Protein AF-A0A9E0A315-F1 (afdb_monomer)

pLDDT: mean 95.06, std 7.52, range [40.53, 98.88]

Radius of gyration: 22.68 Å; Cα contacts (8 Å, |Δi|>4): 1301; chains: 1; bounding box: 69×51×66 Å

Mean predicted aligned error: 4.33 Å

Sequence (430 aa):
VIADDDPTDIDGDGNGIFRNLELNNTDAIAAPVRLKANTSVSGTLTFSQDKLFDISTYNLKFTSTASISGSSATRYITSSGQAGNGGVTRTFASGANSFTFPIGAPSTNHAAPAYTPATVTINGTPTAWGNITIVPVGYEHPATTTKNRSLTYYWRVKTSGMTLGSATATMGFSYVQTDVVTGAGITEDEYVAARFDINTSTWSKGNASDVDEANNLVGEPGAGNFLENASFLDGDYTAGDDSPTNPFGTPTVFYSRQSGLWGNVNTWSLTGHSGAPAVTVPGASDIVIIGDRDSVYLNTNLTTPNADPRSCAILKIESGAALDVGFNPASSFSLVLNHPNGNGNLRIACDYDDLSTFQFPSGDYSEYNVSIGTTELYTTNPIAGTTYYLPNGITSYGNLILSPLGGSNIIFPNNNLLIYGNLITRGQNA

Secondary structure (DSSP, 8-state):
-------EEE-SSS-EEES-EEE----SS-PPEEESS-EEESSEEEE-SS--EEEETS-EEEPTT-EEES-BTTB-EEE---TTS--EEEE-BTTB-EEEE-EEEEETTEEEEEE--EEEEEES--SB--EEEEEEE-S--TT-SSSSSB-S-EEEEEEES-B-TT-EEEEEEE--GGG---BTTB-GGGEEEEEEETTTTEEEE--GGGEETTTTEEETTSS-STTSSBS---EEEEEEE-SSS-SSSPPPEEEE-SSEETT-GGGEESS-TTSPPPSS---TTSEEEE-TT-EEE----SSSS-SS--EEEEEEEBTT-EEE--S-TT-EEEEEE--TT-B-EEEEE--SSSSEE--PPEEE-HHHHHTT-EEEEE-----TT-EEEPPTT--EESEEEEEPPTT-EEEPPSS--EESS-EEE--S--

Foldseek 3Di:
DPQPLEAAEDEDPQPEEAQEAEDPDPRPDQRAHEYPHHYEYEAEYEDPDLHEYEDAQHEYEYELNYDYYDADFSYAYEYQQFPQRNAYKYFADVVSFKDKHQYWHAAPLGPDTTGKIKIKGKADDAPWTWMKGKGKHHADQLQFPDPQFWFGIKIFIDTDRTGRVQIFMAMKIADDPSRQRDDDQHDLLQKWKWWQDPVVRAIDIWGSQQADPVRRMGGPPTDTCCRPRHNDTGTIITIGHPPPHGRRHRAQEWEQQAAEELQDQCRTDRPYNPHGRHPGGAASNHAYEYDPLHEYEYDDDQADAAPPAGHYSEYAYADNYEYHDERHLQHARAEYAADPNGAYEYEYEWHQDAETETHHHHYRCSRCQLRLHEYEYEHDHQDAAGEYEYDEPAAEGSEYEYEYAPNYYYHYYPDHHYHNHYHHYHHPPD

Solvent-accessible surface area (backbone atoms only — not comparable to full-atom values): 21099 Å² total; per-residue (Å²): 130,85,76,86,72,73,57,53,72,47,71,65,91,41,78,50,72,35,54,62,44,75,44,69,66,78,63,92,58,91,55,32,42,30,46,70,28,31,36,34,35,49,32,42,41,34,43,72,34,87,40,44,38,33,32,40,59,32,31,43,33,28,41,54,68,35,47,79,42,67,67,50,86,57,16,35,38,29,38,71,18,45,89,32,35,44,29,44,32,38,32,40,38,93,98,28,40,62,50,74,45,57,30,20,22,23,27,82,72,36,84,62,64,45,64,36,36,36,37,46,32,53,46,79,69,45,76,33,65,24,32,44,26,45,26,47,24,24,36,54,64,46,60,35,59,37,78,89,33,37,25,31,35,33,38,38,31,46,67,50,70,50,37,44,76,91,14,24,28,33,32,17,40,33,56,57,78,73,34,57,50,75,55,93,78,37,46,71,86,40,18,19,24,34,36,37,33,78,89,80,58,38,54,48,68,49,45,40,59,13,33,35,73,94,74,32,31,35,16,45,95,42,87,22,61,65,31,44,68,20,86,62,73,65,27,40,35,40,38,25,24,46,53,92,51,58,25,68,42,82,44,53,51,37,17,30,46,42,61,35,45,54,90,37,29,70,22,26,5,70,79,35,48,86,43,63,62,34,93,57,57,81,39,56,47,19,34,40,40,35,28,97,55,20,44,37,29,39,56,56,38,58,79,46,74,45,64,44,54,51,35,21,7,33,36,28,34,21,45,74,6,31,44,35,44,34,20,21,43,77,14,30,40,44,33,27,41,67,26,97,79,37,40,15,36,45,32,37,24,33,52,37,55,74,71,26,52,37,54,70,48,47,52,44,50,49,29,20,19,76,59,48,18,30,38,34,45,37,56,79,41,91,60,64,64,34,40,36,31,48,39,76,90,64,47,66,34,4,17,37,34,40,33,40,46,34,69,43,47,81,41,77,44,100,61,78,69,46,62,74,48,54,81,44,74,57,30,76,80,113

Structure (mmCIF, N/CA/C/O backbone):
data_AF-A0A9E0A315-F1
#
_entry.id   AF-A0A9E0A315-F1
#
loop_
_atom_site.group_PDB
_atom_site.id
_atom_site.type_symbol
_atom_site.label_atom_id
_atom_site.label_alt_id
_atom_site.label_comp_id
_atom_site.label_asym_id
_atom_site.label_entity_id
_atom_site.label_seq_id
_atom_site.pdbx_PDB_ins_code
_atom_site.Cartn_x
_atom_site.Cartn_y
_atom_site.Cartn_z
_atom_site.occupancy
_atom_site.B_iso_or_equiv
_atom_site.auth_seq_id
_atom_site.auth_comp_id
_atom_site.auth_asym_id
_atom_site.auth_atom_id
_atom_site.pdbx_PDB_model_num
ATOM 1 N N . VAL A 1 1 ? -40.136 7.010 -12.534 1.00 45.59 1 VAL A N 1
ATOM 2 C CA . VAL A 1 1 ? -39.281 7.529 -11.450 1.00 45.59 1 VAL A CA 1
ATOM 3 C C . VAL A 1 1 ? -37.892 7.039 -11.781 1.00 45.59 1 VAL A C 1
ATOM 5 O O . VAL A 1 1 ? -37.693 5.834 -11.746 1.00 45.59 1 VAL A O 1
ATOM 8 N N . ILE A 1 2 ? -37.017 7.914 -12.277 1.00 42.06 2 ILE A N 1
ATOM 9 C CA . ILE A 1 2 ? -35.587 7.593 -12.310 1.00 42.06 2 ILE A CA 1
ATOM 10 C C . ILE A 1 2 ? -35.203 7.644 -10.834 1.00 42.06 2 ILE A C 1
ATOM 12 O O . ILE A 1 2 ? -35.394 8.686 -10.211 1.00 42.06 2 ILE A O 1
ATOM 16 N N . ALA A 1 3 ? -34.901 6.490 -10.241 1.00 53.78 3 ALA A N 1
ATOM 17 C CA . ALA A 1 3 ? -34.321 6.485 -8.910 1.00 53.78 3 ALA A CA 1
ATOM 18 C C . ALA A 1 3 ? -32.965 7.174 -9.056 1.00 53.78 3 ALA A C 1
ATOM 20 O O . ALA A 1 3 ? -32.199 6.791 -9.933 1.00 53.78 3 ALA A O 1
ATOM 21 N N . ASP A 1 4 ? -32.770 8.241 -8.293 1.00 57.88 4 ASP A N 1
ATOM 22 C CA . ASP A 1 4 ? -31.466 8.863 -8.121 1.00 57.88 4 ASP A CA 1
ATOM 23 C C . ASP A 1 4 ? -30.586 7.820 -7.426 1.00 57.88 4 ASP A C 1
ATOM 25 O O . ASP A 1 4 ? -30.903 7.407 -6.313 1.00 57.88 4 ASP A O 1
ATOM 29 N N . ASP A 1 5 ? -29.618 7.275 -8.157 1.00 65.50 5 ASP A N 1
ATOM 30 C CA . ASP A 1 5 ? -28.657 6.265 -7.714 1.00 65.50 5 ASP A CA 1
ATOM 31 C C . ASP A 1 5 ? -27.268 6.874 -7.468 1.00 65.50 5 ASP A C 1
ATOM 33 O O . ASP A 1 5 ? -26.305 6.147 -7.186 1.00 65.50 5 ASP A O 1
ATOM 37 N N . ASP A 1 6 ? -27.166 8.204 -7.555 1.00 75.69 6 ASP A N 1
ATOM 38 C CA . ASP A 1 6 ? -25.912 8.919 -7.419 1.00 75.69 6 ASP A CA 1
ATOM 39 C C . ASP A 1 6 ? -25.491 9.005 -5.938 1.00 75.69 6 ASP A C 1
ATOM 41 O O . ASP A 1 6 ? -26.254 9.443 -5.069 1.00 75.69 6 ASP A O 1
ATOM 45 N N . PRO A 1 7 ? -24.241 8.628 -5.607 1.00 81.88 7 PRO A N 1
ATOM 46 C CA . PRO A 1 7 ? -23.682 8.870 -4.286 1.00 81.88 7 PRO A CA 1
ATOM 47 C C . PRO A 1 7 ? -23.760 10.350 -3.896 1.00 81.88 7 PRO A C 1
ATOM 49 O O . PRO A 1 7 ? -23.529 11.245 -4.709 1.00 81.88 7 PRO A O 1
ATOM 52 N N . THR A 1 8 ? -23.987 10.623 -2.610 1.00 88.56 8 THR A N 1
ATOM 53 C CA . THR A 1 8 ? -23.827 11.988 -2.092 1.00 88.56 8 THR A CA 1
ATOM 54 C C . THR A 1 8 ? -22.347 12.270 -1.866 1.00 88.56 8 THR A C 1
ATOM 56 O O . THR A 1 8 ? -21.740 11.694 -0.962 1.00 88.56 8 THR A O 1
ATOM 59 N N . ASP A 1 9 ? -21.768 13.174 -2.650 1.00 91.81 9 ASP A N 1
ATOM 60 C CA . ASP A 1 9 ? -20.354 13.532 -2.541 1.00 91.81 9 ASP A CA 1
ATOM 61 C C . ASP A 1 9 ? -20.099 14.707 -1.580 1.00 91.81 9 ASP A C 1
ATOM 63 O O . ASP A 1 9 ? -20.785 15.730 -1.604 1.00 91.81 9 ASP A O 1
ATOM 67 N N . ILE A 1 10 ? -19.042 14.586 -0.778 1.00 92.94 10 ILE A N 1
ATOM 68 C CA . ILE A 1 10 ? -18.442 15.655 0.024 1.00 92.94 10 ILE A CA 1
ATOM 69 C C . ILE A 1 10 ? -17.092 16.002 -0.612 1.00 92.94 10 ILE A C 1
ATOM 71 O O . ILE A 1 10 ? -16.148 15.211 -0.551 1.00 92.94 10 ILE A O 1
ATOM 75 N N . ASP A 1 11 ? -17.001 17.185 -1.214 1.00 92.56 11 ASP A N 1
ATOM 76 C CA . ASP A 1 11 ? -15.828 17.655 -1.960 1.00 92.56 11 ASP A CA 1
ATOM 77 C C . ASP A 1 11 ? -15.269 18.970 -1.386 1.00 92.56 11 ASP A C 1
ATOM 79 O O . ASP A 1 11 ? -15.943 19.675 -0.627 1.00 92.56 11 ASP A O 1
ATOM 83 N N . GLY A 1 12 ? -14.029 19.306 -1.733 1.00 91.44 12 GLY A N 1
ATOM 84 C CA . GLY A 1 12 ? -13.355 20.522 -1.293 1.00 91.44 12 GLY A CA 1
ATOM 85 C C . GLY A 1 12 ? -11.869 20.555 -1.646 1.00 91.44 12 GLY A C 1
ATOM 86 O O . GLY A 1 12 ? -11.357 19.748 -2.410 1.00 91.44 12 GLY A O 1
ATOM 87 N N . ASP A 1 13 ? -11.144 21.493 -1.045 1.00 92.25 13 ASP A N 1
ATOM 88 C CA . ASP A 1 13 ? -9.698 21.670 -1.246 1.00 92.25 13 ASP A CA 1
ATOM 89 C C . ASP A 1 13 ? -8.830 20.731 -0.381 1.00 92.25 13 ASP A C 1
ATOM 91 O O . ASP A 1 13 ? -7.606 20.843 -0.368 1.00 92.25 13 ASP A O 1
ATOM 95 N N . GLY A 1 14 ? -9.459 19.828 0.377 1.00 92.62 14 GLY A N 1
ATOM 96 C CA . GLY A 1 14 ? -8.786 18.916 1.302 1.00 92.62 14 GLY A CA 1
ATOM 97 C C . GLY A 1 14 ? -8.516 19.486 2.699 1.00 92.62 14 GLY A C 1
ATOM 98 O O . GLY A 1 14 ? -7.968 18.772 3.541 1.00 92.62 14 GLY A O 1
ATOM 99 N N . ASN A 1 15 ? -8.898 20.740 2.971 1.00 93.75 15 ASN A N 1
ATOM 100 C CA . ASN A 1 15 ? -8.674 21.412 4.260 1.00 93.75 15 ASN A CA 1
ATOM 101 C C . ASN A 1 15 ? -9.958 21.556 5.098 1.00 93.75 15 ASN A C 1
ATOM 103 O O . ASN A 1 15 ? -9.945 22.183 6.161 1.00 93.75 15 ASN A O 1
ATOM 107 N N . GLY A 1 16 ? -11.073 20.987 4.632 1.00 92.81 16 GLY A N 1
ATOM 108 C CA . GLY A 1 16 ? -12.378 21.084 5.281 1.00 92.81 16 GLY A CA 1
ATOM 109 C C . GLY A 1 16 ? -12.408 20.450 6.676 1.00 92.81 16 GLY A C 1
ATOM 110 O O . GLY A 1 16 ? -11.910 19.341 6.888 1.00 92.81 16 GLY A O 1
ATOM 111 N N . ILE A 1 17 ? -13.038 21.145 7.632 1.00 96.44 17 ILE A N 1
ATOM 112 C CA . ILE A 1 17 ? -13.257 20.650 8.996 1.00 96.44 17 ILE A CA 1
ATOM 113 C C . ILE A 1 17 ? -14.741 20.755 9.351 1.00 96.44 17 ILE A C 1
ATOM 115 O O . ILE A 1 17 ? -15.284 21.852 9.493 1.00 96.44 17 ILE A O 1
ATOM 119 N N . PHE A 1 18 ? -15.385 19.614 9.574 1.00 97.06 18 PHE A N 1
ATOM 120 C CA . PHE A 1 18 ? -16.719 19.556 10.158 1.00 97.06 18 PHE A CA 1
ATOM 121 C C . PHE A 1 18 ? -16.624 19.557 11.676 1.00 97.06 18 PHE A C 1
ATOM 123 O O . PHE A 1 18 ? -15.914 18.742 12.268 1.00 97.06 18 PHE A O 1
ATOM 130 N N . ARG A 1 19 ? -17.410 20.414 12.338 1.00 96.75 19 ARG A N 1
ATOM 131 C CA . ARG A 1 19 ? -17.625 20.246 13.779 1.00 96.75 19 ARG A CA 1
ATOM 132 C C . ARG A 1 19 ? -18.406 18.961 14.029 1.00 96.75 19 ARG A C 1
ATOM 134 O O . ARG A 1 19 ? -17.910 18.084 14.707 1.00 96.75 19 ARG A O 1
ATOM 141 N N . ASN A 1 20 ? -19.590 18.820 13.451 1.00 97.56 20 ASN A N 1
ATOM 142 C CA . ASN A 1 20 ? -20.335 17.563 13.460 1.00 97.56 20 ASN A CA 1
ATOM 143 C C . ASN A 1 20 ? -20.684 17.206 12.018 1.00 97.56 20 ASN A C 1
ATOM 145 O O . ASN A 1 20 ? -20.966 18.107 11.226 1.00 97.56 20 ASN A O 1
ATOM 149 N N . LEU A 1 21 ? -20.673 15.915 11.707 1.00 96.88 21 LEU A N 1
ATOM 150 C CA . LEU A 1 21 ? -21.089 15.372 10.422 1.00 96.88 21 LEU A CA 1
ATOM 151 C C . LEU A 1 21 ? -22.113 14.270 10.693 1.00 96.88 21 LEU A C 1
ATOM 153 O O . LEU A 1 21 ? -21.797 13.276 11.341 1.00 96.88 21 LEU A O 1
ATOM 157 N N . GLU A 1 22 ? -23.345 14.460 10.240 1.00 97.00 22 GLU A N 1
ATOM 158 C CA . GLU A 1 22 ? -24.402 13.457 10.353 1.00 97.00 22 GLU A CA 1
ATOM 159 C C . GLU A 1 22 ? -24.696 12.871 8.975 1.00 97.00 22 GLU A C 1
ATOM 161 O O . GLU A 1 22 ? -25.049 13.591 8.042 1.00 97.00 22 GLU A O 1
ATOM 166 N N . LEU A 1 23 ? -24.551 11.554 8.859 1.00 94.62 23 LEU A N 1
ATOM 167 C CA . LEU A 1 23 ? -24.835 10.791 7.654 1.00 94.62 23 LEU A CA 1
ATOM 168 C C . LEU A 1 23 ? -26.232 10.180 7.779 1.00 94.62 23 LEU A C 1
ATOM 170 O O . LEU A 1 23 ? -26.404 9.054 8.253 1.00 94.62 23 LEU A O 1
ATOM 174 N N . ASN A 1 24 ? -27.241 10.944 7.363 1.00 91.81 24 ASN A N 1
ATOM 175 C CA . ASN A 1 24 ? -28.636 10.507 7.295 1.00 91.81 24 ASN A CA 1
ATOM 176 C C . ASN A 1 24 ? -29.041 10.212 5.843 1.00 91.81 24 ASN A C 1
ATOM 178 O O . ASN A 1 24 ? -29.951 10.835 5.300 1.00 91.81 24 ASN A O 1
ATOM 182 N N . ASN A 1 25 ? -28.311 9.304 5.192 1.00 84.94 25 ASN A N 1
ATOM 183 C CA . ASN A 1 25 ? -28.585 8.939 3.806 1.00 84.94 25 ASN A CA 1
ATOM 184 C C . ASN A 1 25 ? -29.787 7.980 3.729 1.00 84.94 25 ASN A C 1
ATOM 186 O O . ASN A 1 25 ? -29.668 6.792 4.030 1.00 84.94 25 ASN A O 1
ATOM 190 N N . THR A 1 26 ? -30.943 8.517 3.334 1.00 85.75 26 THR A N 1
ATOM 191 C CA . THR A 1 26 ? -32.214 7.788 3.206 1.00 85.75 26 THR A CA 1
ATOM 192 C C . THR A 1 26 ? -32.448 7.202 1.814 1.00 85.75 26 THR A C 1
ATOM 194 O O . THR A 1 26 ? -33.577 6.808 1.516 1.00 85.75 26 THR A O 1
ATOM 197 N N . ASP A 1 27 ? -31.432 7.171 0.949 1.00 79.88 27 ASP A N 1
ATOM 198 C CA . ASP A 1 27 ? -31.543 6.542 -0.364 1.00 79.88 27 ASP A CA 1
ATOM 199 C C . ASP A 1 27 ? -31.984 5.071 -0.222 1.00 79.88 27 ASP A C 1
ATOM 201 O O . ASP A 1 27 ? -31.498 4.309 0.628 1.00 79.88 27 ASP A O 1
ATOM 205 N N . ALA A 1 28 ? -32.964 4.689 -1.041 1.00 70.31 28 ALA A N 1
ATOM 206 C CA . ALA A 1 28 ? -33.510 3.342 -1.095 1.00 70.31 28 ALA A CA 1
ATOM 207 C C . ALA A 1 28 ? -32.492 2.332 -1.651 1.00 70.31 28 ALA A C 1
ATOM 209 O O . ALA A 1 28 ? -32.542 1.155 -1.287 1.00 70.31 28 ALA A O 1
ATOM 210 N N . ILE A 1 29 ? -31.562 2.779 -2.498 1.00 74.38 29 ILE A N 1
ATOM 211 C CA . ILE A 1 29 ? -30.453 1.982 -3.030 1.00 74.38 29 ILE A CA 1
ATOM 212 C C . ILE A 1 29 ? -29.249 2.118 -2.084 1.00 74.38 29 ILE A C 1
ATOM 214 O O . ILE A 1 29 ? -29.172 3.024 -1.260 1.00 74.38 29 ILE A O 1
ATOM 218 N N . ALA A 1 30 ? -28.306 1.176 -2.118 1.00 72.00 30 ALA A N 1
ATOM 219 C CA . ALA A 1 30 ? -27.122 1.166 -1.252 1.00 72.00 30 ALA A CA 1
ATOM 220 C C . ALA A 1 30 ? -26.055 2.229 -1.613 1.00 72.00 30 ALA A C 1
ATOM 222 O O . ALA A 1 30 ? -24.886 2.038 -1.277 1.00 72.00 30 ALA A O 1
ATOM 223 N N . ALA A 1 31 ? -26.426 3.325 -2.289 1.00 82.69 31 ALA A N 1
ATOM 224 C CA . ALA A 1 31 ? -25.489 4.385 -2.648 1.00 82.69 31 ALA A CA 1
ATOM 225 C C . ALA A 1 31 ? -24.858 4.983 -1.374 1.00 82.69 31 ALA A C 1
ATOM 227 O O . ALA A 1 31 ? -25.576 5.291 -0.414 1.00 82.69 31 ALA A O 1
ATOM 228 N N . PRO A 1 32 ? -23.522 5.106 -1.302 1.00 87.06 32 PRO A N 1
ATOM 229 C CA . PRO A 1 32 ? -22.854 5.636 -0.122 1.00 87.06 32 PRO A CA 1
ATOM 230 C C . PRO A 1 32 ? -22.904 7.170 -0.089 1.00 87.06 32 PRO A C 1
ATOM 232 O O . PRO A 1 32 ? -23.171 7.837 -1.088 1.00 87.06 32 PRO A O 1
ATOM 235 N N . VAL A 1 33 ? -22.574 7.741 1.070 1.00 92.81 33 VAL A N 1
ATOM 236 C CA . VAL A 1 33 ? -21.974 9.086 1.090 1.00 92.81 33 VAL A CA 1
ATOM 237 C C . VAL A 1 33 ? -20.491 8.907 0.775 1.00 92.81 33 VAL A C 1
ATOM 239 O O . VAL A 1 33 ? -19.884 7.987 1.324 1.00 92.81 33 VAL A O 1
ATOM 242 N N . ARG A 1 34 ? -19.901 9.741 -0.085 1.00 94.38 34 ARG A N 1
ATOM 243 C CA . ARG A 1 34 ? -18.507 9.602 -0.525 1.00 94.38 34 ARG A CA 1
ATOM 244 C C . ARG A 1 34 ? -17.678 10.864 -0.283 1.00 94.38 34 ARG A C 1
ATOM 246 O O . ARG A 1 34 ? -18.185 11.973 -0.399 1.00 94.38 34 ARG A O 1
ATOM 253 N N . LEU A 1 35 ? -16.392 10.708 0.032 1.00 96.00 35 LEU A N 1
ATOM 254 C CA . LEU A 1 35 ? -15.421 11.808 -0.010 1.00 96.00 35 LEU A CA 1
ATOM 255 C C . LEU A 1 35 ? -14.795 11.966 -1.401 1.00 96.00 35 LEU A C 1
ATOM 257 O O . LEU A 1 35 ? -14.413 10.985 -2.038 1.00 96.00 35 LEU A O 1
ATOM 261 N N . LYS A 1 36 ? -14.596 13.221 -1.808 1.00 94.44 36 LYS A N 1
ATOM 262 C CA . LYS A 1 36 ? -13.788 13.643 -2.967 1.00 94.44 36 LYS A CA 1
ATOM 263 C C . LYS A 1 36 ? -12.560 14.479 -2.589 1.00 94.44 36 LYS A C 1
ATOM 265 O O . LYS A 1 36 ? -11.757 14.841 -3.445 1.00 94.44 36 LYS A O 1
ATOM 270 N N . ALA A 1 37 ? -12.378 14.729 -1.295 1.00 95.25 37 ALA A N 1
ATOM 271 C CA . ALA A 1 37 ? -11.206 15.387 -0.745 1.00 95.25 37 ALA A CA 1
ATOM 272 C C . ALA A 1 37 ? -10.947 14.926 0.695 1.00 95.25 37 ALA A C 1
ATOM 274 O O . ALA A 1 37 ? -11.854 14.462 1.395 1.00 95.25 37 ALA A O 1
ATOM 275 N N . ASN A 1 38 ? -9.707 15.100 1.161 1.00 97.25 38 ASN A N 1
ATOM 276 C CA . ASN A 1 38 ? -9.371 14.894 2.569 1.00 97.25 38 ASN A CA 1
ATOM 277 C C . ASN A 1 38 ? -10.289 15.741 3.459 1.00 97.25 38 ASN A C 1
ATOM 279 O O . ASN A 1 38 ? -10.574 16.900 3.159 1.00 97.25 38 ASN A O 1
ATOM 283 N N . THR A 1 39 ? -10.760 15.162 4.558 1.00 98.00 39 THR A N 1
ATOM 284 C CA . THR A 1 39 ? -11.745 15.807 5.430 1.00 98.00 39 THR A CA 1
ATOM 285 C C . THR A 1 39 ? -11.390 15.571 6.887 1.00 98.00 39 THR A C 1
ATOM 287 O O . THR A 1 39 ? -10.968 14.481 7.269 1.00 98.00 39 THR A O 1
ATOM 290 N N . SER A 1 40 ? -11.588 16.585 7.729 1.00 98.44 40 SER A N 1
ATOM 291 C CA . SER A 1 40 ? -11.464 16.452 9.181 1.00 98.44 40 SER A CA 1
ATOM 292 C C . SER A 1 40 ? -12.813 16.578 9.892 1.00 98.44 40 SER A C 1
ATOM 294 O O . SER A 1 40 ? -13.674 17.358 9.494 1.00 98.44 40 SER A O 1
ATOM 296 N N . VAL A 1 41 ? -12.970 15.860 11.002 1.00 98.56 41 VAL A N 1
ATOM 297 C CA . VAL A 1 41 ? -14.090 15.963 11.943 1.00 98.56 41 VAL A CA 1
ATOM 298 C C . VAL A 1 41 ? -13.537 16.323 13.323 1.00 98.56 41 VAL A C 1
ATOM 300 O O . VAL A 1 41 ? -12.608 15.679 13.822 1.00 98.56 41 VAL A O 1
ATOM 303 N N . SER A 1 42 ? -14.089 17.366 13.951 1.00 98.19 42 SER A N 1
ATOM 304 C CA . SER A 1 42 ? -13.640 17.857 15.264 1.00 98.19 42 SER A CA 1
ATOM 305 C C . SER A 1 42 ? -14.595 17.570 16.429 1.00 98.19 42 SER A C 1
ATOM 307 O O . SER A 1 42 ? -14.200 17.702 17.587 1.00 98.19 42 SER A O 1
ATOM 309 N N . GLY A 1 43 ? -15.828 17.157 16.142 1.00 98.00 43 GLY A N 1
ATOM 310 C CA . GLY A 1 43 ? -16.863 16.756 17.102 1.00 98.00 43 GLY A CA 1
ATOM 311 C C . GLY A 1 43 ? -17.369 15.341 16.826 1.00 98.00 43 GLY A C 1
ATOM 312 O O . GLY A 1 43 ? -16.654 14.386 17.093 1.00 98.00 43 GLY A O 1
ATOM 313 N N . THR A 1 44 ? -18.594 15.162 16.336 1.00 98.50 44 THR A N 1
ATOM 314 C CA . THR A 1 44 ? -19.168 13.808 16.164 1.00 98.50 44 THR A CA 1
ATOM 315 C C . THR A 1 44 ? -19.441 13.486 14.701 1.00 98.50 44 THR A C 1
ATOM 317 O O . THR A 1 44 ? -20.135 14.253 14.031 1.00 98.50 44 THR A O 1
ATOM 320 N N . LEU A 1 45 ? -18.941 12.340 14.227 1.00 98.56 45 LEU A N 1
ATOM 321 C CA . LEU A 1 45 ? -19.480 11.662 13.045 1.00 98.56 45 LEU A CA 1
ATOM 322 C C . LEU A 1 45 ? -20.627 10.748 13.492 1.00 98.56 45 LEU A C 1
ATOM 324 O O . LEU A 1 45 ? -20.411 9.864 14.317 1.00 98.56 45 LEU A O 1
ATOM 328 N N . THR A 1 46 ? -21.825 10.943 12.952 1.00 98.44 46 THR A N 1
ATOM 329 C CA . THR A 1 46 ? -23.008 10.140 13.297 1.00 98.44 46 THR A CA 1
ATOM 330 C C . THR A 1 46 ? -23.498 9.368 12.081 1.00 98.44 46 THR A C 1
ATOM 332 O O . THR A 1 46 ? -23.804 9.974 11.057 1.00 98.44 46 THR A O 1
ATOM 335 N N . PHE A 1 47 ? -23.603 8.045 12.202 1.00 97.25 47 PHE A N 1
ATOM 336 C CA . PHE A 1 47 ? -24.292 7.196 11.230 1.00 97.25 47 PHE A CA 1
ATOM 337 C C . PHE A 1 47 ? -25.766 7.051 11.623 1.00 97.25 47 PHE A C 1
ATOM 339 O O . PHE A 1 47 ? -26.093 6.306 12.551 1.00 97.25 47 PHE A O 1
ATOM 346 N N . SER A 1 48 ? -26.654 7.746 10.911 1.00 95.62 48 SER A N 1
ATOM 347 C CA . SER A 1 48 ? -28.097 7.749 11.204 1.00 95.62 48 SER A CA 1
ATOM 348 C C . SER A 1 48 ? -28.883 6.708 10.396 1.00 95.62 48 SER A C 1
ATOM 350 O O . SER A 1 48 ? -30.028 6.424 10.733 1.00 95.62 48 SER A O 1
ATOM 352 N N . GLN A 1 49 ? -28.277 6.113 9.361 1.00 92.06 49 GLN A N 1
ATOM 353 C CA . GLN A 1 49 ? -28.884 5.100 8.482 1.00 92.06 49 GLN A CA 1
ATOM 354 C C . GLN A 1 49 ? -27.909 3.949 8.202 1.00 92.06 49 GLN A C 1
ATOM 356 O O . GLN A 1 49 ? -26.699 4.152 8.290 1.00 92.06 49 GLN A O 1
ATOM 361 N N . ASP A 1 50 ? -28.427 2.764 7.843 1.00 92.19 50 ASP A N 1
ATOM 362 C CA . ASP A 1 50 ? -27.662 1.568 7.428 1.00 92.19 50 ASP A CA 1
ATOM 363 C C . ASP A 1 50 ? -26.990 1.767 6.054 1.00 92.19 50 ASP A C 1
ATOM 365 O O . ASP A 1 50 ? -27.395 1.191 5.041 1.00 92.19 50 ASP A O 1
ATOM 369 N N . LYS A 1 51 ? -25.997 2.661 6.016 1.00 91.12 51 LYS A N 1
ATOM 370 C CA . LYS A 1 51 ? -25.242 3.062 4.828 1.00 91.12 51 LYS A CA 1
ATOM 371 C C . LYS A 1 51 ? -23.763 3.241 5.153 1.00 91.12 51 LYS A C 1
ATOM 373 O O . LYS A 1 51 ? -23.387 3.611 6.267 1.00 91.12 51 LYS A O 1
ATOM 378 N N . LEU A 1 52 ? -22.933 3.011 4.141 1.00 94.12 52 LEU A N 1
ATOM 379 C CA . LEU A 1 52 ? -21.486 3.168 4.233 1.00 94.12 52 LEU A CA 1
ATOM 380 C C . LEU A 1 52 ? -21.064 4.620 3.990 1.00 94.12 52 LEU A C 1
ATOM 382 O O . LEU A 1 52 ? -21.716 5.360 3.246 1.00 94.12 52 LEU A O 1
ATOM 386 N N . PHE A 1 53 ? -19.936 4.994 4.591 1.00 97.38 53 PHE A N 1
ATOM 387 C CA . PHE A 1 53 ? -19.220 6.225 4.279 1.00 97.38 53 PHE A CA 1
ATOM 388 C C . PHE A 1 53 ? -17.952 5.892 3.489 1.00 97.38 53 PHE A C 1
ATOM 390 O O . PHE A 1 53 ? -16.964 5.440 4.062 1.00 97.38 53 PHE A O 1
ATOM 397 N N . ASP A 1 54 ? -17.984 6.082 2.175 1.00 97.19 54 ASP A N 1
ATOM 398 C CA . ASP A 1 54 ? -16.891 5.750 1.259 1.00 97.19 54 ASP A CA 1
ATOM 399 C C . ASP A 1 54 ? -15.864 6.888 1.201 1.00 97.19 54 ASP A C 1
ATOM 401 O O . ASP A 1 54 ? -16.088 7.935 0.601 1.00 97.19 54 ASP A O 1
ATOM 405 N N . ILE A 1 55 ? -14.706 6.698 1.824 1.00 97.81 55 ILE A N 1
ATOM 406 C CA . ILE A 1 55 ? -13.600 7.661 1.765 1.00 97.81 55 ILE A CA 1
ATOM 407 C C . ILE A 1 55 ? -12.703 7.437 0.545 1.00 97.81 55 ILE A C 1
ATOM 409 O O . ILE A 1 55 ? -11.776 8.212 0.326 1.00 97.81 55 ILE A O 1
ATOM 413 N N . SER A 1 56 ? -12.960 6.394 -0.250 1.00 95.44 56 SER A N 1
ATOM 414 C CA . SER A 1 56 ? -12.179 6.014 -1.426 1.00 95.44 56 SER A CA 1
ATOM 415 C C . SER A 1 56 ? -10.676 5.993 -1.107 1.00 95.44 56 SER A C 1
ATOM 417 O O . SER A 1 56 ? -10.239 5.179 -0.285 1.00 95.44 56 SER A O 1
ATOM 419 N N . THR A 1 57 ? -9.882 6.885 -1.708 1.00 95.44 57 THR A N 1
ATOM 420 C CA . THR A 1 57 ? -8.437 7.028 -1.459 1.00 95.44 57 THR A CA 1
ATOM 421 C C . THR A 1 57 ? -8.086 8.163 -0.494 1.00 95.44 57 THR A C 1
ATOM 423 O O . THR A 1 57 ? -6.919 8.304 -0.126 1.00 95.44 57 THR A O 1
ATOM 426 N N . TYR A 1 58 ? -9.062 8.958 -0.056 1.00 97.38 58 TYR A N 1
ATOM 427 C CA . TYR A 1 58 ? -8.857 10.137 0.781 1.00 97.38 58 TYR A CA 1
ATOM 428 C C . TYR A 1 58 ? -8.660 9.782 2.252 1.00 97.38 58 TYR A C 1
ATOM 430 O O . TYR A 1 58 ? -8.960 8.679 2.709 1.00 97.38 58 TYR A O 1
ATOM 438 N N . ASN A 1 59 ? -8.141 10.745 3.007 1.00 98.25 59 ASN A N 1
ATOM 439 C CA . ASN A 1 59 ? -8.025 10.655 4.451 1.00 98.25 59 ASN A CA 1
ATOM 440 C C . ASN A 1 59 ? -9.251 11.264 5.143 1.00 98.25 59 ASN A C 1
ATOM 442 O O . ASN A 1 59 ? -9.642 12.400 4.853 1.00 98.25 59 ASN A O 1
ATOM 446 N N . LEU A 1 60 ? -9.799 10.533 6.115 1.00 98.69 60 LEU A N 1
ATOM 447 C CA . LEU A 1 60 ? -10.762 11.060 7.077 1.00 98.69 60 LEU A CA 1
ATOM 448 C C . LEU A 1 60 ? -10.099 11.176 8.450 1.00 98.69 60 LEU A C 1
ATOM 450 O O . LEU A 1 60 ? -9.781 10.172 9.092 1.00 98.69 60 LEU A O 1
ATOM 454 N N . LYS A 1 61 ? -9.906 12.408 8.919 1.00 98.69 61 LYS A N 1
ATOM 455 C CA . LYS A 1 61 ? -9.214 12.693 10.175 1.00 98.69 61 LYS A CA 1
ATOM 456 C C . LYS A 1 61 ? -10.172 13.059 11.299 1.00 98.69 61 LYS A C 1
ATOM 458 O O . LYS A 1 61 ? -10.944 14.003 11.198 1.00 98.69 61 LYS A O 1
ATOM 463 N N . PHE A 1 62 ? -10.016 12.415 12.443 1.00 98.81 62 PHE A N 1
ATOM 464 C CA . PHE A 1 62 ? -10.641 12.782 13.705 1.00 98.81 62 PHE A CA 1
ATOM 465 C C . PHE A 1 62 ? -9.625 13.510 14.588 1.00 98.81 62 PHE A C 1
ATOM 467 O O . PHE A 1 62 ? -8.582 12.957 14.945 1.00 98.81 62 PHE A O 1
ATOM 474 N N . THR A 1 63 ? -9.927 14.751 14.978 1.00 98.31 63 THR A N 1
ATOM 475 C CA . THR A 1 63 ? -9.145 15.464 16.018 1.00 98.31 63 THR A CA 1
ATOM 476 C C . THR A 1 63 ? -9.249 14.739 17.362 1.00 98.31 63 THR A C 1
ATOM 478 O O . THR A 1 63 ? -10.076 13.847 17.472 1.00 98.31 63 THR A O 1
ATOM 481 N N . SER A 1 64 ? -8.505 15.123 18.403 1.00 97.38 64 SER A N 1
ATOM 482 C CA . SER A 1 64 ? -8.532 14.454 19.721 1.00 97.38 64 SER A CA 1
ATOM 483 C C . SER A 1 64 ? -9.861 14.563 20.480 1.00 97.38 64 SER A C 1
ATOM 485 O O . SER A 1 64 ? -10.149 13.727 21.334 1.00 97.38 64 SER A O 1
ATOM 487 N N . THR A 1 65 ? -10.715 15.530 20.143 1.00 95.44 65 THR A N 1
ATOM 488 C CA . THR A 1 65 ? -12.094 15.633 20.662 1.00 95.44 65 THR A CA 1
ATOM 489 C C . THR A 1 65 ? -13.116 14.891 19.793 1.00 95.44 65 THR A C 1
ATOM 491 O O . THR A 1 65 ? -14.294 14.835 20.135 1.00 95.44 65 THR A O 1
ATOM 494 N N . ALA A 1 66 ? -12.634 14.311 18.688 1.00 98.00 66 ALA A N 1
ATOM 495 C CA . ALA A 1 66 ? -13.303 13.411 17.756 1.00 98.00 66 ALA A CA 1
ATOM 496 C C . ALA A 1 66 ? -14.145 12.316 18.432 1.00 98.00 66 ALA A C 1
ATOM 498 O O . ALA A 1 66 ? -13.574 11.623 19.273 1.00 98.00 66 ALA A O 1
ATOM 499 N N . SER A 1 67 ? -15.384 12.050 18.023 1.00 97.62 67 SER A N 1
ATOM 500 C CA . SER A 1 67 ? -16.070 10.785 18.325 1.00 97.62 67 SER A CA 1
ATOM 501 C C . SER A 1 67 ? -16.883 10.279 17.133 1.00 97.62 67 SER A C 1
ATOM 503 O O . SER A 1 67 ? -17.189 11.034 16.205 1.00 97.62 67 SER A O 1
ATOM 505 N N . ILE A 1 68 ? -17.207 8.986 17.152 1.00 98.44 68 ILE A N 1
ATOM 506 C CA . ILE A 1 68 ? -18.074 8.337 16.168 1.00 98.44 68 ILE A CA 1
ATOM 507 C C . ILE A 1 68 ? -19.256 7.727 16.919 1.00 98.44 68 ILE A C 1
ATOM 509 O O . ILE A 1 68 ? -19.070 7.096 17.958 1.00 98.44 68 ILE A O 1
ATOM 513 N N . SER A 1 69 ? -20.463 7.922 16.396 1.00 98.19 69 SER A N 1
ATOM 514 C CA . SER A 1 69 ? -21.706 7.392 16.951 1.00 98.19 69 SER A CA 1
ATOM 515 C C . SER A 1 69 ? -22.480 6.605 15.895 1.00 98.19 69 SER A C 1
ATOM 517 O O . SER A 1 69 ? -22.525 6.989 14.725 1.00 98.19 69 SER A O 1
ATOM 519 N N . GLY A 1 70 ? -23.102 5.501 16.313 1.00 97.06 70 GLY A N 1
ATOM 520 C CA . GLY A 1 70 ? -23.976 4.686 15.466 1.00 97.06 70 GLY A CA 1
ATOM 521 C C . GLY A 1 70 ? -23.270 3.713 14.518 1.00 97.06 70 GLY A C 1
ATOM 522 O O . GLY A 1 70 ? -23.956 3.059 13.741 1.00 97.06 70 GLY A O 1
ATOM 523 N N . SER A 1 71 ? -21.940 3.582 14.562 1.00 97.50 71 SER A N 1
ATOM 524 C CA . SER A 1 71 ? -21.224 2.631 13.701 1.00 97.50 71 SER A CA 1
ATOM 525 C C . SER A 1 71 ? -21.552 1.170 14.029 1.00 97.50 71 SER A C 1
ATOM 527 O O . SER A 1 71 ? -21.714 0.816 15.196 1.00 97.50 71 SER A O 1
ATOM 529 N N . SER A 1 72 ? -21.606 0.316 13.009 1.00 97.00 72 SER A N 1
ATOM 530 C CA . SER A 1 72 ? -21.860 -1.127 13.110 1.00 97.00 72 SER A CA 1
ATOM 531 C C . SER A 1 72 ? -21.429 -1.840 11.821 1.00 97.00 72 SER A C 1
ATOM 533 O O . SER A 1 72 ? -20.949 -1.197 10.889 1.00 97.00 72 SER A O 1
ATOM 535 N N . ALA A 1 73 ? -21.672 -3.149 11.717 1.00 95.94 73 ALA A N 1
ATOM 536 C CA . A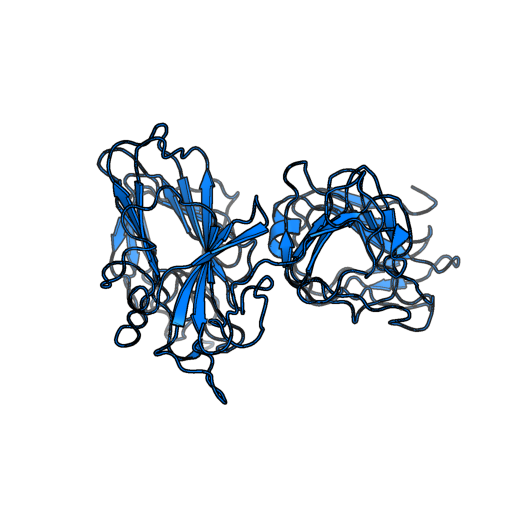LA A 1 73 ? -21.398 -3.922 10.503 1.00 95.94 73 ALA A CA 1
ATOM 537 C C . ALA A 1 73 ? -22.192 -3.468 9.259 1.00 95.94 73 ALA A C 1
ATOM 539 O O . ALA A 1 73 ? -21.825 -3.826 8.147 1.00 95.94 73 ALA A O 1
ATOM 540 N N . THR A 1 74 ? -23.250 -2.666 9.414 1.00 94.50 74 THR A N 1
ATOM 541 C CA . THR A 1 74 ? -24.008 -2.055 8.303 1.00 94.50 74 THR A CA 1
ATOM 542 C C . THR A 1 74 ? -23.715 -0.559 8.132 1.00 94.50 74 THR A C 1
ATOM 544 O O . THR A 1 74 ? -24.278 0.084 7.247 1.00 94.50 74 THR A O 1
ATOM 547 N N . ARG A 1 75 ? -22.868 0.018 9.000 1.00 95.06 75 ARG A N 1
ATOM 548 C CA . ARG A 1 75 ? -22.613 1.463 9.130 1.00 95.06 75 ARG A CA 1
ATOM 549 C C . ARG A 1 75 ? -21.158 1.725 9.493 1.00 95.06 75 ARG A C 1
ATOM 551 O O . ARG A 1 75 ? -20.809 1.797 10.672 1.00 95.06 75 ARG A O 1
ATOM 558 N N . TYR A 1 76 ? -20.296 1.856 8.498 1.00 98.06 76 TYR A N 1
ATOM 559 C CA . TYR A 1 76 ? -18.870 2.054 8.734 1.00 98.06 76 TYR A CA 1
ATOM 560 C C . TYR A 1 76 ? -18.207 2.843 7.609 1.00 98.06 76 TYR A C 1
ATOM 562 O O . TYR A 1 76 ? -18.803 3.121 6.565 1.00 98.06 76 TYR A O 1
ATOM 570 N N . ILE A 1 77 ? -16.968 3.248 7.871 1.00 98.69 77 ILE A N 1
ATOM 571 C CA . ILE A 1 77 ? -16.122 3.985 6.940 1.00 98.69 77 ILE A CA 1
ATOM 572 C C . ILE A 1 77 ? -15.435 2.972 6.024 1.00 98.69 77 ILE A C 1
ATOM 574 O O . ILE A 1 77 ? -14.819 2.031 6.517 1.00 98.69 77 ILE A O 1
ATOM 578 N N . THR A 1 78 ? -15.493 3.150 4.708 1.00 98.12 78 THR A N 1
ATOM 579 C CA . THR A 1 78 ? -14.849 2.236 3.761 1.00 98.12 78 THR A CA 1
ATOM 580 C C . THR A 1 78 ? -13.847 2.927 2.848 1.00 98.12 78 THR A C 1
ATOM 582 O O . THR A 1 78 ? -14.073 4.059 2.437 1.00 98.12 78 THR A O 1
ATOM 585 N N . SER A 1 79 ? -12.731 2.260 2.549 1.00 97.31 79 SER A N 1
ATOM 586 C CA . SER A 1 79 ? -11.722 2.710 1.584 1.00 97.31 79 SER A CA 1
ATOM 587 C C . SER A 1 79 ? -11.657 1.771 0.374 1.00 97.31 79 SER A C 1
ATOM 589 O O . SER A 1 79 ? -12.240 0.688 0.375 1.00 97.31 79 SER A O 1
ATOM 591 N N . SER A 1 80 ? -10.892 2.149 -0.654 1.00 95.94 80 SER A N 1
ATOM 592 C CA . SER A 1 80 ? -10.655 1.303 -1.838 1.00 95.94 80 SER A CA 1
ATOM 593 C C . SER A 1 80 ? -9.746 0.086 -1.593 1.00 95.94 80 SER A C 1
ATOM 595 O O . SER A 1 80 ? -9.500 -0.660 -2.534 1.00 95.94 80 SER A O 1
ATOM 597 N N . GLY A 1 81 ? -9.228 -0.117 -0.376 1.00 97.19 81 GLY A N 1
ATOM 598 C CA . GLY A 1 81 ? -8.470 -1.324 -0.021 1.00 97.19 81 GLY A CA 1
ATOM 599 C C . GLY A 1 81 ? -7.049 -1.423 -0.579 1.00 97.19 81 GLY A C 1
ATOM 600 O O . GLY A 1 81 ? -6.531 -2.533 -0.669 1.00 97.19 81 GLY A O 1
ATOM 601 N N . GLN A 1 82 ? -6.417 -0.302 -0.949 1.00 97.25 82 GLN A N 1
ATOM 602 C CA . GLN A 1 82 ? -5.016 -0.265 -1.390 1.00 97.25 82 GLN A CA 1
ATOM 603 C C . GLN A 1 82 ? -4.106 0.363 -0.325 1.00 97.25 82 GLN A C 1
ATOM 605 O O . GLN A 1 82 ? -4.528 1.155 0.523 1.00 97.25 82 GLN A O 1
ATOM 610 N N . ALA A 1 83 ? -2.827 0.009 -0.368 1.00 96.94 83 ALA A N 1
ATOM 611 C CA . ALA A 1 83 ? -1.854 0.264 0.687 1.00 96.94 83 ALA A CA 1
ATOM 612 C C . ALA A 1 83 ? -1.493 1.753 0.866 1.00 96.94 83 ALA A C 1
ATOM 614 O O . ALA A 1 83 ? -1.030 2.163 1.938 1.00 96.94 83 ALA A O 1
ATOM 615 N N . GLY A 1 84 ? -1.692 2.556 -0.177 1.00 96.62 84 GLY A N 1
ATOM 616 C CA . GLY A 1 84 ? -1.481 3.999 -0.217 1.00 96.62 84 GLY A CA 1
ATOM 617 C C . GLY A 1 84 ? -2.723 4.841 0.059 1.00 96.62 84 GLY A C 1
ATOM 618 O O . GLY A 1 84 ? -2.608 6.065 0.057 1.00 96.62 84 GLY A O 1
ATOM 619 N N . ASN A 1 85 ? -3.890 4.236 0.306 1.00 97.25 85 ASN A N 1
ATOM 620 C CA . ASN A 1 85 ? -5.096 4.993 0.647 1.00 97.25 85 ASN A CA 1
ATOM 621 C C . ASN A 1 85 ? -4.885 5.823 1.921 1.00 97.25 85 ASN A C 1
ATOM 623 O O . ASN A 1 85 ? -4.187 5.409 2.848 1.00 97.25 85 ASN A O 1
ATOM 627 N N . GLY A 1 86 ? -5.541 6.984 1.990 1.00 97.19 86 GLY A N 1
ATOM 628 C CA . GLY A 1 86 ? -5.429 7.903 3.121 1.00 97.19 86 GLY A CA 1
ATOM 629 C C . GLY A 1 86 ? -5.934 7.326 4.444 1.00 97.19 86 GLY A C 1
ATOM 630 O O . GLY A 1 86 ? -5.446 7.727 5.498 1.00 97.19 86 GLY A O 1
ATOM 631 N N . GLY A 1 87 ? -6.878 6.381 4.407 1.00 98.38 87 GLY A N 1
ATOM 632 C CA . GLY A 1 87 ? -7.399 5.692 5.590 1.00 98.38 87 GLY A CA 1
ATOM 633 C C . GLY A 1 87 ? -8.080 6.622 6.597 1.00 98.38 87 GLY A C 1
ATOM 634 O O . GLY A 1 87 ? -8.486 7.743 6.278 1.00 98.38 87 GLY A O 1
ATOM 635 N N . VAL A 1 88 ? -8.204 6.148 7.837 1.00 98.88 88 VAL A N 1
ATOM 636 C CA . VAL A 1 88 ? -8.781 6.933 8.935 1.00 98.88 88 VAL A CA 1
ATOM 637 C C . VAL A 1 88 ? -7.694 7.325 9.916 1.00 98.88 88 VAL A C 1
ATOM 639 O O . VAL A 1 88 ? -7.036 6.467 10.502 1.00 98.88 88 VAL A O 1
ATOM 642 N N . THR A 1 89 ? -7.536 8.628 10.131 1.00 98.88 89 THR A N 1
ATOM 643 C CA . THR A 1 89 ? -6.587 9.181 11.097 1.00 98.88 89 THR A CA 1
ATOM 644 C C . THR A 1 89 ? -7.294 9.595 12.375 1.00 98.88 89 THR A C 1
ATOM 646 O O . THR A 1 89 ? -8.333 10.245 12.337 1.00 98.88 89 THR A O 1
ATOM 649 N N . ARG A 1 90 ? -6.680 9.326 13.524 1.00 98.69 90 ARG A N 1
ATOM 650 C CA . ARG A 1 90 ? -7.067 9.873 14.823 1.00 98.69 90 ARG A CA 1
ATOM 651 C C . ARG A 1 90 ? -5.881 10.603 15.449 1.00 98.69 90 ARG A C 1
ATOM 653 O O . ARG A 1 90 ? -4.788 10.052 15.546 1.00 98.69 90 ARG A O 1
ATOM 660 N N . THR A 1 91 ? -6.098 11.838 15.898 1.00 98.69 91 THR A N 1
ATOM 661 C CA . THR A 1 91 ? -5.155 12.546 16.775 1.00 98.69 91 THR A CA 1
ATOM 662 C C . THR A 1 91 ? -5.326 12.041 18.205 1.00 98.69 91 THR A C 1
ATOM 664 O O . THR A 1 91 ? -6.387 12.219 18.803 1.00 98.69 91 THR A O 1
ATOM 667 N N . PHE A 1 92 ? -4.284 11.430 18.759 1.00 98.56 92 PHE A N 1
ATOM 668 C CA . PHE A 1 92 ? -4.246 10.978 20.147 1.00 98.56 92 PHE A CA 1
ATOM 669 C C . PHE A 1 92 ? -3.697 12.087 21.045 1.00 98.56 92 PHE A C 1
ATOM 671 O O . PHE A 1 92 ? -2.871 12.895 20.621 1.00 98.56 92 PHE A O 1
ATOM 678 N N . ALA A 1 93 ? -4.169 12.138 22.286 1.00 98.00 93 ALA A N 1
ATOM 679 C CA . ALA A 1 93 ? -3.718 13.099 23.288 1.00 98.00 93 ALA A CA 1
ATOM 680 C C . ALA A 1 93 ? -3.948 12.546 24.700 1.00 98.00 93 ALA A C 1
ATOM 682 O O . ALA A 1 93 ? -4.646 11.548 24.885 1.00 98.00 93 ALA A O 1
ATOM 683 N N . SER A 1 94 ? -3.422 13.240 25.711 1.00 96.69 94 SER A N 1
ATOM 684 C CA . SER A 1 94 ? -3.776 12.965 27.108 1.00 96.69 94 SER A CA 1
ATOM 685 C C . SER A 1 94 ? -5.297 13.058 27.306 1.00 96.69 94 SER A C 1
ATOM 687 O O . SER A 1 94 ? -5.920 14.026 26.871 1.00 96.69 94 SER A O 1
ATOM 689 N N . GLY A 1 95 ? -5.900 12.032 27.917 1.00 93.75 95 GLY A N 1
ATOM 690 C CA . GLY A 1 95 ? -7.358 11.899 28.074 1.00 93.75 95 GLY A CA 1
ATOM 691 C C . GLY A 1 95 ? -8.118 11.444 26.816 1.00 93.75 95 GLY A C 1
ATOM 692 O O . GLY A 1 95 ? -9.326 11.245 26.875 1.00 93.75 95 GLY A O 1
ATOM 693 N N . ALA A 1 96 ? -7.421 11.258 25.694 1.00 96.19 96 ALA A N 1
ATOM 694 C CA . ALA A 1 96 ? -7.941 10.790 24.410 1.00 96.19 96 ALA A CA 1
ATOM 695 C C . ALA A 1 96 ? -7.001 9.712 23.838 1.00 96.19 96 ALA A C 1
ATOM 697 O O . ALA A 1 96 ? -6.538 9.802 22.698 1.00 96.19 96 ALA A O 1
ATOM 698 N N . ASN A 1 97 ? -6.666 8.733 24.679 1.00 97.25 97 ASN A N 1
ATOM 699 C CA . ASN A 1 97 ? -5.630 7.735 24.435 1.00 97.25 97 ASN A CA 1
ATOM 700 C C . ASN A 1 97 ? -6.162 6.411 23.864 1.00 97.25 97 ASN A C 1
ATOM 702 O O . ASN A 1 97 ? -5.355 5.534 23.590 1.00 97.25 97 ASN A O 1
ATOM 706 N N . SER A 1 98 ? -7.475 6.262 23.673 1.00 97.94 98 SER A N 1
ATOM 707 C CA . SER A 1 98 ? -8.097 5.082 23.062 1.00 97.94 98 SER A CA 1
ATOM 708 C C . SER A 1 98 ? -9.076 5.485 21.960 1.00 97.94 98 SER A C 1
ATOM 710 O O . SER A 1 98 ? -9.731 6.530 22.061 1.00 97.94 98 SER A O 1
ATOM 712 N N . PHE A 1 99 ? -9.154 4.686 20.894 1.00 98.56 99 PHE A N 1
ATOM 713 C CA . PHE A 1 99 ? -10.090 4.894 19.793 1.00 98.56 99 PHE A CA 1
ATOM 714 C C . PHE A 1 99 ? -10.403 3.584 19.058 1.00 98.56 99 PHE A C 1
ATOM 716 O O . PHE A 1 99 ? -9.504 2.786 18.784 1.00 98.56 99 PHE A O 1
ATOM 723 N N . THR A 1 100 ? -11.672 3.407 18.689 1.00 98.44 100 THR A N 1
ATOM 724 C CA . THR A 1 100 ? -12.124 2.360 17.766 1.00 98.44 100 THR A CA 1
ATOM 725 C C . THR A 1 100 ? -12.321 2.974 16.389 1.00 98.44 100 THR A C 1
ATOM 727 O O . THR A 1 100 ? -13.050 3.952 16.236 1.00 98.44 100 THR A O 1
ATOM 730 N N . PHE A 1 101 ? -11.686 2.385 15.386 1.00 98.81 101 PHE A N 1
ATOM 731 C CA . PHE A 1 101 ? -11.788 2.744 13.982 1.00 98.81 101 PHE A CA 1
ATOM 732 C C . PHE A 1 101 ? -12.823 1.819 13.325 1.00 98.81 101 PHE A C 1
ATOM 734 O O . PHE A 1 101 ? -12.511 0.654 13.078 1.00 98.81 101 PHE A O 1
ATOM 741 N N . PRO A 1 102 ? -14.058 2.281 13.047 1.00 98.56 102 PRO A N 1
ATOM 742 C CA . PRO A 1 102 ? -15.058 1.479 12.358 1.00 98.56 102 PRO A CA 1
ATOM 743 C C . PRO A 1 102 ? -14.795 1.533 10.851 1.00 98.56 102 PRO A C 1
ATOM 745 O O . PRO A 1 102 ? -15.391 2.341 10.138 1.00 98.56 102 PRO A O 1
ATOM 748 N N . ILE A 1 103 ? -13.855 0.711 10.392 1.00 98.75 103 ILE A N 1
ATOM 749 C CA . ILE A 1 103 ? -13.322 0.736 9.028 1.00 98.75 103 ILE A CA 1
ATOM 750 C C . ILE A 1 103 ? -13.543 -0.585 8.289 1.00 98.75 103 ILE A C 1
ATOM 752 O O . ILE A 1 103 ? -13.834 -1.607 8.906 1.00 98.75 103 ILE A O 1
ATOM 756 N N . GLY A 1 104 ? -13.380 -0.553 6.969 1.00 98.44 104 GLY A N 1
ATOM 757 C CA . GLY A 1 104 ? -13.482 -1.723 6.106 1.00 98.44 104 GLY A CA 1
ATOM 758 C C . GLY A 1 104 ? -13.046 -1.453 4.669 1.00 98.44 104 GLY A C 1
ATOM 759 O O . GLY A 1 104 ? -13.038 -0.308 4.215 1.00 98.44 104 GLY A O 1
ATOM 760 N N . ALA A 1 105 ? -12.715 -2.496 3.928 1.00 98.25 105 ALA A N 1
ATOM 761 C CA . ALA A 1 105 ? -12.336 -2.425 2.521 1.00 98.25 105 ALA A CA 1
ATOM 762 C C . ALA A 1 105 ? -12.820 -3.681 1.785 1.00 98.25 105 ALA A C 1
ATOM 764 O O . ALA A 1 105 ? -13.128 -4.681 2.439 1.00 98.25 105 ALA A O 1
ATOM 765 N N . PRO A 1 106 ? -12.947 -3.644 0.447 1.00 97.88 106 PRO A N 1
ATOM 766 C CA . PRO A 1 106 ? -13.049 -4.869 -0.342 1.00 97.88 106 PRO A CA 1
ATOM 767 C C . PRO A 1 106 ? -11.742 -5.661 -0.246 1.00 97.88 106 PRO A C 1
ATOM 769 O O . PRO A 1 106 ? -10.702 -5.084 0.072 1.00 97.88 106 PRO A O 1
ATOM 772 N N . SER A 1 107 ? -11.787 -6.953 -0.557 1.00 97.62 107 SER A N 1
ATOM 773 C CA . SER A 1 107 ? -10.607 -7.811 -0.654 1.00 97.62 107 SER A CA 1
ATOM 774 C C . SER A 1 107 ? -10.621 -8.655 -1.925 1.00 97.62 107 SER A C 1
ATOM 776 O O . SER A 1 107 ? -11.624 -8.730 -2.639 1.00 97.62 107 SER A O 1
ATOM 778 N N . THR A 1 108 ? -9.517 -9.343 -2.211 1.00 96.00 108 THR A N 1
ATOM 779 C CA . THR A 1 108 ? -9.464 -10.335 -3.296 1.00 96.00 108 THR A CA 1
ATOM 780 C C . THR A 1 108 ? -10.487 -11.463 -3.133 1.00 96.00 108 THR A C 1
ATOM 782 O O . THR A 1 108 ? -10.863 -12.070 -4.134 1.00 96.00 108 THR A O 1
ATOM 785 N N . ASN A 1 109 ? -10.967 -11.721 -1.911 1.00 95.94 109 ASN A N 1
ATOM 786 C CA . ASN A 1 109 ? -11.976 -12.743 -1.624 1.00 95.94 109 ASN A CA 1
ATOM 787 C C . ASN A 1 109 ? -13.406 -12.186 -1.539 1.00 95.94 109 ASN A C 1
ATOM 789 O O . ASN A 1 109 ? -14.364 -12.960 -1.597 1.00 95.94 109 ASN A O 1
ATOM 793 N N . HIS A 1 110 ? -13.586 -10.863 -1.450 1.00 95.75 110 HIS A N 1
ATOM 794 C CA . HIS A 1 110 ? -14.906 -10.234 -1.495 1.00 95.75 110 HIS A CA 1
ATOM 795 C C . HIS A 1 110 ? -14.880 -8.837 -2.141 1.00 95.75 110 HIS A C 1
ATOM 797 O O . HIS A 1 110 ? -14.266 -7.892 -1.656 1.00 95.75 110 HIS A O 1
ATOM 803 N N . ALA A 1 111 ? -15.632 -8.675 -3.234 1.00 94.56 111 ALA A N 1
ATOM 804 C CA . ALA A 1 111 ? -15.673 -7.413 -3.980 1.00 94.56 111 ALA A CA 1
ATOM 805 C C . ALA A 1 111 ? -16.399 -6.272 -3.241 1.00 94.56 111 ALA A C 1
ATOM 807 O O . ALA A 1 111 ? -16.100 -5.103 -3.471 1.00 94.56 111 ALA A O 1
ATOM 808 N N . ALA A 1 112 ? -17.367 -6.591 -2.376 1.00 94.50 112 ALA A N 1
ATOM 809 C CA . ALA A 1 112 ? -18.003 -5.607 -1.503 1.00 94.50 112 ALA A CA 1
ATOM 810 C C . ALA A 1 112 ? -17.132 -5.391 -0.258 1.00 94.50 112 ALA A C 1
ATOM 812 O O . ALA A 1 112 ? -16.558 -6.363 0.234 1.00 94.50 112 ALA A O 1
ATOM 813 N N . PRO A 1 113 ? -17.029 -4.167 0.284 1.00 95.69 113 PRO A N 1
ATOM 814 C CA . PRO A 1 113 ? -16.270 -3.957 1.505 1.00 95.69 113 PRO A CA 1
ATOM 815 C C . PRO A 1 113 ? -16.883 -4.716 2.678 1.00 95.69 113 PRO A C 1
ATOM 817 O O . PRO A 1 113 ? -18.104 -4.813 2.773 1.00 95.69 113 PRO A O 1
ATOM 820 N N . ALA A 1 114 ? -16.045 -5.189 3.597 1.00 97.06 114 ALA A N 1
ATOM 821 C CA . ALA A 1 114 ? -16.472 -5.846 4.831 1.00 97.06 114 ALA A CA 1
ATOM 822 C C . ALA A 1 114 ? -16.086 -5.013 6.061 1.00 97.06 114 ALA A C 1
ATOM 824 O O . ALA A 1 114 ? -15.114 -4.261 6.021 1.00 97.06 114 ALA A O 1
ATOM 825 N N . TYR A 1 115 ? -16.854 -5.119 7.148 1.00 98.12 115 TYR A N 1
ATOM 826 C CA . TYR A 1 115 ? -16.573 -4.399 8.391 1.00 98.12 115 TYR A CA 1
ATOM 827 C C . TYR A 1 115 ? -15.445 -5.083 9.170 1.00 98.12 115 TYR A C 1
ATOM 829 O O . TYR A 1 115 ? -15.646 -6.153 9.737 1.00 98.12 115 TYR A O 1
ATOM 837 N N . THR A 1 116 ? -14.278 -4.442 9.215 1.00 98.50 116 THR A N 1
ATOM 838 C CA . THR A 1 116 ? -13.048 -4.965 9.828 1.00 98.50 116 THR A CA 1
ATOM 839 C C . THR A 1 116 ? -12.465 -3.940 10.813 1.00 98.50 116 THR A C 1
ATOM 841 O O . THR A 1 116 ? -11.426 -3.320 10.526 1.00 98.50 116 THR A O 1
ATOM 844 N N . PRO A 1 117 ? -13.174 -3.633 11.917 1.00 98.62 117 PRO A N 1
ATOM 845 C CA . PRO A 1 117 ? -12.783 -2.564 12.822 1.00 98.62 117 PRO A CA 1
ATOM 846 C C . PRO A 1 117 ? -11.436 -2.835 13.490 1.00 98.62 117 PRO A C 1
ATOM 848 O O . PRO A 1 117 ? -11.024 -3.977 13.682 1.00 98.62 117 PRO A O 1
ATOM 851 N N . ALA A 1 118 ? -10.779 -1.752 13.893 1.00 98.81 118 ALA A N 1
ATOM 852 C CA . ALA A 1 118 ? -9.535 -1.807 14.644 1.00 98.81 118 ALA A CA 1
ATOM 853 C C . ALA A 1 118 ? -9.635 -0.971 15.921 1.00 98.81 118 ALA A C 1
ATOM 855 O O . ALA A 1 118 ? -10.300 0.068 15.945 1.00 98.81 118 ALA A O 1
ATOM 856 N N . THR A 1 119 ? -8.955 -1.385 16.980 1.00 98.62 119 THR A N 1
ATOM 857 C CA . THR A 1 119 ? -8.859 -0.642 18.240 1.00 98.62 119 THR A CA 1
ATOM 858 C C . THR A 1 119 ? -7.412 -0.338 18.559 1.00 98.62 119 THR A C 1
ATOM 860 O O . THR A 1 119 ? -6.555 -1.207 18.422 1.00 98.62 119 THR A O 1
ATOM 863 N N . VAL A 1 120 ? -7.141 0.882 19.020 1.00 98.75 120 VAL A N 1
ATOM 864 C CA . VAL A 1 120 ? -5.813 1.279 19.497 1.00 98.75 120 VAL A CA 1
ATOM 865 C C . VAL A 1 120 ? -5.959 2.006 20.821 1.00 98.75 120 VAL A C 1
ATOM 867 O O . VAL A 1 120 ? -6.724 2.967 20.920 1.00 98.75 120 VAL A O 1
ATOM 870 N N . THR A 1 121 ? -5.184 1.579 21.812 1.00 98.62 121 THR A N 1
ATOM 871 C CA . THR A 1 121 ? -5.060 2.233 23.114 1.00 98.62 121 THR A CA 1
ATOM 872 C C . THR A 1 121 ? -3.593 2.490 23.425 1.00 98.62 121 THR A C 1
ATOM 874 O O . THR A 1 121 ? -2.774 1.584 23.339 1.00 98.62 121 THR A O 1
ATOM 877 N N . ILE A 1 122 ? -3.253 3.721 23.801 1.00 98.62 122 ILE A N 1
ATOM 878 C CA . ILE A 1 122 ? -1.925 4.097 24.290 1.00 98.62 122 ILE A CA 1
ATOM 879 C C . ILE A 1 122 ? -1.920 4.009 25.813 1.00 98.62 122 ILE A C 1
ATOM 881 O O . ILE A 1 122 ? -2.699 4.700 26.481 1.00 98.62 122 ILE A O 1
ATOM 885 N N . ASN A 1 123 ? -1.022 3.193 26.356 1.00 97.94 123 ASN A N 1
ATOM 886 C CA . ASN A 1 123 ? -0.863 2.986 27.788 1.00 97.94 123 ASN A CA 1
ATOM 887 C C . ASN A 1 123 ? 0.327 3.799 28.306 1.00 97.94 123 ASN A C 1
ATOM 889 O O . ASN A 1 123 ? 1.437 3.736 27.776 1.00 97.94 123 ASN A O 1
ATOM 893 N N . GLY A 1 124 ? 0.097 4.566 29.370 1.00 96.88 124 GLY A N 1
ATOM 894 C CA . GLY A 1 124 ? 1.090 5.493 29.910 1.00 96.88 124 GLY A CA 1
ATOM 895 C C . GLY A 1 124 ? 1.145 6.823 29.153 1.00 96.88 124 GLY A C 1
ATOM 896 O O . GLY A 1 124 ? 0.170 7.254 28.541 1.00 96.88 124 GLY A O 1
ATOM 897 N N . THR A 1 125 ? 2.279 7.522 29.256 1.00 97.50 125 THR A N 1
ATOM 898 C CA . THR A 1 125 ? 2.495 8.827 28.608 1.00 97.50 125 THR A CA 1
ATOM 899 C C . THR A 1 125 ? 3.594 8.702 27.558 1.00 97.50 125 THR A C 1
ATOM 901 O O . THR A 1 125 ? 4.737 8.440 27.938 1.00 97.50 125 THR A O 1
ATOM 904 N N . PRO A 1 126 ? 3.280 8.872 26.261 1.00 97.94 126 PRO A N 1
ATOM 905 C CA . PRO A 1 126 ? 4.285 8.820 25.217 1.00 97.94 126 PRO A CA 1
ATOM 906 C C . PRO A 1 126 ? 5.229 10.021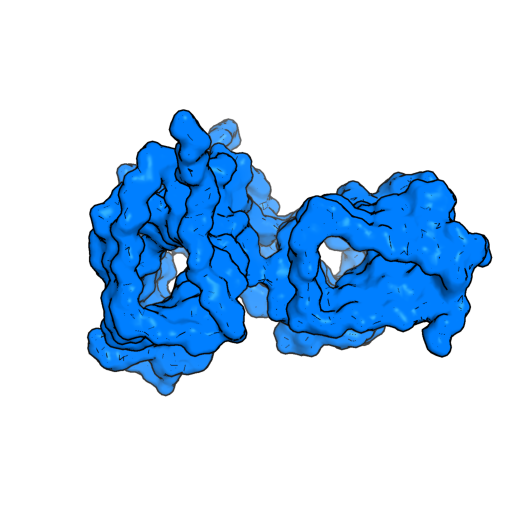 25.303 1.00 97.94 126 PRO A C 1
ATOM 908 O O . PRO A 1 126 ? 4.867 11.075 25.830 1.00 97.94 126 PRO A O 1
ATOM 911 N N . THR A 1 127 ? 6.431 9.890 24.743 1.00 98.12 127 THR A N 1
ATOM 912 C CA . THR A 1 127 ? 7.359 11.022 24.586 1.00 98.12 127 THR A CA 1
ATOM 913 C C . THR A 1 127 ? 6.737 12.149 23.765 1.00 98.12 127 THR A C 1
ATOM 915 O O . THR A 1 127 ? 6.927 13.321 24.087 1.00 98.12 127 THR A O 1
ATOM 918 N N . ALA A 1 128 ? 5.974 11.803 22.728 1.00 98.12 128 ALA A N 1
ATOM 919 C CA . ALA A 1 128 ? 5.207 12.756 21.939 1.00 98.12 128 ALA A CA 1
ATOM 920 C C . ALA A 1 128 ? 3.861 12.152 21.541 1.00 98.12 128 ALA A C 1
ATOM 922 O O . ALA A 1 128 ? 3.802 11.031 21.038 1.00 98.12 128 ALA A O 1
ATOM 923 N N . TRP A 1 129 ? 2.788 12.914 21.749 1.00 98.25 129 TRP A N 1
ATOM 924 C CA . TRP A 1 129 ? 1.471 12.609 21.196 1.00 98.25 129 TRP A CA 1
ATOM 925 C C . TRP A 1 129 ? 1.415 12.993 19.719 1.00 98.25 129 TRP A C 1
ATOM 927 O O . TRP A 1 129 ? 2.000 13.993 19.310 1.00 98.25 129 TRP A O 1
ATOM 937 N N . GLY A 1 130 ? 0.649 12.244 18.931 1.00 98.25 130 GLY A N 1
ATOM 938 C CA . GLY A 1 130 ? 0.523 12.495 17.503 1.00 98.25 130 GLY A CA 1
ATOM 939 C C . GLY A 1 130 ? -0.676 11.807 16.873 1.00 98.25 130 GLY A C 1
ATOM 940 O O . GLY A 1 130 ? -1.656 11.462 17.536 1.00 98.25 130 GLY A O 1
ATOM 941 N N . ASN A 1 131 ? -0.595 11.630 15.562 1.00 98.56 131 ASN A N 1
ATOM 942 C CA . ASN A 1 131 ? -1.632 10.992 14.770 1.00 98.56 131 ASN A CA 1
ATOM 943 C C . ASN A 1 131 ? -1.318 9.510 14.572 1.00 98.56 131 ASN A C 1
ATOM 945 O O . ASN A 1 131 ? -0.163 9.154 14.338 1.00 98.56 131 ASN A O 1
ATOM 949 N N . ILE A 1 132 ? -2.362 8.688 14.596 1.00 98.81 132 ILE A N 1
ATOM 950 C CA . ILE A 1 132 ? -2.332 7.292 14.159 1.00 98.81 132 ILE A CA 1
ATOM 951 C C . ILE A 1 132 ? -3.343 7.151 13.032 1.00 98.81 132 ILE A C 1
ATOM 953 O O . ILE A 1 132 ? -4.482 7.604 13.163 1.00 98.81 132 ILE A O 1
ATOM 957 N N . THR A 1 133 ? -2.921 6.546 11.933 1.00 98.81 133 THR A N 1
ATOM 958 C CA . THR A 1 133 ? -3.748 6.274 10.760 1.00 98.81 133 THR A CA 1
ATOM 959 C C . THR A 1 133 ? -3.841 4.779 10.556 1.00 98.81 133 THR A C 1
ATOM 961 O O . THR A 1 133 ? -2.809 4.112 10.583 1.00 98.81 133 THR A O 1
ATOM 964 N N . ILE A 1 134 ? -5.053 4.274 10.332 1.00 98.81 134 ILE A N 1
ATOM 965 C CA . ILE A 1 134 ? -5.276 2.877 9.961 1.00 98.81 134 ILE A CA 1
ATOM 966 C C . ILE A 1 134 ? -5.809 2.816 8.533 1.00 98.81 134 ILE A C 1
ATOM 968 O O . ILE A 1 134 ? -6.797 3.478 8.195 1.00 98.81 134 ILE A O 1
ATOM 972 N N . VAL A 1 135 ? -5.137 2.020 7.704 1.00 98.75 135 VAL A N 1
ATOM 973 C CA . VAL A 1 135 ? -5.508 1.744 6.314 1.00 98.75 135 VAL A CA 1
ATOM 974 C C . VAL A 1 135 ? -5.831 0.251 6.196 1.00 98.75 135 VAL A C 1
ATOM 976 O O . VAL A 1 135 ? -4.914 -0.561 6.322 1.00 98.75 135 VAL A O 1
ATOM 979 N N . PRO A 1 136 ? -7.100 -0.133 5.986 1.00 98.56 136 PRO A N 1
ATOM 980 C CA . PRO A 1 136 ? -7.437 -1.510 5.650 1.00 98.56 136 PRO A CA 1
ATOM 981 C C . PRO A 1 136 ? -7.010 -1.815 4.209 1.00 98.56 136 PRO A C 1
ATOM 983 O O . PRO A 1 136 ? -7.233 -0.989 3.317 1.00 98.56 136 PRO A O 1
ATOM 986 N N . VAL A 1 137 ? -6.401 -2.980 3.986 1.00 98.75 137 VAL A N 1
ATOM 987 C CA . VAL A 1 137 ? -5.875 -3.397 2.680 1.00 98.75 137 VAL A CA 1
ATOM 988 C C . VAL A 1 137 ? -6.349 -4.799 2.333 1.00 98.75 137 VAL A C 1
ATOM 990 O O . VAL A 1 137 ? -6.233 -5.723 3.134 1.00 98.75 137 VAL A O 1
ATOM 993 N N . GLY A 1 138 ? -6.882 -4.928 1.121 1.00 98.19 138 GLY A N 1
ATOM 994 C CA . GLY A 1 138 ? -7.698 -6.051 0.681 1.00 98.19 138 GLY A CA 1
ATOM 995 C C . GLY A 1 138 ? -6.975 -7.100 -0.151 1.00 98.19 138 GLY A C 1
ATOM 996 O O . GLY A 1 138 ? -7.425 -7.412 -1.253 1.00 98.19 138 GLY A O 1
ATOM 997 N N . TYR A 1 139 ? -5.842 -7.605 0.317 1.00 98.19 139 TYR A N 1
ATOM 998 C CA . TYR A 1 139 ? -5.135 -8.726 -0.305 1.00 98.19 139 TYR A CA 1
ATOM 999 C C . TYR A 1 139 ? -4.125 -9.327 0.680 1.00 98.19 139 TYR A C 1
ATOM 1001 O O . TYR A 1 139 ? -3.785 -8.706 1.685 1.00 98.19 139 TYR A O 1
ATOM 1009 N N . GLU A 1 140 ? -3.627 -10.537 0.405 1.00 98.19 140 GLU A N 1
ATOM 1010 C CA . GLU A 1 140 ? -2.554 -11.149 1.203 1.00 98.19 140 GLU A CA 1
ATOM 1011 C C . GLU A 1 140 ? -1.299 -10.262 1.195 1.00 98.19 140 GLU A C 1
ATOM 1013 O O . GLU A 1 140 ? -0.839 -9.840 0.132 1.00 98.19 140 GLU A O 1
ATOM 1018 N N . HIS A 1 141 ? -0.699 -10.023 2.367 1.00 98.38 141 HIS A N 1
ATOM 1019 C CA . HIS A 1 141 ? 0.485 -9.174 2.466 1.00 98.38 141 HIS A CA 1
ATOM 1020 C C . HIS A 1 141 ? 1.632 -9.700 1.571 1.00 98.38 141 HIS A C 1
ATOM 1022 O O . HIS A 1 141 ? 2.141 -10.805 1.791 1.00 98.38 141 HIS A O 1
ATOM 1028 N N . PRO A 1 142 ? 2.141 -8.914 0.602 1.00 97.69 142 PRO A N 1
ATOM 1029 C CA . PRO A 1 142 ? 3.077 -9.442 -0.388 1.00 97.69 142 PRO A CA 1
ATOM 1030 C C . PRO A 1 142 ? 4.415 -9.935 0.157 1.00 97.69 142 PRO A C 1
ATOM 1032 O O . PRO A 1 142 ? 5.062 -10.737 -0.505 1.00 97.69 142 PRO A O 1
ATOM 1035 N N . ALA A 1 143 ? 4.831 -9.528 1.357 1.00 97.44 143 ALA A N 1
ATOM 1036 C CA . ALA A 1 143 ? 6.060 -10.019 1.991 1.00 97.44 143 ALA A CA 1
ATOM 1037 C C . ALA A 1 143 ? 5.915 -11.343 2.771 1.00 97.44 143 ALA A C 1
ATOM 1039 O O . ALA A 1 143 ? 6.868 -11.733 3.448 1.00 97.44 143 ALA A O 1
ATOM 1040 N N . THR A 1 144 ? 4.768 -12.037 2.731 1.00 97.50 144 THR A N 1
ATOM 1041 C CA . THR A 1 144 ? 4.687 -13.399 3.297 1.00 97.50 144 THR A CA 1
ATOM 1042 C C . THR A 1 144 ? 5.680 -14.324 2.589 1.00 97.50 144 THR A C 1
ATOM 1044 O O . THR A 1 144 ? 5.767 -14.335 1.357 1.00 97.50 144 THR A O 1
ATOM 1047 N N . THR A 1 145 ? 6.452 -15.095 3.354 1.00 95.50 145 THR A N 1
ATOM 1048 C CA . THR A 1 145 ? 7.464 -16.025 2.825 1.00 95.50 145 THR A CA 1
ATOM 1049 C C . THR A 1 145 ? 6.843 -17.292 2.248 1.00 95.50 145 THR A C 1
ATOM 1051 O O . THR A 1 145 ? 7.438 -17.927 1.380 1.00 95.50 145 THR A O 1
ATOM 1054 N N . THR A 1 146 ? 5.626 -17.621 2.684 1.00 95.19 146 THR A N 1
ATOM 1055 C CA . THR A 1 146 ? 4.802 -18.706 2.145 1.00 95.19 146 THR A CA 1
ATOM 1056 C C . THR A 1 146 ? 3.434 -18.135 1.795 1.00 95.19 146 THR A C 1
ATOM 1058 O O . THR A 1 146 ? 2.772 -17.581 2.666 1.00 95.19 146 THR A O 1
ATOM 1061 N N . LYS A 1 147 ? 3.038 -18.246 0.522 1.00 94.31 147 LYS A N 1
ATOM 1062 C CA . LYS A 1 147 ? 1.793 -17.666 -0.003 1.00 94.31 147 LYS A CA 1
ATOM 1063 C C . LYS A 1 147 ? 0.565 -18.498 0.320 1.00 94.31 147 LYS A C 1
ATOM 1065 O O . LYS A 1 147 ? 0.676 -19.714 0.480 1.00 94.31 147 LYS A O 1
ATOM 1070 N N . ASN A 1 148 ? -0.597 -17.850 0.288 1.00 95.12 148 ASN A N 1
ATOM 1071 C CA . ASN A 1 148 ? -1.913 -18.447 0.489 1.00 95.12 148 ASN A CA 1
ATOM 1072 C C . ASN A 1 148 ? -2.015 -19.169 1.840 1.00 95.12 148 ASN A C 1
ATOM 1074 O O . ASN A 1 148 ? -2.503 -20.295 1.907 1.00 95.12 148 ASN A O 1
ATOM 1078 N N . ARG A 1 149 ? -1.487 -18.551 2.902 1.00 96.25 149 ARG A N 1
ATOM 1079 C CA . ARG A 1 149 ? -1.584 -19.064 4.283 1.00 96.25 149 ARG A CA 1
ATOM 1080 C C . ARG A 1 149 ? -1.885 -17.988 5.321 1.00 96.25 149 ARG A C 1
ATOM 1082 O O . ARG A 1 149 ? -2.150 -18.321 6.466 1.00 96.25 149 ARG A O 1
ATOM 1089 N N . SER A 1 150 ? -1.835 -16.712 4.951 1.00 97.94 150 SER A N 1
ATOM 1090 C CA . SER A 1 150 ? -2.327 -15.622 5.790 1.00 97.94 150 SER A CA 1
ATOM 1091 C C . SER A 1 150 ? -3.672 -15.127 5.296 1.00 97.94 150 SER A C 1
ATOM 1093 O O . SER A 1 150 ? -4.070 -15.432 4.172 1.00 97.94 150 SER A O 1
ATOM 1095 N N . LEU A 1 151 ? -4.342 -14.319 6.114 1.00 98.69 151 LEU A N 1
ATOM 1096 C CA . LEU A 1 151 ? -5.518 -13.571 5.691 1.00 98.69 151 LEU A CA 1
ATOM 1097 C C . LEU A 1 151 ? -5.261 -12.889 4.341 1.00 98.69 151 LEU A C 1
ATOM 1099 O O . LEU A 1 151 ? -4.185 -12.320 4.111 1.00 98.69 151 LEU A O 1
ATOM 1103 N N . THR A 1 152 ? -6.274 -12.870 3.476 1.00 98.12 152 THR A N 1
ATOM 1104 C CA . THR A 1 152 ? -6.293 -12.019 2.272 1.00 98.12 152 THR A CA 1
ATOM 1105 C C . THR A 1 152 ? -6.592 -10.559 2.616 1.00 98.12 152 THR A C 1
ATOM 1107 O O . THR A 1 152 ? -7.286 -9.859 1.880 1.00 98.12 152 THR A O 1
ATOM 1110 N N . TYR A 1 153 ? -6.093 -10.113 3.768 1.00 98.69 153 TYR A N 1
ATOM 1111 C CA . TYR A 1 153 ? -6.366 -8.820 4.359 1.00 98.69 153 TYR A CA 1
ATOM 1112 C C . TYR A 1 153 ? -5.287 -8.452 5.381 1.00 98.69 153 TYR A C 1
ATOM 1114 O O . TYR A 1 153 ? -4.740 -9.314 6.082 1.00 98.69 153 TYR A O 1
ATOM 1122 N N . TYR A 1 154 ? -4.990 -7.163 5.497 1.00 98.81 154 TYR A N 1
ATOM 1123 C CA . TYR A 1 154 ? -4.127 -6.632 6.550 1.00 98.81 154 TYR A CA 1
ATOM 1124 C C . TYR A 1 154 ? -4.459 -5.171 6.864 1.00 98.81 154 TYR A C 1
ATOM 1126 O O . TYR A 1 154 ? -5.096 -4.468 6.076 1.00 98.81 154 TYR A O 1
ATOM 1134 N N . TRP A 1 155 ? -4.006 -4.694 8.021 1.00 98.88 155 TRP A N 1
ATOM 1135 C CA . TRP A 1 155 ? -4.146 -3.296 8.430 1.00 98.88 155 TRP A CA 1
ATOM 1136 C C . TRP A 1 155 ? -2.784 -2.636 8.471 1.00 98.88 155 TRP A C 1
ATOM 1138 O O . TRP A 1 155 ? -1.880 -3.098 9.164 1.00 98.88 155 TRP A O 1
ATOM 1148 N N . ARG A 1 156 ? -2.649 -1.515 7.771 1.00 98.62 156 ARG A N 1
ATOM 1149 C CA . ARG A 1 156 ? -1.456 -0.675 7.861 1.00 98.62 156 ARG A CA 1
ATOM 1150 C C . ARG A 1 156 ? -1.679 0.376 8.918 1.00 98.62 156 ARG A C 1
ATOM 1152 O O . ARG A 1 156 ? -2.612 1.175 8.806 1.00 98.62 156 ARG A O 1
ATOM 1159 N N . VAL A 1 157 ? -0.808 0.399 9.910 1.00 98.69 157 VAL A N 1
ATOM 1160 C CA . VAL A 1 157 ? -0.798 1.420 10.949 1.00 98.69 157 VAL A CA 1
ATOM 1161 C C . VAL A 1 157 ? 0.370 2.360 10.681 1.00 98.69 157 VAL A C 1
ATOM 1163 O O . VAL A 1 157 ? 1.520 1.930 10.596 1.00 98.69 157 VAL A O 1
ATOM 1166 N N . LYS A 1 158 ? 0.052 3.647 10.515 1.00 97.31 158 LYS A N 1
ATOM 1167 C CA . LYS A 1 158 ? 1.012 4.718 10.221 1.00 97.31 158 LYS A CA 1
ATOM 1168 C C . LYS A 1 158 ? 0.915 5.816 11.272 1.00 97.31 158 LYS A C 1
ATOM 1170 O O . LYS A 1 158 ? -0.166 6.367 11.503 1.00 97.31 158 LYS A O 1
ATOM 1175 N N . THR A 1 159 ? 2.037 6.191 11.864 1.00 97.19 159 THR A N 1
ATOM 1176 C CA . THR A 1 159 ? 2.143 7.279 12.826 1.00 97.19 159 THR A CA 1
ATOM 1177 C C . THR A 1 159 ? 2.714 8.544 12.204 1.00 97.19 159 THR A C 1
ATOM 1179 O O . THR A 1 159 ? 3.510 8.522 11.270 1.00 97.19 159 THR A O 1
ATOM 1182 N N . SER A 1 160 ? 2.295 9.691 12.736 1.00 97.38 160 SER A N 1
ATOM 1183 C CA . SER A 1 160 ? 2.886 10.986 12.400 1.00 97.38 160 SER A CA 1
ATOM 1184 C C . SER A 1 160 ? 2.931 11.866 13.639 1.00 97.38 160 SER A C 1
ATOM 1186 O O . SER A 1 160 ? 1.891 12.202 14.210 1.00 97.38 160 SER A O 1
ATOM 1188 N N . GLY A 1 161 ? 4.138 12.266 14.041 1.00 97.19 161 GLY A N 1
ATOM 1189 C CA . GLY A 1 161 ? 4.379 13.072 15.244 1.00 97.19 161 GLY A CA 1
ATOM 1190 C C . GLY A 1 161 ? 4.192 12.320 16.568 1.00 97.19 161 GLY A C 1
ATOM 1191 O O . GLY A 1 161 ? 4.353 12.921 17.622 1.00 97.19 161 GLY A O 1
ATOM 1192 N N . MET A 1 162 ? 3.859 11.025 16.530 1.00 96.88 162 MET A N 1
ATOM 1193 C CA . MET A 1 162 ? 3.769 10.165 17.711 1.00 96.88 162 MET A CA 1
ATOM 1194 C C . MET A 1 162 ? 5.140 9.552 18.003 1.00 96.88 162 MET A C 1
ATOM 1196 O O . MET A 1 162 ? 5.852 9.131 17.094 1.00 96.88 162 MET A O 1
ATOM 1200 N N . THR A 1 163 ? 5.515 9.459 19.273 1.00 96.88 163 THR A N 1
ATOM 1201 C CA . THR A 1 163 ? 6.708 8.724 19.712 1.00 96.88 163 THR A CA 1
ATOM 1202 C C . THR A 1 163 ? 6.424 8.111 21.073 1.00 96.88 163 THR A C 1
ATOM 1204 O O . THR A 1 163 ? 6.285 8.841 22.053 1.00 96.88 163 THR A O 1
ATOM 1207 N N . LEU A 1 164 ? 6.335 6.780 21.139 1.00 96.94 164 LEU A N 1
ATOM 1208 C CA . LEU A 1 164 ? 5.942 6.063 22.357 1.00 96.94 164 LEU A CA 1
ATOM 1209 C C . LEU A 1 164 ? 6.928 6.264 23.519 1.00 96.94 164 LEU A C 1
ATOM 1211 O O . LEU A 1 164 ? 6.508 6.522 24.642 1.00 96.94 164 LEU A O 1
ATOM 1215 N N . GLY A 1 165 ? 8.238 6.192 23.282 1.00 96.06 165 GLY A N 1
ATOM 1216 C CA . GLY A 1 165 ? 9.209 6.208 24.381 1.00 96.06 165 GLY A CA 1
ATOM 1217 C C . GLY A 1 165 ? 8.985 5.026 25.328 1.00 96.06 165 GLY A C 1
ATOM 1218 O O . GLY A 1 165 ? 9.093 3.882 24.905 1.00 96.06 165 GLY A O 1
ATOM 1219 N N . SER A 1 166 ? 8.671 5.298 26.600 1.00 96.44 166 SER A N 1
ATOM 1220 C CA . SER A 1 166 ? 8.330 4.263 27.590 1.00 96.44 166 SER A CA 1
ATOM 1221 C C . SER A 1 166 ? 6.846 3.883 27.619 1.00 96.44 166 SER A C 1
ATOM 1223 O O . SER A 1 166 ? 6.476 2.986 28.373 1.00 96.44 166 SER A O 1
ATOM 1225 N N . ALA A 1 167 ? 5.985 4.596 26.886 1.00 98.19 167 ALA A N 1
ATOM 1226 C CA . ALA A 1 167 ? 4.596 4.189 26.711 1.00 98.19 167 ALA A CA 1
ATOM 1227 C C . ALA A 1 167 ? 4.508 2.939 25.834 1.00 98.19 167 ALA A C 1
ATOM 1229 O O . ALA A 1 167 ? 5.428 2.622 25.078 1.00 98.19 167 ALA A O 1
ATOM 1230 N N . THR A 1 168 ? 3.370 2.266 25.909 1.00 98.50 168 THR A N 1
ATOM 1231 C CA . THR A 1 168 ? 3.073 1.095 25.086 1.00 98.50 168 THR A CA 1
ATOM 1232 C C . THR A 1 168 ? 1.744 1.268 24.362 1.00 98.50 168 THR A C 1
ATOM 1234 O O . THR A 1 168 ? 0.988 2.206 24.636 1.00 98.50 168 THR A O 1
ATOM 1237 N N . ALA A 1 169 ? 1.466 0.386 23.410 1.00 98.31 169 ALA A N 1
ATOM 1238 C CA . ALA A 1 169 ? 0.224 0.342 22.662 1.00 98.31 169 ALA A CA 1
ATOM 1239 C C . ALA A 1 169 ? -0.448 -1.025 22.813 1.00 98.31 169 ALA A C 1
ATOM 1241 O O . ALA A 1 169 ? 0.200 -2.060 22.707 1.00 98.31 169 ALA A O 1
ATOM 1242 N N . THR A 1 170 ? -1.756 -1.013 23.031 1.00 98.69 170 THR A N 1
ATOM 1243 C CA . THR A 1 170 ? -2.625 -2.190 22.994 1.00 98.69 170 THR A CA 1
ATOM 1244 C C . THR A 1 170 ? -3.488 -2.086 21.743 1.00 98.69 170 THR A C 1
ATOM 1246 O O . THR A 1 170 ? -4.145 -1.057 21.539 1.00 98.69 170 THR A O 1
ATOM 1249 N N . MET A 1 171 ? -3.459 -3.108 20.887 1.00 98.75 171 MET A N 1
ATOM 1250 C CA . MET A 1 171 ? -4.105 -3.091 19.571 1.00 98.75 171 MET A CA 1
ATOM 1251 C C . MET A 1 171 ? -4.961 -4.333 19.330 1.00 98.75 171 MET A C 1
ATOM 1253 O O . MET A 1 171 ? -4.640 -5.422 19.799 1.00 98.75 171 MET A O 1
ATOM 1257 N N . GLY A 1 172 ? -6.023 -4.151 18.549 1.00 98.56 172 GLY A N 1
ATOM 1258 C CA . GLY A 1 172 ? -6.959 -5.200 18.158 1.00 98.56 172 GLY A CA 1
ATOM 1259 C C . GLY A 1 172 ? -7.457 -4.994 16.739 1.00 98.56 172 GLY A C 1
ATOM 1260 O O . GLY A 1 172 ? -7.705 -3.850 16.346 1.00 98.56 172 GLY A O 1
ATOM 1261 N N . PHE A 1 173 ? -7.606 -6.076 15.980 1.00 98.81 173 PHE A N 1
ATOM 1262 C CA . PHE A 1 173 ? -8.040 -6.042 14.584 1.00 98.81 173 PHE A CA 1
ATOM 1263 C C . PHE A 1 173 ? -9.041 -7.162 14.304 1.00 98.81 173 PHE A C 1
ATOM 1265 O O . PHE A 1 173 ? -8.698 -8.338 14.398 1.00 98.81 173 PHE A O 1
ATOM 1272 N N . SER A 1 174 ? -10.277 -6.811 13.957 1.00 98.56 174 SER A N 1
ATOM 1273 C CA . SER A 1 174 ? -11.304 -7.794 13.600 1.00 98.56 174 SER A CA 1
ATOM 1274 C C . SER A 1 174 ? -11.304 -8.060 12.099 1.00 98.56 174 SER A C 1
ATOM 1276 O O . SER A 1 174 ? -11.421 -7.111 11.326 1.00 98.56 174 SER A O 1
ATOM 1278 N N . TYR A 1 175 ? -11.230 -9.323 11.685 1.00 98.50 175 TYR A N 1
ATOM 1279 C CA . TYR A 1 175 ? -11.352 -9.754 10.287 1.00 98.50 175 TYR A CA 1
ATOM 1280 C C . TYR A 1 175 ? -12.724 -10.378 10.007 1.00 98.50 175 TYR A C 1
ATOM 1282 O O . TYR A 1 175 ? -13.587 -10.473 10.880 1.00 98.50 175 TYR A O 1
ATOM 1290 N N . VAL A 1 176 ? -12.934 -10.796 8.760 1.00 98.00 176 VAL A N 1
ATOM 1291 C CA . VAL A 1 176 ? -14.103 -11.573 8.353 1.00 98.00 176 VAL A CA 1
ATOM 1292 C C . VAL A 1 176 ? -13.696 -12.960 7.878 1.00 98.00 176 VAL A C 1
ATOM 1294 O O . VAL A 1 176 ? -12.662 -13.131 7.239 1.00 98.00 176 VAL A O 1
ATOM 1297 N N . GLN A 1 177 ? -14.557 -13.948 8.130 1.00 97.50 177 GLN A N 1
ATOM 1298 C CA . GLN A 1 177 ? -14.314 -15.348 7.768 1.00 97.50 177 GLN A CA 1
ATOM 1299 C C . GLN A 1 177 ? -13.975 -15.548 6.282 1.00 97.50 177 GLN A C 1
ATOM 1301 O O . GLN A 1 177 ? -13.250 -16.467 5.921 1.00 97.50 177 GLN A O 1
ATOM 1306 N N . THR A 1 178 ? -14.501 -14.700 5.395 1.00 97.12 178 THR A N 1
ATOM 1307 C CA . THR A 1 178 ? -14.239 -14.784 3.950 1.00 97.12 178 THR A CA 1
ATOM 1308 C C . THR A 1 178 ? -12.784 -14.500 3.572 1.00 97.12 178 THR A C 1
ATOM 1310 O O . THR A 1 178 ? -12.362 -14.901 2.491 1.00 97.12 178 THR A O 1
ATOM 1313 N N . ASP A 1 179 ? -12.017 -13.834 4.437 1.00 98.19 179 ASP A N 1
ATOM 1314 C CA . ASP A 1 179 ? -10.584 -13.596 4.228 1.00 98.19 179 ASP A CA 1
ATOM 1315 C C . ASP A 1 179 ? -9.694 -14.704 4.804 1.00 98.19 179 ASP A C 1
ATOM 1317 O O . ASP A 1 179 ? -8.481 -14.700 4.580 1.00 98.19 179 ASP A O 1
ATOM 1321 N N . VAL A 1 180 ? -10.277 -15.665 5.526 1.00 97.94 180 VAL A N 1
ATOM 1322 C CA . VAL A 1 180 ? -9.564 -16.829 6.054 1.00 97.94 180 VAL A CA 1
ATOM 1323 C C . VAL A 1 180 ? -9.237 -17.767 4.902 1.00 97.94 180 VAL A C 1
ATOM 1325 O O . VAL A 1 180 ? -10.106 -18.188 4.133 1.00 97.94 180 VAL A O 1
ATOM 1328 N N . VAL A 1 181 ? -7.958 -18.108 4.776 1.00 95.94 181 VAL A N 1
ATOM 1329 C CA . VAL A 1 181 ? -7.490 -19.038 3.757 1.00 95.94 181 VAL A CA 1
ATOM 1330 C C . VAL A 1 181 ? -7.614 -20.447 4.311 1.00 95.94 181 VAL A C 1
ATOM 1332 O O . VAL A 1 181 ? -7.160 -20.742 5.409 1.00 95.94 181 VAL A O 1
ATOM 1335 N N . THR A 1 182 ? -8.234 -21.332 3.537 1.00 91.38 182 THR A N 1
ATOM 1336 C CA . THR A 1 182 ? -8.414 -22.740 3.899 1.00 91.38 182 THR A CA 1
ATOM 1337 C C . THR A 1 182 ? -7.840 -23.630 2.804 1.00 91.38 182 THR A C 1
ATOM 1339 O O . THR A 1 182 ? -7.832 -23.276 1.622 1.00 91.38 182 THR A O 1
ATOM 1342 N N . GLY A 1 183 ? -7.322 -24.795 3.183 1.00 90.38 183 GLY A N 1
ATOM 1343 C CA . GLY A 1 183 ? -6.675 -25.698 2.239 1.00 90.38 183 GLY A CA 1
ATOM 1344 C C . GLY A 1 183 ? -6.037 -26.905 2.913 1.00 90.38 183 GLY A C 1
ATOM 1345 O O . GLY A 1 183 ? -6.160 -27.119 4.115 1.00 90.38 183 GLY A O 1
ATOM 1346 N N . ALA A 1 184 ? -5.347 -27.731 2.127 1.00 90.38 184 ALA A N 1
ATOM 1347 C CA . ALA A 1 184 ? -4.650 -28.891 2.669 1.00 90.38 184 ALA A CA 1
ATOM 1348 C C . ALA A 1 184 ? -3.523 -28.447 3.620 1.00 90.38 184 ALA A C 1
ATOM 1350 O O . ALA A 1 184 ? -2.560 -27.816 3.187 1.00 90.38 184 ALA A O 1
ATOM 1351 N N . GLY A 1 185 ? -3.649 -28.792 4.906 1.00 88.06 185 GLY A N 1
ATOM 1352 C CA . GLY A 1 185 ? -2.706 -28.368 5.946 1.00 88.06 185 GLY A CA 1
ATOM 1353 C C . GLY A 1 185 ? -2.726 -26.860 6.196 1.00 88.06 185 GLY A C 1
ATOM 1354 O O . GLY A 1 185 ? -1.666 -26.301 6.479 1.00 88.06 185 GLY A O 1
ATOM 1355 N N . ILE A 1 186 ? -3.881 -26.219 5.975 1.00 94.81 186 ILE A N 1
ATOM 1356 C CA . ILE A 1 186 ? -4.147 -24.825 6.328 1.00 94.81 186 ILE A CA 1
ATOM 1357 C C . ILE A 1 186 ? -5.449 -24.778 7.138 1.00 94.81 186 ILE A C 1
ATOM 1359 O O . ILE A 1 186 ? -6.507 -25.119 6.596 1.00 94.81 186 ILE A O 1
ATOM 1363 N N . THR A 1 187 ? -5.373 -24.372 8.400 1.00 94.31 187 THR A N 1
ATOM 1364 C CA . THR A 1 187 ? -6.487 -24.231 9.343 1.00 94.31 187 THR A CA 1
ATOM 1365 C C . THR A 1 187 ? -6.380 -22.920 10.108 1.00 94.31 187 THR A C 1
ATOM 1367 O O . THR A 1 187 ? -5.286 -22.471 10.441 1.00 94.31 187 THR A O 1
ATOM 1370 N N . GLU A 1 188 ? -7.527 -22.329 10.418 1.00 95.44 188 GLU A N 1
ATOM 1371 C CA . GLU A 1 188 ? -7.604 -21.090 11.191 1.00 95.44 188 GLU A CA 1
ATOM 1372 C C . GLU A 1 188 ? -7.095 -21.253 12.629 1.00 95.44 188 GLU A C 1
ATOM 1374 O O . GLU A 1 188 ? -6.395 -20.372 13.114 1.00 95.44 188 GLU A O 1
ATOM 1379 N N . ASP A 1 189 ? -7.292 -22.429 13.230 1.00 93.56 189 ASP A N 1
ATOM 1380 C CA . ASP A 1 189 ? -6.822 -22.792 14.577 1.00 93.56 189 ASP A CA 1
ATOM 1381 C C . ASP A 1 189 ? -5.302 -22.637 14.771 1.00 93.56 189 ASP A C 1
ATOM 1383 O O . ASP A 1 189 ? -4.806 -22.535 15.894 1.00 93.56 189 ASP A O 1
ATOM 1387 N N . GLU A 1 190 ? -4.543 -22.612 13.674 1.00 94.94 190 GLU A N 1
ATOM 1388 C CA . GLU A 1 190 ? -3.085 -22.465 13.667 1.00 94.94 190 GLU A CA 1
ATOM 1389 C C . GLU A 1 190 ? -2.642 -21.045 13.268 1.00 94.94 190 GLU A C 1
ATOM 1391 O O . GLU A 1 190 ? -1.449 -20.790 13.051 1.00 94.94 190 GLU A O 1
ATOM 1396 N N . TYR A 1 191 ? -3.583 -20.102 13.142 1.00 98.12 191 TYR A N 1
ATOM 1397 C CA . TYR A 1 191 ? -3.279 -18.719 12.810 1.00 98.12 191 TYR A CA 1
ATOM 1398 C C . TYR A 1 191 ? -2.571 -18.022 13.964 1.00 98.12 191 TYR A C 1
ATOM 1400 O O . TYR A 1 191 ? -3.056 -17.982 15.087 1.00 98.12 191 TYR A O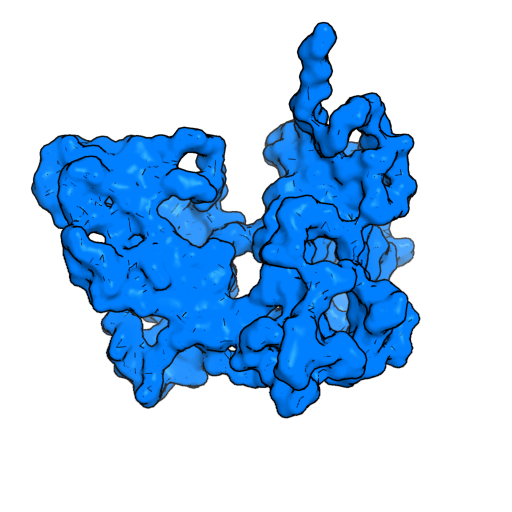 1
ATOM 1408 N N . VAL A 1 192 ? -1.453 -17.369 13.661 1.00 98.50 192 VAL A N 1
ATOM 1409 C CA . VAL A 1 192 ? -0.746 -16.492 14.601 1.00 98.50 192 VAL A CA 1
ATOM 1410 C C . VAL A 1 192 ? -0.858 -15.041 14.155 1.00 98.50 192 VAL A C 1
ATOM 1412 O O . VAL A 1 192 ? -0.825 -14.748 12.958 1.00 98.50 192 VAL A O 1
ATOM 1415 N N . ALA A 1 193 ? -0.941 -14.115 15.112 1.00 98.44 193 ALA A N 1
ATOM 1416 C CA . ALA A 1 193 ? -0.848 -12.686 14.831 1.00 98.44 193 ALA A CA 1
ATOM 1417 C C . ALA A 1 193 ? 0.548 -12.332 14.295 1.00 98.44 193 ALA A C 1
ATOM 1419 O O . ALA A 1 193 ? 1.553 -12.825 14.811 1.00 98.44 193 ALA A O 1
ATOM 1420 N N . ALA A 1 194 ? 0.635 -11.440 13.310 1.00 98.56 194 ALA A N 1
ATOM 1421 C CA . ALA A 1 194 ? 1.904 -11.012 12.734 1.00 98.56 194 ALA A CA 1
ATOM 1422 C C . ALA A 1 194 ? 1.931 -9.514 12.418 1.00 98.56 194 ALA A C 1
ATOM 1424 O O . ALA A 1 194 ? 0.929 -8.914 12.031 1.00 98.56 194 ALA A O 1
ATOM 1425 N N . ARG A 1 195 ? 3.118 -8.921 12.559 1.00 98.75 195 ARG A N 1
ATOM 1426 C CA . ARG A 1 195 ? 3.434 -7.535 12.203 1.00 98.75 195 ARG A CA 1
ATOM 1427 C C . ARG A 1 195 ? 4.656 -7.514 11.296 1.00 98.75 195 ARG A C 1
ATOM 1429 O O . ARG A 1 195 ? 5.735 -7.955 11.705 1.00 98.75 195 ARG A O 1
ATOM 1436 N N . PHE A 1 196 ? 4.502 -6.935 10.113 1.00 98.62 196 PHE A N 1
ATOM 1437 C CA . PHE A 1 196 ? 5.601 -6.588 9.224 1.00 98.62 196 PHE A CA 1
ATOM 1438 C C . PHE A 1 196 ? 6.074 -5.161 9.507 1.00 98.62 196 PHE A C 1
ATOM 1440 O O . PHE A 1 196 ? 5.314 -4.194 9.413 1.00 98.62 196 PHE A O 1
ATOM 1447 N N . ASP A 1 197 ? 7.347 -5.021 9.857 1.00 97.25 197 ASP A N 1
ATOM 1448 C CA . ASP A 1 197 ? 8.004 -3.733 10.018 1.00 97.25 197 ASP A CA 1
ATOM 1449 C C . ASP A 1 197 ? 8.573 -3.283 8.667 1.00 97.25 197 ASP A C 1
ATOM 1451 O O . ASP A 1 197 ? 9.581 -3.797 8.182 1.00 97.25 197 ASP A O 1
ATOM 1455 N N . ILE A 1 198 ? 7.919 -2.297 8.056 1.00 91.81 198 ILE A N 1
ATOM 1456 C CA . ILE A 1 198 ? 8.252 -1.787 6.720 1.00 91.81 198 ILE A CA 1
ATOM 1457 C C . ILE A 1 198 ? 9.652 -1.158 6.631 1.00 91.81 198 ILE A C 1
ATOM 1459 O O . ILE A 1 198 ? 10.249 -1.140 5.548 1.00 91.81 198 ILE A O 1
ATOM 1463 N N . ASN A 1 199 ? 10.177 -0.633 7.743 1.00 89.88 199 ASN A N 1
ATOM 1464 C CA . ASN A 1 199 ? 11.451 0.084 7.782 1.00 89.88 199 ASN A CA 1
ATOM 1465 C C . ASN A 1 199 ? 12.617 -0.898 7.794 1.00 89.88 199 ASN A C 1
ATOM 1467 O O . ASN A 1 199 ? 13.600 -0.710 7.080 1.00 89.88 199 ASN A O 1
ATOM 1471 N N . THR A 1 200 ? 12.480 -1.968 8.573 1.00 93.12 200 THR A N 1
ATOM 1472 C CA . THR A 1 200 ? 13.489 -3.031 8.669 1.00 93.12 200 THR A CA 1
ATOM 1473 C C . THR A 1 200 ? 13.239 -4.180 7.698 1.00 93.12 200 THR A C 1
ATOM 1475 O O . THR A 1 200 ? 14.133 -4.988 7.478 1.00 93.12 200 THR A O 1
ATOM 1478 N N . SER A 1 201 ? 12.063 -4.224 7.066 1.00 95.38 201 SER A N 1
ATOM 1479 C CA . SER A 1 201 ? 11.624 -5.302 6.176 1.00 95.38 201 SER A CA 1
ATOM 1480 C C . SER A 1 201 ? 11.594 -6.673 6.865 1.00 95.38 201 SER A C 1
ATOM 1482 O O . SER A 1 201 ? 11.990 -7.682 6.284 1.00 95.38 201 SER A O 1
ATOM 1484 N N . THR A 1 202 ? 11.137 -6.708 8.121 1.00 96.94 202 THR A N 1
ATOM 1485 C CA . THR A 1 202 ? 11.122 -7.922 8.951 1.00 96.94 202 THR A CA 1
ATOM 1486 C C . THR A 1 202 ? 9.737 -8.238 9.493 1.00 96.94 202 THR A C 1
ATOM 1488 O O . THR A 1 202 ? 8.930 -7.345 9.740 1.00 96.94 202 THR A O 1
ATOM 1491 N N . TRP A 1 203 ? 9.473 -9.528 9.697 1.00 98.25 203 TRP A N 1
ATOM 1492 C CA . TRP A 1 203 ? 8.291 -9.999 10.405 1.00 98.25 203 TRP A CA 1
ATOM 1493 C C . TRP A 1 203 ? 8.583 -10.206 11.889 1.00 98.25 203 TRP A C 1
ATOM 1495 O O . TRP A 1 203 ? 9.645 -10.691 12.281 1.00 98.25 203 TRP A O 1
ATOM 1505 N N . SER A 1 204 ? 7.586 -9.891 12.703 1.00 98.06 204 SER A N 1
ATOM 1506 C CA . SER A 1 204 ? 7.439 -10.355 14.080 1.00 98.06 204 SER A CA 1
ATOM 1507 C C . SER A 1 204 ? 6.075 -11.023 14.201 1.00 98.06 204 SER A C 1
ATOM 1509 O O . SER A 1 204 ? 5.140 -10.621 13.510 1.00 98.06 204 SER A O 1
ATOM 1511 N N . LYS A 1 205 ? 5.959 -12.049 15.041 1.00 97.69 205 LYS A N 1
ATOM 1512 C CA . LYS A 1 205 ? 4.708 -12.782 15.231 1.00 97.69 205 LYS A CA 1
ATOM 1513 C C . LYS A 1 205 ? 4.496 -13.176 16.685 1.00 97.69 205 LYS A C 1
ATOM 1515 O O . LYS A 1 205 ? 5.465 -13.285 17.441 1.00 97.69 205 LYS A O 1
ATOM 1520 N N . GLY A 1 206 ? 3.232 -13.371 17.029 1.00 96.94 206 GLY A N 1
ATOM 1521 C CA . GLY A 1 206 ? 2.788 -13.986 18.268 1.00 96.94 206 GLY A CA 1
ATOM 1522 C C . GLY A 1 206 ? 2.657 -15.502 18.135 1.00 96.94 206 GLY A C 1
ATOM 1523 O O . GLY A 1 206 ? 3.371 -16.147 17.364 1.00 96.94 206 GLY A O 1
ATOM 1524 N N . ASN A 1 207 ? 1.711 -16.043 18.889 1.00 96.12 207 ASN A N 1
ATOM 1525 C CA . ASN A 1 207 ? 1.316 -17.442 18.941 1.00 96.12 207 ASN A CA 1
ATOM 1526 C C . ASN A 1 207 ? -0.159 -17.586 18.525 1.00 96.12 207 ASN A C 1
ATOM 1528 O O . ASN A 1 207 ? -0.853 -16.594 18.308 1.00 96.12 207 ASN A O 1
ATOM 1532 N N . ALA A 1 208 ? -0.660 -18.824 18.472 1.00 96.00 208 ALA A N 1
ATOM 1533 C CA . ALA A 1 208 ? -2.050 -19.089 18.093 1.00 96.00 208 ALA A CA 1
ATOM 1534 C C . ALA A 1 208 ? -3.068 -18.424 19.039 1.00 96.00 208 ALA A C 1
ATOM 1536 O O . ALA A 1 208 ? -4.108 -17.947 18.612 1.00 96.00 208 ALA A O 1
ATOM 1537 N N . SER A 1 209 ? -2.727 -18.277 20.327 1.00 95.81 209 SER A N 1
ATOM 1538 C CA . SER A 1 209 ? -3.574 -17.588 21.313 1.00 95.81 209 SER A CA 1
ATOM 1539 C C . SER A 1 209 ? -3.775 -16.090 21.049 1.00 95.81 209 SER A C 1
ATOM 1541 O O . SER A 1 209 ? -4.623 -15.476 21.691 1.00 95.81 209 SER A O 1
ATOM 1543 N N . ASP A 1 210 ? -2.978 -15.486 20.162 1.00 97.44 210 ASP A N 1
ATOM 1544 C CA . ASP A 1 210 ? -3.139 -14.092 19.731 1.00 97.44 210 ASP A CA 1
ATOM 1545 C C . ASP A 1 210 ? -4.224 -13.918 18.659 1.00 97.44 210 ASP A C 1
ATOM 1547 O O . ASP A 1 210 ? -4.486 -12.790 18.232 1.00 97.44 210 ASP A O 1
ATOM 1551 N N . VAL A 1 211 ? -4.854 -15.013 18.231 1.00 98.38 211 VAL A N 1
ATOM 1552 C CA . VAL A 1 211 ? -5.997 -15.017 17.324 1.00 98.38 211 VAL A CA 1
ATOM 1553 C C . VAL A 1 211 ? -7.174 -15.696 18.022 1.00 98.38 211 VAL A C 1
ATOM 1555 O O . VAL A 1 211 ? -7.103 -16.847 18.439 1.00 98.38 211 VAL A O 1
ATOM 1558 N N . ASP A 1 212 ? -8.270 -14.961 18.165 1.00 97.69 212 ASP A N 1
ATOM 1559 C CA . ASP A 1 212 ? -9.564 -15.483 18.592 1.00 97.69 212 ASP A CA 1
ATOM 1560 C C . ASP A 1 212 ? -10.415 -15.733 17.345 1.00 97.69 212 ASP A C 1
ATOM 1562 O O . ASP A 1 212 ? -11.110 -14.847 16.844 1.00 97.69 212 ASP A O 1
ATOM 1566 N N . GLU A 1 213 ? -10.310 -16.950 16.824 1.00 95.69 213 GLU A N 1
ATOM 1567 C CA . GLU A 1 213 ? -11.045 -17.454 15.657 1.00 95.69 213 GLU A CA 1
ATOM 1568 C C . GLU A 1 213 ? -12.565 -17.493 15.864 1.00 95.69 213 GLU A C 1
ATOM 1570 O O . GLU A 1 213 ? -13.337 -17.275 14.936 1.00 95.69 213 GLU A O 1
ATOM 1575 N N . ALA A 1 214 ? -13.039 -17.684 17.101 1.00 95.38 214 ALA A N 1
ATOM 1576 C CA . ALA A 1 214 ? -14.474 -17.725 17.372 1.00 95.38 214 ALA A CA 1
ATOM 1577 C C . ALA A 1 214 ? -15.127 -16.347 17.174 1.00 95.38 214 ALA A C 1
ATOM 1579 O O . ALA A 1 214 ? -16.315 -16.260 16.851 1.00 95.38 214 ALA A O 1
ATOM 1580 N N . ASN A 1 215 ? -14.351 -15.277 17.372 1.00 96.31 215 ASN A N 1
ATOM 1581 C CA . ASN A 1 215 ? -14.790 -13.892 17.224 1.00 96.31 215 ASN A CA 1
ATOM 1582 C C . ASN A 1 215 ? -14.116 -13.152 16.055 1.00 96.31 215 ASN A C 1
ATOM 1584 O O . ASN A 1 215 ? -14.346 -11.951 15.896 1.00 96.31 215 ASN A O 1
ATOM 1588 N N . ASN A 1 216 ? -13.316 -13.843 15.238 1.00 98.06 216 ASN A N 1
ATOM 1589 C CA . ASN A 1 216 ? -12.522 -13.276 14.148 1.00 98.06 216 ASN A CA 1
ATOM 1590 C C . ASN A 1 216 ? -11.688 -12.055 14.569 1.00 98.06 216 ASN A C 1
ATOM 1592 O O . ASN A 1 216 ? -11.799 -10.970 13.987 1.00 98.06 216 ASN A O 1
ATOM 1596 N N . LEU A 1 217 ? -10.872 -12.203 15.613 1.00 98.31 217 LEU A N 1
ATOM 1597 C CA . LEU A 1 217 ? -10.102 -11.111 16.208 1.00 98.31 217 LEU A CA 1
ATOM 1598 C C . LEU A 1 217 ? -8.613 -11.457 16.312 1.00 98.31 217 LEU A C 1
ATOM 1600 O O . LEU A 1 217 ? -8.243 -12.514 16.806 1.00 98.31 217 LEU A O 1
ATOM 1604 N N . VAL A 1 218 ? -7.754 -10.529 15.894 1.00 98.56 218 VAL A N 1
ATOM 1605 C CA . VAL A 1 218 ? -6.303 -10.569 16.109 1.00 98.56 218 VAL A CA 1
ATOM 1606 C C . VAL A 1 218 ? -5.941 -9.575 17.210 1.00 98.56 218 VAL A C 1
ATOM 1608 O O . VAL A 1 218 ? -6.221 -8.379 17.085 1.00 98.56 218 VAL A O 1
ATOM 1611 N N . GLY A 1 219 ? -5.284 -10.053 18.264 1.00 97.31 219 GLY A N 1
ATOM 1612 C CA . GLY A 1 219 ? -4.911 -9.252 19.427 1.00 97.31 219 GLY A CA 1
ATOM 1613 C C . GLY A 1 219 ? -6.080 -8.983 20.371 1.00 97.31 219 GLY A C 1
ATOM 1614 O O . GLY A 1 219 ? -6.844 -9.877 20.720 1.00 97.31 219 GLY A O 1
ATOM 1615 N N . GLU A 1 220 ? -6.199 -7.740 20.820 1.00 97.06 220 GLU A N 1
ATOM 1616 C CA . GLU A 1 220 ? -7.022 -7.365 21.973 1.00 97.06 220 GLU A CA 1
ATOM 1617 C C . GLU A 1 220 ? -8.462 -7.002 21.576 1.00 97.06 220 GLU A C 1
ATOM 1619 O O . GLU A 1 220 ? -8.667 -6.403 20.520 1.00 97.06 220 GLU A O 1
ATOM 1624 N N . PRO A 1 221 ? -9.490 -7.310 22.390 1.00 95.12 221 PRO A N 1
ATOM 1625 C CA . PRO A 1 221 ? -9.456 -7.849 23.758 1.00 95.12 221 PRO A CA 1
ATOM 1626 C C . PRO A 1 221 ? -9.370 -9.391 23.858 1.00 95.12 221 PRO A C 1
ATOM 1628 O O . PRO A 1 221 ? -9.924 -9.974 24.792 1.00 95.12 221 PRO A O 1
ATOM 1631 N N . GLY A 1 222 ? -8.765 -10.068 22.876 1.00 93.12 222 GLY A N 1
ATOM 1632 C CA . GLY A 1 222 ? -8.486 -11.503 22.930 1.00 93.12 222 GLY A CA 1
ATOM 1633 C C . GLY A 1 222 ? -7.487 -11.882 24.031 1.00 93.12 222 GLY A C 1
ATOM 1634 O O . GLY A 1 222 ? -7.032 -11.052 24.809 1.00 93.12 222 GLY A O 1
ATOM 1635 N N . ALA A 1 223 ? -7.165 -13.172 24.128 1.00 91.31 223 ALA A N 1
ATOM 1636 C CA . ALA A 1 223 ? -6.374 -13.708 25.240 1.00 91.31 223 ALA A CA 1
ATOM 1637 C C . ALA A 1 223 ? -4.846 -13.616 25.057 1.00 91.31 223 ALA A C 1
ATOM 1639 O O . ALA A 1 223 ? -4.109 -13.957 25.984 1.00 91.31 223 ALA A O 1
ATOM 1640 N N . GLY A 1 224 ? -4.370 -13.245 23.868 1.00 92.44 224 GLY A N 1
ATOM 1641 C CA . GLY A 1 224 ? -2.947 -13.197 23.542 1.00 92.44 224 GLY A CA 1
ATOM 1642 C C . GLY A 1 224 ? -2.288 -11.855 23.855 1.00 92.44 224 GLY A C 1
ATOM 1643 O O . GLY A 1 224 ? -2.945 -10.828 23.947 1.00 92.44 224 GLY A O 1
ATOM 1644 N N . ASN A 1 225 ? -0.963 -11.863 24.003 1.00 96.38 225 ASN A N 1
ATOM 1645 C CA . ASN A 1 225 ? -0.188 -10.728 24.505 1.00 96.38 225 ASN A CA 1
ATOM 1646 C C . ASN A 1 225 ? 0.695 -10.056 23.437 1.00 96.38 225 ASN A C 1
ATOM 1648 O O . ASN A 1 225 ? 1.372 -9.075 23.738 1.00 96.38 225 ASN A O 1
ATOM 1652 N N . PHE A 1 226 ? 0.744 -10.556 22.197 1.00 97.94 226 PHE A N 1
ATOM 1653 C CA . PHE A 1 226 ? 1.617 -10.012 21.146 1.00 97.94 226 PHE A CA 1
ATOM 1654 C C . PHE A 1 226 ? 1.292 -8.550 20.810 1.00 97.94 226 PHE A C 1
ATOM 1656 O O . PHE A 1 226 ? 2.194 -7.754 20.534 1.00 97.94 226 PHE A O 1
ATOM 1663 N N . LEU A 1 227 ? 0.006 -8.195 20.855 1.00 98.06 227 LEU A N 1
ATOM 1664 C CA . LEU A 1 227 ? -0.494 -6.836 20.631 1.00 98.06 227 LEU A CA 1
ATOM 1665 C C . LEU A 1 227 ? -0.943 -6.145 21.928 1.00 98.06 227 LEU A C 1
ATOM 1667 O O . LEU A 1 227 ? -1.519 -5.058 21.864 1.00 98.06 227 LEU A O 1
ATOM 1671 N N . GLU A 1 228 ? -0.653 -6.734 23.089 1.00 97.94 228 GLU A N 1
ATOM 1672 C CA . GLU A 1 228 ? -0.928 -6.165 24.406 1.00 97.94 228 GLU A CA 1
ATOM 1673 C C . GLU A 1 228 ? 0.312 -5.429 24.921 1.00 97.94 228 GLU A C 1
ATOM 1675 O O . GLU A 1 228 ? 1.394 -6.006 25.014 1.00 97.94 228 GLU A O 1
ATOM 1680 N N . ASN A 1 229 ? 0.179 -4.152 25.299 1.00 97.62 229 ASN A N 1
ATOM 1681 C CA . ASN A 1 229 ? 1.300 -3.373 25.840 1.00 97.62 229 ASN A CA 1
ATOM 1682 C C . ASN A 1 229 ? 2.573 -3.434 24.964 1.00 97.62 229 ASN A C 1
ATOM 1684 O O . ASN A 1 229 ? 3.698 -3.392 25.471 1.00 97.62 229 ASN A O 1
ATOM 1688 N N . ALA A 1 230 ? 2.403 -3.466 23.645 1.00 97.69 230 ALA A N 1
ATOM 1689 C CA . ALA A 1 230 ? 3.487 -3.500 22.683 1.00 97.69 230 ALA A CA 1
ATOM 1690 C C . ALA A 1 230 ? 4.302 -2.196 22.704 1.00 97.69 230 ALA A C 1
ATOM 1692 O O . ALA A 1 230 ? 3.764 -1.093 22.810 1.00 97.69 230 ALA A O 1
ATOM 1693 N N . SER A 1 231 ? 5.621 -2.301 22.541 1.00 96.69 231 SER A N 1
ATOM 1694 C CA . SER A 1 231 ? 6.533 -1.151 22.419 1.00 96.69 231 SER A CA 1
ATOM 1695 C C . SER A 1 231 ? 6.618 -0.587 20.993 1.00 96.69 231 SER A C 1
ATOM 1697 O O . SER A 1 231 ? 7.473 0.245 20.691 1.00 96.69 231 SER A O 1
ATOM 1699 N N . PHE A 1 232 ? 5.738 -1.045 20.105 1.00 95.69 232 PHE A N 1
ATOM 1700 C CA . PHE A 1 232 ? 5.681 -0.686 18.695 1.00 95.69 232 PHE A CA 1
ATOM 1701 C C . PHE A 1 232 ? 4.255 -0.304 18.288 1.00 95.69 232 PHE A C 1
ATOM 1703 O O . PHE A 1 232 ? 3.291 -0.659 18.965 1.00 95.69 232 PHE A O 1
ATOM 1710 N N . LEU A 1 233 ? 4.127 0.415 17.170 1.00 94.94 233 LEU A N 1
ATOM 1711 C CA . LEU A 1 233 ? 2.831 0.872 16.656 1.00 94.94 233 LEU A CA 1
ATOM 1712 C C . LEU A 1 233 ? 2.767 0.882 15.127 1.00 94.94 233 LEU A C 1
ATOM 1714 O O . LEU A 1 233 ? 1.768 0.470 14.556 1.00 94.94 233 LEU A O 1
ATOM 1718 N N . ASP A 1 234 ? 3.826 1.347 14.462 1.00 95.50 234 ASP A N 1
ATOM 1719 C CA . ASP A 1 234 ? 3.895 1.337 13.001 1.00 95.50 234 ASP A CA 1
ATOM 1720 C C . ASP A 1 234 ? 4.088 -0.074 12.456 1.00 95.50 234 ASP A C 1
ATOM 1722 O O . ASP A 1 234 ? 4.931 -0.824 12.953 1.00 95.50 234 ASP A O 1
ATOM 1726 N N . GLY A 1 235 ? 3.376 -0.423 11.393 1.00 97.69 235 GLY A N 1
ATOM 1727 C CA . GLY A 1 235 ? 3.564 -1.693 10.701 1.00 97.69 235 GLY A CA 1
ATOM 1728 C C . GLY A 1 235 ? 2.325 -2.158 9.960 1.00 97.69 235 GLY A C 1
ATOM 1729 O O . GLY A 1 235 ? 1.257 -1.551 10.052 1.00 97.69 235 GLY A O 1
ATOM 1730 N N . ASP A 1 236 ? 2.495 -3.262 9.247 1.00 98.75 236 ASP A N 1
ATOM 1731 C CA . ASP A 1 236 ? 1.421 -3.941 8.538 1.00 98.75 236 ASP A CA 1
ATOM 1732 C C . ASP A 1 236 ? 1.042 -5.201 9.338 1.00 98.75 236 ASP A C 1
ATOM 1734 O O . ASP A 1 236 ? 1.883 -6.065 9.586 1.00 98.75 236 ASP A O 1
ATOM 1738 N N . TYR A 1 237 ? -0.205 -5.270 9.805 1.00 98.88 237 TYR A N 1
ATOM 1739 C CA . TYR A 1 237 ? -0.703 -6.275 10.749 1.00 98.88 237 TYR A CA 1
ATOM 1740 C C . TYR A 1 237 ? -1.636 -7.261 10.053 1.00 98.88 237 TYR A C 1
ATOM 1742 O O . TYR A 1 237 ? -2.540 -6.846 9.332 1.00 98.88 237 TYR A O 1
ATOM 1750 N N . THR A 1 238 ? -1.445 -8.556 10.283 1.00 98.81 238 THR A N 1
ATOM 1751 C CA . THR A 1 238 ? -2.277 -9.633 9.721 1.00 98.81 238 THR A CA 1
ATOM 1752 C C . THR A 1 238 ? -2.244 -10.862 10.639 1.00 98.81 238 THR A C 1
ATOM 1754 O O . THR A 1 238 ? -1.659 -10.814 11.724 1.00 98.81 238 THR A O 1
ATOM 1757 N N . ALA A 1 239 ? -2.858 -11.962 10.213 1.00 98.69 239 ALA A N 1
ATOM 1758 C CA . ALA A 1 239 ? -2.729 -13.271 10.840 1.00 98.69 239 ALA A CA 1
ATOM 1759 C C . ALA A 1 239 ? -2.629 -14.370 9.778 1.00 98.69 239 ALA A C 1
ATOM 1761 O O . ALA A 1 239 ? -3.036 -14.171 8.631 1.00 98.69 239 ALA A O 1
ATOM 1762 N N . GLY A 1 240 ? -2.052 -15.513 10.132 1.00 98.25 240 GLY A N 1
ATOM 1763 C CA . GLY A 1 240 ? -1.892 -16.616 9.191 1.00 98.25 240 GLY A CA 1
ATOM 1764 C C . GLY A 1 240 ? -1.414 -17.901 9.824 1.00 98.25 240 GLY A C 1
ATOM 1765 O O . GLY A 1 240 ? -0.751 -17.870 10.859 1.00 98.25 240 GLY A O 1
ATOM 1766 N N . ASP A 1 241 ? -1.751 -19.007 9.172 1.00 97.88 241 ASP A N 1
ATOM 1767 C CA . ASP A 1 241 ? -1.445 -20.357 9.616 1.00 97.88 241 ASP A CA 1
ATOM 1768 C C . ASP A 1 241 ? 0.068 -20.594 9.592 1.00 97.88 241 ASP A C 1
ATOM 1770 O O . ASP A 1 241 ? 0.692 -20.641 8.524 1.00 97.88 241 ASP A O 1
ATOM 1774 N N . ASP A 1 242 ? 0.619 -20.804 10.785 1.00 96.44 242 ASP A N 1
ATOM 1775 C CA . ASP A 1 242 ? 2.040 -21.011 11.053 1.00 96.44 242 ASP A CA 1
ATOM 1776 C C . ASP A 1 242 ? 2.457 -22.495 11.159 1.00 96.44 242 ASP A C 1
ATOM 1778 O O . ASP A 1 242 ? 3.627 -22.800 11.411 1.00 96.44 242 ASP A O 1
ATOM 1782 N N . SER A 1 243 ? 1.536 -23.438 10.939 1.00 93.94 243 SER A N 1
ATOM 1783 C CA . SER A 1 243 ? 1.714 -24.872 11.181 1.00 93.94 243 SER A CA 1
ATOM 1784 C C . SER A 1 243 ? 1.157 -25.740 10.035 1.00 93.94 243 SER A C 1
ATOM 1786 O O . SER A 1 243 ? -0.036 -25.768 9.763 1.00 93.94 243 SER A O 1
ATOM 1788 N N . PRO A 1 244 ? 1.993 -26.516 9.316 1.00 92.44 244 PRO A N 1
ATOM 1789 C CA . PRO A 1 244 ? 3.385 -26.841 9.626 1.00 92.44 244 PRO A CA 1
ATOM 1790 C C . PRO A 1 244 ? 4.400 -25.838 9.055 1.00 92.44 244 PRO A C 1
ATOM 1792 O O . PRO A 1 244 ? 5.604 -26.066 9.165 1.00 92.44 244 PRO A O 1
ATOM 1795 N N . THR A 1 245 ? 3.951 -24.794 8.350 1.00 94.62 245 THR A N 1
ATOM 1796 C CA . THR A 1 245 ? 4.835 -23.889 7.600 1.00 94.62 245 THR A CA 1
ATOM 1797 C C . THR A 1 245 ? 4.570 -22.436 7.951 1.00 94.62 245 THR A C 1
ATOM 1799 O O . THR A 1 245 ? 3.495 -21.927 7.667 1.00 94.62 245 THR A O 1
ATOM 1802 N N . ASN A 1 246 ? 5.602 -21.756 8.449 1.00 95.19 246 ASN A N 1
ATOM 1803 C CA . ASN A 1 246 ? 5.565 -20.339 8.797 1.00 95.19 246 ASN A CA 1
ATOM 1804 C C . ASN A 1 246 ? 5.474 -19.422 7.551 1.00 95.19 246 ASN A C 1
ATOM 1806 O O . ASN A 1 246 ? 6.403 -19.426 6.728 1.00 95.19 246 ASN A O 1
ATOM 1810 N N . PRO A 1 247 ? 4.417 -18.598 7.399 1.00 96.69 247 PRO A N 1
ATOM 1811 C CA . PRO A 1 247 ? 4.305 -17.605 6.330 1.00 96.69 247 PRO A CA 1
ATOM 1812 C C . PRO A 1 247 ? 4.983 -16.269 6.677 1.00 96.69 247 PRO A C 1
ATOM 1814 O O . PRO A 1 247 ? 5.164 -15.428 5.798 1.00 96.69 247 PRO A O 1
ATOM 1817 N N . PHE A 1 248 ? 5.405 -16.084 7.926 1.00 97.81 248 PHE A N 1
ATOM 1818 C CA . PHE A 1 248 ? 6.047 -14.888 8.475 1.00 97.81 248 PHE A CA 1
ATOM 1819 C C . PHE A 1 248 ? 7.530 -15.148 8.791 1.00 97.81 248 PHE A C 1
ATOM 1821 O O . PHE A 1 248 ? 8.042 -14.794 9.857 1.00 97.81 248 PHE A O 1
ATOM 1828 N N . GLY A 1 249 ? 8.229 -15.843 7.888 1.00 95.62 249 GLY A N 1
ATOM 1829 C CA . GLY A 1 249 ? 9.679 -16.032 7.955 1.00 95.62 249 GLY A CA 1
ATOM 1830 C C . GLY A 1 249 ? 10.451 -14.749 7.632 1.00 95.62 249 GLY A C 1
ATOM 1831 O O . GLY A 1 249 ? 9.871 -13.686 7.439 1.00 95.62 249 GLY A O 1
ATOM 1832 N N . THR A 1 250 ? 11.779 -14.827 7.540 1.00 95.12 250 THR A N 1
ATOM 1833 C CA . THR A 1 250 ? 12.609 -13.687 7.116 1.00 95.12 250 THR A CA 1
ATOM 1834 C C . THR A 1 250 ? 12.562 -13.534 5.592 1.00 95.12 250 THR A C 1
ATOM 1836 O O . THR A 1 250 ? 13.046 -14.434 4.902 1.00 95.12 250 THR A O 1
ATOM 1839 N N . PRO A 1 251 ? 12.029 -12.426 5.042 1.00 95.19 251 PRO A N 1
ATOM 1840 C CA . PRO A 1 251 ? 12.088 -12.182 3.606 1.00 95.19 251 PRO A CA 1
ATOM 1841 C C . PRO A 1 251 ? 13.529 -11.917 3.164 1.00 95.19 251 PRO A C 1
ATOM 1843 O O . PRO A 1 251 ? 14.312 -11.305 3.894 1.00 95.19 251 PRO A O 1
ATOM 1846 N N . THR A 1 252 ? 13.880 -12.329 1.948 1.00 97.38 252 THR A N 1
ATOM 1847 C CA . THR A 1 252 ? 15.175 -11.970 1.359 1.00 97.38 252 THR A CA 1
ATOM 1848 C C . THR A 1 252 ? 15.110 -10.539 0.838 1.00 97.38 252 THR A C 1
ATOM 1850 O O . THR A 1 252 ? 14.187 -10.188 0.103 1.00 97.38 252 THR A O 1
ATOM 1853 N N . VAL A 1 253 ? 16.102 -9.715 1.181 1.00 98.38 253 VAL A N 1
ATOM 1854 C CA . VAL A 1 253 ? 16.214 -8.340 0.678 1.00 98.38 253 VAL A CA 1
ATOM 1855 C C . VAL A 1 253 ? 17.373 -8.252 -0.306 1.00 98.38 253 VAL A C 1
ATOM 1857 O O . VAL A 1 253 ? 18.514 -8.558 0.037 1.00 98.38 253 VAL A O 1
ATOM 1860 N N . PHE A 1 254 ? 17.079 -7.808 -1.522 1.00 98.75 254 PHE A N 1
ATOM 1861 C CA . PHE A 1 254 ? 18.060 -7.523 -2.556 1.00 98.75 254 PHE A CA 1
ATOM 1862 C C . PHE A 1 254 ? 18.230 -6.016 -2.725 1.00 98.75 254 PHE A C 1
ATOM 1864 O O . PHE A 1 254 ? 17.263 -5.277 -2.905 1.00 98.75 254 PHE A O 1
ATOM 1871 N N . TYR A 1 255 ? 19.483 -5.583 -2.732 1.00 98.81 255 TYR A N 1
ATOM 1872 C CA . TYR A 1 255 ? 19.899 -4.213 -2.999 1.00 98.81 255 TYR A CA 1
ATOM 1873 C C . TYR A 1 255 ? 20.575 -4.157 -4.366 1.00 98.81 255 TYR A C 1
ATOM 1875 O O . TYR A 1 255 ? 21.408 -5.022 -4.663 1.00 98.81 255 TYR A O 1
ATOM 1883 N N . SER A 1 256 ? 20.256 -3.157 -5.192 1.00 98.81 256 SER A N 1
ATOM 1884 C CA . SER A 1 256 ? 21.076 -2.868 -6.377 1.00 98.81 256 SER A CA 1
ATOM 1885 C C . SER A 1 256 ? 22.497 -2.523 -5.930 1.00 98.81 256 SER A C 1
ATOM 1887 O O . SER A 1 256 ? 22.666 -1.825 -4.936 1.00 98.81 256 SER A O 1
ATOM 1889 N N . ARG A 1 257 ? 23.520 -3.037 -6.608 1.00 98.00 257 ARG A N 1
ATOM 1890 C CA . ARG A 1 257 ? 24.929 -2.725 -6.289 1.00 98.00 257 ARG A CA 1
ATOM 1891 C C . ARG A 1 257 ? 25.704 -2.065 -7.424 1.00 98.00 257 ARG A C 1
ATOM 1893 O O . ARG A 1 257 ? 26.891 -1.776 -7.287 1.00 98.00 257 ARG A O 1
ATOM 1900 N N . GLN A 1 258 ? 25.064 -1.987 -8.580 1.00 98.44 258 GLN A N 1
ATOM 1901 C CA . GLN A 1 258 ? 25.514 -1.300 -9.778 1.00 98.44 258 GLN A CA 1
ATOM 1902 C C . GLN A 1 258 ? 24.344 -1.237 -10.762 1.00 98.44 258 GLN A C 1
ATOM 1904 O O . GLN A 1 258 ? 23.452 -2.090 -10.748 1.00 98.44 258 GLN A O 1
ATOM 1909 N N . SER A 1 259 ? 24.404 -0.291 -11.694 1.00 98.69 259 SER A N 1
ATOM 1910 C CA . SER A 1 259 ? 23.491 -0.261 -12.838 1.00 98.69 259 SER A CA 1
ATOM 1911 C C . SER A 1 259 ? 23.674 -1.501 -13.718 1.00 98.69 259 SER A C 1
ATOM 1913 O O . SER A 1 259 ? 24.801 -1.875 -14.053 1.00 98.69 259 SER A O 1
ATOM 1915 N N . GLY A 1 260 ? 22.578 -2.139 -14.128 1.00 98.50 260 GLY A N 1
ATOM 1916 C CA . GLY A 1 260 ? 22.657 -3.396 -14.869 1.00 98.50 260 GLY A CA 1
ATOM 1917 C C . GLY A 1 260 ? 21.325 -4.108 -15.081 1.00 98.50 260 GLY A C 1
ATOM 1918 O O . GLY A 1 260 ? 20.269 -3.665 -14.636 1.00 98.50 260 GLY A O 1
ATOM 1919 N N . LEU A 1 261 ? 21.396 -5.253 -15.763 1.00 98.62 261 LEU A N 1
ATOM 1920 C CA . LEU A 1 261 ? 20.240 -6.119 -15.991 1.00 98.62 261 LEU A CA 1
ATOM 1921 C C . LEU A 1 261 ? 19.735 -6.720 -14.675 1.00 98.62 261 LEU A C 1
ATOM 1923 O O . LEU A 1 261 ? 20.532 -7.283 -13.922 1.00 98.62 261 LEU A O 1
ATOM 1927 N N . TRP A 1 262 ? 18.419 -6.723 -14.449 1.00 98.69 262 TRP A N 1
ATOM 1928 C CA . TRP A 1 262 ? 17.807 -7.452 -13.326 1.00 98.69 262 TRP A CA 1
ATOM 1929 C C . TRP A 1 262 ? 18.192 -8.934 -13.339 1.00 98.69 262 TRP A C 1
ATOM 1931 O O . TRP A 1 262 ? 18.480 -9.521 -12.301 1.00 98.69 262 TRP A O 1
ATOM 1941 N N . GLY A 1 263 ? 18.255 -9.542 -14.526 1.00 98.12 263 GLY A N 1
ATOM 1942 C CA . GLY A 1 263 ? 18.645 -10.941 -14.705 1.00 98.12 263 GLY A CA 1
ATOM 1943 C C . GLY A 1 263 ? 20.114 -11.269 -14.406 1.00 98.12 263 GLY A C 1
ATOM 1944 O O . GLY A 1 263 ? 20.491 -12.435 -14.507 1.00 98.12 263 GLY A O 1
ATOM 1945 N N . ASN A 1 264 ? 20.952 -10.291 -14.047 1.00 98.44 264 ASN A N 1
ATOM 1946 C CA . ASN A 1 264 ? 22.360 -10.510 -13.721 1.00 98.44 264 ASN A CA 1
ATOM 1947 C C . ASN A 1 264 ? 22.575 -10.502 -12.202 1.00 98.44 264 ASN A C 1
ATOM 1949 O O . ASN A 1 264 ? 22.350 -9.493 -11.540 1.00 98.44 264 ASN A O 1
ATOM 1953 N N . VAL A 1 265 ? 23.101 -11.598 -11.651 1.00 98.44 265 VAL A N 1
ATOM 1954 C CA . VAL A 1 265 ? 23.417 -11.718 -10.214 1.00 98.44 265 VAL A CA 1
ATOM 1955 C C . VAL A 1 265 ? 24.399 -10.647 -9.719 1.00 98.44 265 VAL A C 1
ATOM 1957 O O . VAL A 1 265 ? 24.343 -10.240 -8.564 1.00 98.44 265 VAL A O 1
ATOM 1960 N N . ASN A 1 266 ? 25.255 -10.115 -10.601 1.00 98.38 266 ASN A N 1
ATOM 1961 C CA . ASN A 1 266 ? 26.197 -9.047 -10.255 1.00 98.38 266 ASN A CA 1
ATOM 1962 C C . ASN A 1 266 ? 25.530 -7.679 -10.054 1.00 98.38 266 ASN A C 1
ATOM 1964 O O . ASN A 1 266 ? 26.180 -6.772 -9.531 1.00 98.38 266 ASN A O 1
ATOM 1968 N N . THR A 1 267 ? 24.278 -7.510 -10.485 1.00 98.75 267 THR A N 1
ATOM 1969 C CA . THR A 1 267 ? 23.462 -6.308 -10.238 1.00 98.75 267 THR A CA 1
ATOM 1970 C C . THR A 1 267 ? 22.996 -6.238 -8.790 1.00 98.75 267 THR A C 1
ATOM 1972 O O . THR A 1 267 ? 22.658 -5.157 -8.317 1.00 98.75 267 THR A O 1
ATOM 1975 N N . TRP A 1 268 ? 23.028 -7.359 -8.061 1.00 98.81 268 TRP A N 1
ATOM 1976 C CA . TRP A 1 268 ? 22.396 -7.470 -6.756 1.00 98.81 268 TRP A CA 1
ATOM 1977 C C . TRP A 1 268 ? 23.348 -7.857 -5.632 1.00 98.81 268 TRP A C 1
ATOM 1979 O O . TRP A 1 268 ? 24.353 -8.531 -5.846 1.00 98.81 268 TRP A O 1
ATOM 1989 N N . SER A 1 269 ? 22.982 -7.460 -4.419 1.00 98.62 269 SER A N 1
ATOM 1990 C CA . SER A 1 269 ? 23.625 -7.808 -3.152 1.00 98.62 269 SER A CA 1
ATOM 1991 C C . SER A 1 269 ? 22.556 -8.090 -2.094 1.00 98.62 269 SER A C 1
ATOM 1993 O O . SER A 1 269 ? 21.483 -7.494 -2.126 1.00 98.62 269 SER A O 1
ATOM 1995 N N . LEU A 1 270 ? 22.857 -8.969 -1.135 1.00 98.44 270 LEU A N 1
ATOM 1996 C CA . LEU A 1 270 ? 21.967 -9.293 -0.008 1.00 98.44 270 LEU A CA 1
ATOM 1997 C C . LEU A 1 270 ? 22.267 -8.489 1.268 1.00 98.44 270 LEU A C 1
ATOM 1999 O O . LEU A 1 270 ? 21.581 -8.645 2.273 1.00 98.44 270 LEU A O 1
ATOM 2003 N N . THR A 1 271 ? 23.316 -7.664 1.266 1.00 96.94 271 THR A N 1
ATOM 2004 C CA . THR A 1 271 ? 23.797 -6.967 2.476 1.00 96.94 271 THR A CA 1
ATOM 2005 C C . THR A 1 271 ? 23.866 -5.447 2.332 1.00 96.94 271 THR A C 1
ATOM 2007 O O . THR A 1 271 ? 24.278 -4.767 3.269 1.00 96.94 271 THR A O 1
ATOM 2010 N N . GLY A 1 272 ? 23.470 -4.904 1.177 1.00 97.38 272 GLY A N 1
ATOM 2011 C CA . GLY A 1 272 ? 23.468 -3.467 0.885 1.00 97.38 272 GLY A CA 1
ATOM 2012 C C . GLY A 1 272 ? 24.087 -3.125 -0.471 1.00 97.38 272 GLY A C 1
ATOM 2013 O O . GLY A 1 272 ? 24.674 -3.991 -1.126 1.00 97.38 272 GLY A O 1
ATOM 2014 N N . HIS A 1 273 ? 24.000 -1.852 -0.866 1.00 97.88 273 HIS A N 1
ATOM 2015 C CA . HIS A 1 273 ? 24.400 -1.366 -2.197 1.00 97.88 273 HIS A CA 1
ATOM 2016 C C . HIS A 1 273 ? 25.896 -1.538 -2.526 1.00 97.88 273 HIS A C 1
ATOM 2018 O O . HIS A 1 273 ? 26.275 -1.649 -3.682 1.00 97.88 273 HIS A O 1
ATOM 2024 N N . SER A 1 274 ? 26.773 -1.652 -1.526 1.00 96.56 274 SER A N 1
ATOM 2025 C CA . SER A 1 274 ? 28.212 -1.904 -1.725 1.00 96.56 274 SER A CA 1
ATOM 2026 C C . SER A 1 274 ? 28.639 -3.345 -1.419 1.00 96.56 274 SER A C 1
ATOM 2028 O O . SER A 1 274 ? 29.833 -3.657 -1.411 1.00 96.56 274 SER A O 1
ATOM 2030 N N . GLY A 1 275 ? 27.679 -4.234 -1.153 1.00 97.25 275 GLY A N 1
ATOM 2031 C CA . GLY A 1 275 ? 27.950 -5.620 -0.785 1.00 97.25 275 GLY A CA 1
ATOM 2032 C C . GLY A 1 275 ? 28.486 -6.476 -1.937 1.00 97.25 275 GLY A C 1
ATOM 2033 O O . GLY A 1 275 ? 28.579 -6.058 -3.099 1.00 97.25 275 GLY A O 1
ATOM 2034 N N . ALA A 1 276 ? 28.864 -7.709 -1.598 1.00 98.06 276 ALA A N 1
ATOM 2035 C CA . ALA A 1 276 ? 29.292 -8.697 -2.581 1.00 98.06 276 ALA A CA 1
ATOM 2036 C C . ALA A 1 276 ? 28.133 -9.067 -3.531 1.00 98.06 276 ALA A C 1
ATOM 2038 O O . ALA A 1 276 ? 26.971 -8.987 -3.125 1.00 98.06 276 ALA A O 1
ATOM 2039 N N . PRO A 1 277 ? 28.431 -9.491 -4.775 1.00 98.44 277 PRO A N 1
ATOM 2040 C CA . PRO A 1 277 ? 27.421 -10.042 -5.669 1.00 98.44 277 PRO A CA 1
ATOM 2041 C C . PRO A 1 277 ? 26.607 -11.149 -4.998 1.00 98.44 277 PRO A C 1
ATOM 2043 O O . PRO A 1 277 ? 27.167 -12.033 -4.342 1.00 98.44 277 PRO A O 1
ATOM 2046 N N . ALA A 1 278 ? 25.292 -11.112 -5.184 1.00 98.38 278 ALA A N 1
ATOM 2047 C CA . ALA A 1 278 ? 24.420 -12.218 -4.834 1.00 98.38 278 ALA A CA 1
ATOM 2048 C C . ALA A 1 278 ? 24.715 -13.438 -5.728 1.00 98.38 278 ALA A C 1
ATOM 2050 O O . ALA A 1 278 ? 25.397 -13.349 -6.750 1.00 98.38 278 ALA A O 1
ATOM 2051 N N . VAL A 1 279 ? 24.182 -14.597 -5.343 1.00 98.00 279 VAL A N 1
ATOM 2052 C CA . VAL A 1 279 ? 24.272 -15.840 -6.136 1.00 98.00 279 VAL A CA 1
ATOM 2053 C C . VAL A 1 279 ? 22.987 -16.141 -6.912 1.00 98.00 279 VAL A C 1
ATOM 2055 O O . VAL A 1 279 ? 22.960 -17.038 -7.750 1.00 98.00 279 VAL A O 1
ATOM 2058 N N . THR A 1 280 ? 21.931 -15.375 -6.648 1.00 98.19 280 THR A N 1
ATOM 2059 C CA . THR A 1 280 ? 20.622 -15.436 -7.301 1.00 98.19 280 THR A CA 1
ATOM 2060 C C . THR A 1 280 ? 20.156 -14.024 -7.647 1.00 98.19 280 THR A C 1
ATOM 2062 O O . THR A 1 280 ? 20.764 -13.034 -7.239 1.00 98.19 280 THR A O 1
ATOM 2065 N N . VAL A 1 281 ? 19.095 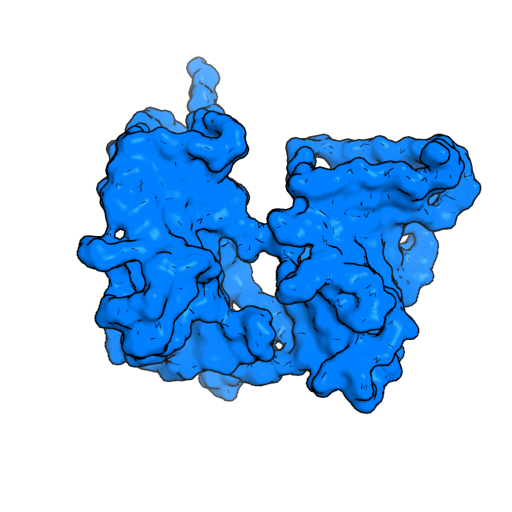-13.935 -8.444 1.00 98.25 281 VAL A N 1
ATOM 2066 C CA . VAL A 1 281 ? 18.392 -12.680 -8.737 1.00 98.25 281 VAL A CA 1
ATOM 2067 C C . VAL A 1 281 ? 17.088 -12.628 -7.933 1.00 98.25 281 VAL A C 1
ATOM 2069 O O . VAL A 1 281 ? 16.587 -13.698 -7.577 1.00 98.25 281 VAL A O 1
ATOM 2072 N N . PRO A 1 282 ? 16.520 -11.435 -7.677 1.00 98.44 282 PRO A N 1
ATOM 2073 C CA . PRO A 1 282 ? 15.265 -11.321 -6.946 1.00 98.44 282 PRO A CA 1
ATOM 2074 C C . PRO A 1 282 ? 14.105 -12.013 -7.671 1.00 98.44 282 PRO A C 1
ATOM 2076 O O . PRO A 1 282 ? 13.986 -11.914 -8.902 1.00 98.44 282 PRO A O 1
ATOM 2079 N N . GLY A 1 283 ? 13.247 -12.671 -6.895 1.00 96.25 283 GLY A N 1
ATOM 2080 C CA . GLY A 1 283 ? 12.007 -13.317 -7.313 1.00 96.25 283 GLY A CA 1
ATOM 2081 C C . GLY A 1 283 ? 10.774 -12.827 -6.544 1.00 96.25 283 GLY A C 1
ATOM 2082 O O . GLY A 1 283 ? 10.829 -11.905 -5.735 1.00 96.25 283 GLY A O 1
ATOM 2083 N N . ALA A 1 284 ? 9.629 -13.465 -6.805 1.00 94.00 284 ALA A N 1
ATOM 2084 C CA . ALA A 1 284 ? 8.301 -12.974 -6.414 1.00 94.00 284 ALA A CA 1
ATOM 2085 C C . ALA A 1 284 ? 8.059 -12.810 -4.899 1.00 94.00 284 ALA A C 1
ATOM 2087 O O . ALA A 1 284 ? 7.193 -12.029 -4.519 1.00 94.00 284 ALA A O 1
ATOM 2088 N N . SER A 1 285 ? 8.808 -13.513 -4.046 1.00 93.00 285 SER A N 1
ATOM 2089 C CA . SER A 1 285 ? 8.699 -13.402 -2.581 1.00 93.00 285 SER A CA 1
ATOM 2090 C C . SER A 1 285 ? 9.745 -12.469 -1.962 1.00 93.00 285 SER A C 1
ATOM 2092 O O . SER A 1 285 ? 9.767 -12.300 -0.744 1.00 93.00 285 SER A O 1
ATOM 2094 N N . ASP A 1 286 ? 10.615 -11.873 -2.779 1.00 97.81 286 ASP A N 1
ATOM 2095 C CA . ASP A 1 286 ? 11.750 -11.087 -2.307 1.00 97.81 286 ASP A CA 1
ATOM 2096 C C . ASP A 1 286 ? 11.441 -9.590 -2.286 1.00 97.81 286 ASP A C 1
ATOM 2098 O O . ASP A 1 286 ? 10.605 -9.076 -3.033 1.00 97.81 286 ASP A O 1
ATOM 2102 N N . ILE A 1 287 ? 12.160 -8.871 -1.435 1.00 98.62 287 ILE A N 1
ATOM 2103 C CA . ILE A 1 287 ? 12.092 -7.418 -1.322 1.00 98.62 287 ILE A CA 1
ATOM 2104 C C . ILE A 1 287 ? 13.231 -6.829 -2.144 1.00 98.62 287 ILE A C 1
ATOM 2106 O O . ILE A 1 287 ? 14.380 -7.244 -2.009 1.00 98.62 287 ILE A O 1
ATOM 2110 N N . VAL A 1 288 ? 12.921 -5.847 -2.983 1.00 98.81 288 VAL A N 1
ATOM 2111 C CA . VAL A 1 288 ? 13.880 -5.207 -3.883 1.00 98.81 288 VAL A CA 1
ATOM 2112 C C . VAL A 1 288 ? 14.007 -3.731 -3.545 1.00 98.81 288 VAL A C 1
ATOM 2114 O O . VAL A 1 288 ? 13.020 -2.993 -3.533 1.00 98.81 288 VAL A O 1
ATOM 2117 N N . ILE A 1 289 ? 15.243 -3.305 -3.294 1.00 98.62 289 ILE A N 1
ATOM 2118 C CA . ILE A 1 289 ? 15.616 -1.919 -3.022 1.00 98.62 289 ILE A CA 1
ATOM 2119 C C . ILE A 1 289 ? 16.623 -1.486 -4.088 1.00 98.62 289 ILE A C 1
ATOM 2121 O O . ILE A 1 289 ? 17.769 -1.935 -4.109 1.00 98.62 289 ILE A O 1
ATOM 2125 N N . ILE A 1 290 ? 16.190 -0.611 -4.990 1.00 98.81 290 ILE A N 1
ATOM 2126 C CA . ILE A 1 290 ? 17.051 -0.018 -6.017 1.00 98.81 290 ILE A CA 1
ATOM 2127 C C . ILE A 1 290 ? 17.474 1.362 -5.524 1.00 98.81 290 ILE A C 1
ATOM 2129 O O . ILE A 1 290 ? 16.615 2.191 -5.227 1.00 98.81 290 ILE A O 1
ATOM 2133 N N . GLY A 1 291 ? 18.778 1.601 -5.414 1.00 98.25 291 GLY A N 1
ATOM 2134 C CA . GLY A 1 291 ? 19.329 2.811 -4.808 1.00 98.25 291 GLY A CA 1
ATOM 2135 C C . GLY A 1 291 ? 20.755 3.119 -5.239 1.00 98.25 291 GLY A C 1
ATOM 2136 O O . GLY A 1 291 ? 21.218 2.603 -6.251 1.00 98.25 291 GLY A O 1
ATOM 2137 N N . ASP A 1 292 ? 21.415 4.028 -4.522 1.00 96.75 292 ASP A N 1
ATOM 2138 C CA . ASP A 1 292 ? 22.776 4.517 -4.824 1.00 96.75 292 ASP A CA 1
ATOM 2139 C C . ASP A 1 292 ? 22.946 5.051 -6.263 1.00 96.75 292 ASP A C 1
ATOM 2141 O O . ASP A 1 292 ? 23.998 4.944 -6.887 1.00 96.75 292 ASP A O 1
ATOM 2145 N N . ARG A 1 293 ? 21.879 5.665 -6.801 1.00 97.38 293 ARG A N 1
ATOM 2146 C CA . ARG A 1 293 ? 21.793 6.172 -8.189 1.00 97.38 293 ARG A CA 1
ATOM 2147 C C . ARG A 1 293 ? 21.906 5.091 -9.270 1.00 97.38 293 ARG A C 1
ATOM 2149 O O . ARG A 1 293 ? 22.133 5.416 -10.437 1.00 97.38 293 ARG A O 1
ATOM 2156 N N . ASP A 1 294 ? 21.713 3.824 -8.917 1.00 98.44 294 ASP A N 1
ATOM 2157 C CA . ASP A 1 294 ? 21.697 2.744 -9.893 1.00 98.44 294 ASP A CA 1
ATOM 2158 C C . ASP A 1 294 ? 20.465 2.802 -10.801 1.00 98.44 294 ASP A C 1
ATOM 2160 O O . ASP A 1 294 ? 19.356 3.147 -10.390 1.00 98.44 294 ASP A O 1
ATOM 2164 N N . SER A 1 295 ? 20.653 2.393 -12.053 1.00 98.31 295 SER A N 1
ATOM 2165 C CA . SER A 1 295 ? 19.571 2.074 -12.982 1.00 98.31 295 SER A CA 1
ATOM 2166 C C . SER A 1 295 ? 19.560 0.575 -13.254 1.00 98.31 295 SER A C 1
ATOM 2168 O O . SER A 1 295 ? 20.452 0.046 -13.923 1.00 98.31 295 SER A O 1
ATOM 2170 N N . VAL A 1 296 ? 18.543 -0.108 -12.735 1.00 98.88 296 VAL A N 1
ATOM 2171 C CA . VAL A 1 296 ? 18.273 -1.514 -13.044 1.00 98.88 296 VAL A CA 1
ATOM 2172 C C . VAL A 1 296 ? 17.313 -1.570 -14.222 1.00 98.88 296 VAL A C 1
ATOM 2174 O O . VAL A 1 296 ? 16.328 -0.839 -14.248 1.00 98.88 296 VAL A O 1
ATOM 2177 N N . TYR A 1 297 ? 17.580 -2.433 -15.195 1.00 98.38 297 TYR A N 1
ATOM 2178 C CA . TYR A 1 297 ? 16.732 -2.573 -16.377 1.00 98.38 297 TYR A CA 1
ATOM 2179 C C . TYR A 1 297 ? 16.415 -4.034 -16.685 1.00 98.38 297 TYR A C 1
ATOM 2181 O O . TYR A 1 297 ? 17.209 -4.939 -16.412 1.00 98.38 297 TYR A O 1
ATOM 2189 N N . LEU A 1 298 ? 15.230 -4.272 -17.236 1.00 98.50 298 LEU A N 1
ATOM 2190 C CA . LEU A 1 298 ? 14.826 -5.579 -17.742 1.00 98.50 298 LEU A CA 1
ATOM 2191 C C . LEU A 1 298 ? 15.294 -5.732 -19.187 1.00 98.50 298 LEU A C 1
ATOM 2193 O O . LEU A 1 298 ? 15.398 -4.751 -19.928 1.00 98.50 298 LEU A O 1
ATOM 2197 N N . ASN A 1 299 ? 15.567 -6.965 -19.613 1.00 97.38 299 ASN A N 1
ATOM 2198 C CA . ASN A 1 299 ? 15.734 -7.192 -21.044 1.00 97.38 299 ASN A CA 1
ATOM 2199 C C . ASN A 1 299 ? 14.381 -6.964 -21.745 1.00 97.38 299 ASN A C 1
ATOM 2201 O O . ASN A 1 299 ? 13.330 -7.371 -21.252 1.00 97.38 299 ASN A O 1
ATOM 2205 N N . THR A 1 300 ? 14.392 -6.288 -22.890 1.00 95.38 300 THR A N 1
ATOM 2206 C CA . THR A 1 300 ? 13.164 -5.904 -23.596 1.00 95.38 300 THR A CA 1
ATOM 2207 C C . THR A 1 300 ? 13.287 -6.214 -25.076 1.00 95.38 300 THR A C 1
ATOM 2209 O O . THR A 1 300 ? 14.352 -6.070 -25.675 1.00 95.38 300 THR A O 1
ATOM 2212 N N . ASN A 1 301 ? 12.177 -6.620 -25.678 1.00 96.12 301 ASN A N 1
ATOM 2213 C CA . ASN A 1 301 ? 12.001 -6.610 -27.121 1.00 96.12 301 ASN A CA 1
ATOM 2214 C C . ASN A 1 301 ? 11.072 -5.435 -27.462 1.00 96.12 301 ASN A C 1
ATOM 2216 O O . ASN A 1 301 ? 10.240 -5.051 -26.645 1.00 96.12 301 ASN A O 1
ATOM 2220 N N . LEU A 1 302 ? 11.284 -4.809 -28.618 1.00 93.94 302 LEU A N 1
ATOM 2221 C CA . LEU A 1 302 ? 10.567 -3.596 -29.000 1.00 93.94 302 LEU A CA 1
ATOM 2222 C C . LEU A 1 302 ? 9.137 -3.879 -29.487 1.00 93.94 302 LEU A C 1
ATOM 2224 O O . LEU A 1 302 ? 8.271 -3.049 -29.271 1.00 93.94 302 LEU A O 1
ATOM 2228 N N . THR A 1 303 ? 8.882 -5.039 -30.094 1.00 95.19 303 THR A N 1
ATOM 2229 C CA . THR A 1 303 ? 7.581 -5.395 -30.703 1.00 95.19 303 THR A CA 1
ATOM 2230 C C . THR A 1 303 ? 6.965 -6.666 -30.119 1.00 95.19 303 THR A C 1
ATOM 2232 O O . THR A 1 303 ? 5.859 -7.059 -30.465 1.00 95.19 303 THR A O 1
ATOM 2235 N N . THR A 1 304 ? 7.692 -7.381 -29.259 1.00 96.00 304 THR A N 1
ATOM 2236 C CA . THR A 1 304 ? 7.193 -8.584 -28.582 1.00 96.00 304 THR A CA 1
ATOM 2237 C C . THR A 1 304 ? 7.198 -8.341 -27.076 1.00 96.00 304 THR A C 1
ATOM 2239 O O . THR A 1 304 ? 8.275 -8.114 -26.519 1.00 96.00 304 THR A O 1
ATOM 2242 N N . PRO A 1 305 ? 6.043 -8.401 -26.393 1.00 96.75 305 PRO A N 1
ATOM 2243 C CA . PRO A 1 305 ? 6.004 -8.171 -24.957 1.00 96.75 305 PRO A CA 1
ATOM 2244 C C . PRO A 1 305 ? 6.723 -9.291 -24.198 1.00 96.75 305 PRO A C 1
ATOM 2246 O O . PRO A 1 305 ? 6.765 -10.438 -24.648 1.00 96.75 305 PRO A O 1
ATOM 2249 N N . ASN A 1 306 ? 7.186 -8.979 -22.987 1.00 97.81 306 ASN A N 1
ATOM 2250 C CA . ASN A 1 306 ? 7.636 -9.962 -21.991 1.00 97.81 306 ASN A CA 1
ATOM 2251 C C . ASN A 1 306 ? 8.895 -10.742 -22.395 1.00 97.81 306 ASN A C 1
ATOM 2253 O O . ASN A 1 306 ? 8.964 -11.960 -22.225 1.00 97.81 306 ASN A O 1
ATOM 2257 N N . ALA A 1 307 ? 9.912 -10.044 -22.902 1.00 97.38 307 ALA A N 1
ATOM 2258 C CA . ALA A 1 307 ? 11.224 -10.644 -23.135 1.00 97.38 307 ALA A CA 1
ATOM 2259 C C . ALA A 1 307 ? 11.934 -11.058 -21.829 1.00 97.38 307 ALA A C 1
ATOM 2261 O O . ALA A 1 307 ? 12.783 -11.950 -21.856 1.00 97.38 307 ALA A O 1
ATOM 2262 N N . ASP A 1 308 ? 11.605 -10.415 -20.705 1.00 97.25 308 ASP A N 1
ATOM 2263 C CA . ASP A 1 308 ? 12.157 -10.700 -19.378 1.00 97.25 308 ASP A CA 1
ATOM 2264 C C . ASP A 1 308 ? 11.208 -10.242 -18.253 1.00 97.25 308 ASP A C 1
ATOM 2266 O O . ASP A 1 308 ? 11.536 -9.317 -17.507 1.00 97.25 308 ASP A O 1
ATOM 2270 N N . PRO A 1 309 ? 10.006 -10.839 -18.117 1.00 97.69 309 PRO A N 1
ATOM 2271 C CA . PRO A 1 309 ? 9.089 -10.485 -17.041 1.00 97.69 309 PRO A CA 1
ATOM 2272 C C . PRO A 1 309 ? 9.710 -10.819 -15.678 1.00 97.69 309 PRO A C 1
ATOM 2274 O O . PRO A 1 309 ? 10.223 -11.922 -15.464 1.00 97.69 309 PRO A O 1
ATOM 2277 N N . ARG A 1 310 ? 9.658 -9.865 -14.743 1.00 98.19 310 ARG A N 1
ATOM 2278 C CA . ARG A 1 310 ? 10.223 -10.001 -13.389 1.00 98.19 310 ARG A CA 1
ATOM 2279 C C . ARG A 1 310 ? 9.183 -9.772 -12.313 1.00 98.19 310 ARG A C 1
ATOM 2281 O O . ARG A 1 310 ? 8.134 -9.179 -12.552 1.00 98.19 310 ARG A O 1
ATOM 2288 N N . SER A 1 311 ? 9.473 -10.244 -11.107 1.00 98.00 311 SER A N 1
ATOM 2289 C CA . SER A 1 311 ? 8.567 -10.052 -9.983 1.00 98.00 311 SER A CA 1
ATOM 2290 C C . SER A 1 311 ? 9.302 -9.867 -8.671 1.00 98.00 311 SER A C 1
ATOM 2292 O O . SER A 1 311 ? 10.396 -10.402 -8.494 1.00 98.00 311 SER A O 1
ATOM 2294 N N . CYS A 1 312 ? 8.665 -9.144 -7.755 1.00 98.56 312 CYS A N 1
ATOM 2295 C CA . CYS A 1 312 ? 9.057 -9.053 -6.356 1.00 98.56 312 CYS A CA 1
ATOM 2296 C C . CYS A 1 312 ? 7.829 -8.860 -5.454 1.00 98.56 312 CYS A C 1
ATOM 2298 O O . CYS A 1 312 ? 6.738 -8.491 -5.909 1.00 98.56 312 CYS A O 1
ATOM 2300 N N . ALA A 1 313 ? 8.019 -9.121 -4.164 1.00 98.19 313 ALA A N 1
ATOM 2301 C CA . ALA A 1 313 ? 7.020 -8.894 -3.130 1.00 98.19 313 ALA A CA 1
ATOM 2302 C C . ALA A 1 313 ? 6.855 -7.397 -2.867 1.00 98.19 313 ALA A C 1
ATOM 2304 O O . ALA A 1 313 ? 5.749 -6.863 -2.895 1.00 98.19 313 ALA A O 1
ATOM 2305 N N . ILE A 1 314 ? 7.978 -6.721 -2.628 1.00 98.62 314 ILE A N 1
ATOM 2306 C CA . ILE A 1 314 ? 8.029 -5.286 -2.373 1.00 98.62 314 ILE A CA 1
ATOM 2307 C C . ILE A 1 314 ? 9.083 -4.663 -3.276 1.00 98.62 314 ILE A C 1
ATOM 2309 O O . ILE A 1 314 ? 10.198 -5.176 -3.378 1.00 98.62 314 ILE A O 1
ATOM 2313 N N . LEU A 1 315 ? 8.747 -3.530 -3.886 1.00 98.69 315 LEU A N 1
ATOM 2314 C CA . LEU A 1 315 ? 9.679 -2.686 -4.623 1.00 98.69 315 LEU A CA 1
ATOM 2315 C C . LEU A 1 315 ? 9.805 -1.323 -3.939 1.00 98.69 315 LEU A C 1
ATOM 2317 O O . LEU A 1 315 ? 8.805 -0.660 -3.664 1.00 98.69 315 LEU A O 1
ATOM 2321 N N . LYS A 1 316 ? 11.044 -0.888 -3.709 1.00 98.50 316 LYS A N 1
ATOM 2322 C CA . LYS A 1 316 ? 11.391 0.480 -3.311 1.00 98.50 316 LYS A CA 1
ATOM 2323 C C . LYS A 1 316 ? 12.458 1.006 -4.265 1.00 98.50 316 LYS A C 1
ATOM 2325 O O . LYS A 1 316 ? 13.452 0.326 -4.516 1.00 98.50 316 LYS A O 1
ATOM 2330 N N . ILE A 1 317 ? 12.259 2.214 -4.780 1.00 98.69 317 ILE A N 1
ATOM 2331 C CA . ILE A 1 317 ? 13.216 2.882 -5.667 1.00 98.69 317 ILE A CA 1
ATOM 2332 C C . ILE A 1 317 ? 13.622 4.184 -4.987 1.00 98.69 317 ILE A C 1
ATOM 2334 O O . ILE A 1 317 ? 12.780 5.055 -4.784 1.00 98.69 317 ILE A O 1
ATOM 2338 N N . GLU A 1 318 ? 14.888 4.313 -4.614 1.00 98.12 318 GLU A N 1
ATOM 2339 C CA . GLU A 1 318 ? 15.442 5.515 -3.997 1.00 98.12 318 GLU A CA 1
ATOM 2340 C C . GLU A 1 318 ? 15.537 6.669 -5.003 1.00 98.12 318 GLU A C 1
ATOM 2342 O O . GLU A 1 318 ? 15.773 6.475 -6.196 1.00 98.12 318 GLU A O 1
ATOM 2347 N N . SER A 1 319 ? 15.388 7.896 -4.508 1.00 97.69 319 SER A N 1
ATOM 2348 C CA . SER A 1 319 ? 15.610 9.124 -5.266 1.00 97.69 319 SER A CA 1
ATOM 2349 C C . SER A 1 319 ? 16.939 9.099 -6.032 1.00 97.69 319 SER A C 1
ATOM 2351 O O . SER A 1 319 ? 18.008 8.848 -5.478 1.00 97.69 319 SER A O 1
ATOM 2353 N N . GLY A 1 320 ? 16.869 9.380 -7.334 1.00 97.12 320 GLY A N 1
ATOM 2354 C CA . GLY A 1 320 ? 18.013 9.333 -8.248 1.00 97.12 320 GLY A CA 1
ATOM 2355 C C . GLY A 1 320 ? 18.317 7.951 -8.834 1.00 97.12 320 GLY A C 1
ATOM 2356 O O . GLY A 1 320 ? 19.113 7.881 -9.767 1.00 97.12 320 GLY A O 1
ATOM 2357 N N . ALA A 1 321 ? 17.683 6.887 -8.342 1.00 98.62 321 ALA A N 1
ATOM 2358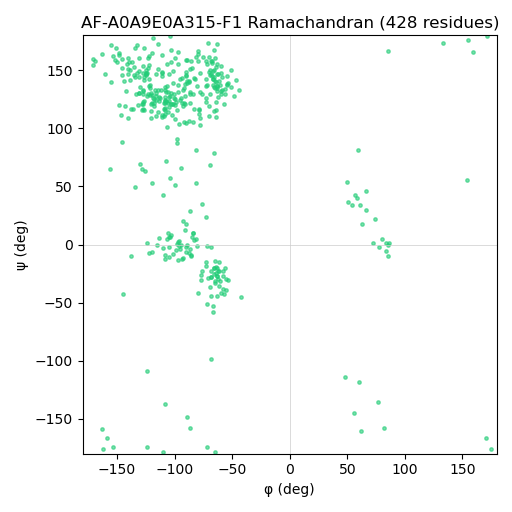 C CA . ALA A 1 321 ? 17.757 5.545 -8.908 1.00 98.62 321 ALA A CA 1
ATOM 2359 C C . ALA A 1 321 ? 16.554 5.260 -9.829 1.00 98.62 321 ALA A C 1
ATOM 2361 O O . ALA A 1 321 ? 15.558 5.998 -9.828 1.00 98.62 321 ALA A O 1
ATOM 2362 N N . ALA A 1 322 ? 16.641 4.201 -10.636 1.00 98.62 322 ALA A N 1
ATOM 2363 C CA . ALA A 1 322 ? 15.581 3.846 -11.575 1.00 98.62 322 ALA A CA 1
ATOM 2364 C C . ALA A 1 322 ? 15.406 2.337 -11.775 1.00 98.62 322 ALA A C 1
ATOM 2366 O O . ALA A 1 322 ? 16.380 1.584 -11.816 1.00 98.62 322 ALA A O 1
ATOM 2367 N N . LEU A 1 323 ? 14.153 1.929 -11.986 1.00 98.81 323 LEU A N 1
ATOM 2368 C CA . LEU A 1 323 ? 13.804 0.652 -12.600 1.00 98.81 323 LEU A CA 1
ATOM 2369 C C . LEU A 1 323 ? 13.250 0.915 -14.000 1.00 98.81 323 LEU A C 1
ATOM 2371 O O . LEU A 1 323 ? 12.207 1.551 -14.132 1.00 98.81 323 LEU A O 1
ATOM 2375 N N . ASP A 1 324 ? 13.919 0.411 -15.032 1.00 98.69 324 ASP A N 1
ATOM 2376 C CA . ASP A 1 324 ? 13.407 0.407 -16.401 1.00 98.69 324 ASP A CA 1
ATOM 2377 C C . ASP A 1 324 ? 12.831 -0.964 -16.756 1.00 98.69 324 ASP A C 1
ATOM 2379 O O . ASP A 1 324 ? 13.547 -1.952 -16.926 1.00 98.69 324 ASP A O 1
ATOM 2383 N N . VAL A 1 325 ? 11.508 -1.015 -16.840 1.00 98.50 325 VAL A N 1
ATOM 2384 C CA . VAL A 1 325 ? 10.741 -2.223 -17.138 1.00 98.50 325 VAL A CA 1
ATOM 2385 C C . VAL A 1 325 ? 10.793 -2.558 -18.628 1.00 98.50 325 VAL A C 1
ATOM 2387 O O . VAL A 1 325 ? 10.642 -3.724 -18.993 1.00 98.50 325 VAL A O 1
ATOM 2390 N N . GLY A 1 326 ? 10.999 -1.571 -19.504 1.00 97.44 326 GLY A N 1
ATOM 2391 C CA . GLY A 1 326 ? 10.786 -1.746 -20.940 1.00 97.44 326 GLY A CA 1
ATOM 2392 C C . GLY A 1 326 ? 9.364 -2.230 -21.255 1.00 97.44 326 GLY A C 1
ATOM 2393 O O . GLY A 1 326 ? 8.411 -1.863 -20.565 1.00 97.44 326 GLY A O 1
ATOM 2394 N N . PHE A 1 327 ? 9.220 -3.067 -22.286 1.00 97.31 327 PHE A N 1
ATOM 2395 C CA . PHE A 1 327 ? 7.949 -3.656 -22.720 1.00 97.31 327 PHE A CA 1
ATOM 2396 C C . PHE A 1 327 ? 7.739 -5.050 -22.092 1.00 97.31 327 PHE A C 1
ATOM 2398 O O . PHE A 1 327 ? 7.742 -6.085 -22.762 1.00 97.31 327 PHE A O 1
ATOM 2405 N N . ASN A 1 328 ? 7.584 -5.085 -20.763 1.00 98.06 328 ASN A N 1
ATOM 2406 C CA . ASN A 1 328 ? 7.384 -6.314 -19.979 1.00 98.06 328 ASN A CA 1
ATOM 2407 C C . ASN A 1 328 ? 6.119 -6.254 -19.093 1.00 98.06 328 ASN A C 1
ATOM 2409 O O . ASN A 1 328 ? 6.232 -6.316 -17.862 1.00 98.06 328 ASN A O 1
ATOM 2413 N N . PRO A 1 329 ? 4.912 -6.142 -19.685 1.00 96.88 329 PRO A N 1
ATOM 2414 C CA . PRO A 1 329 ? 3.662 -5.983 -18.934 1.00 96.88 329 PRO A CA 1
ATOM 2415 C C . PRO A 1 329 ? 3.284 -7.164 -18.024 1.00 96.88 329 PRO A C 1
ATOM 2417 O O . PRO A 1 329 ? 2.510 -6.980 -17.095 1.00 96.88 329 PRO A O 1
ATOM 2420 N N . ALA A 1 330 ? 3.827 -8.364 -18.243 1.00 97.81 330 ALA A N 1
ATOM 2421 C CA . ALA A 1 330 ? 3.608 -9.532 -17.380 1.00 97.81 330 ALA A CA 1
ATOM 2422 C C . ALA A 1 330 ? 4.500 -9.545 -16.123 1.00 97.81 330 ALA A C 1
ATOM 2424 O O . ALA A 1 330 ? 4.503 -10.528 -15.382 1.00 97.81 330 ALA A O 1
ATOM 2425 N N . SER A 1 331 ? 5.284 -8.489 -15.889 1.00 98.44 331 SER A N 1
ATOM 2426 C CA . SER A 1 331 ? 5.995 -8.312 -14.621 1.00 98.44 331 SER A CA 1
ATOM 2427 C C . SER A 1 331 ? 5.008 -8.057 -13.471 1.00 98.44 331 SER A C 1
ATOM 2429 O O . SER A 1 331 ? 3.888 -7.601 -13.699 1.00 98.44 331 SER A O 1
ATOM 2431 N N . SER A 1 332 ? 5.428 -8.314 -12.230 1.00 97.88 332 SER A N 1
ATOM 2432 C CA . SER A 1 332 ? 4.599 -8.094 -11.035 1.0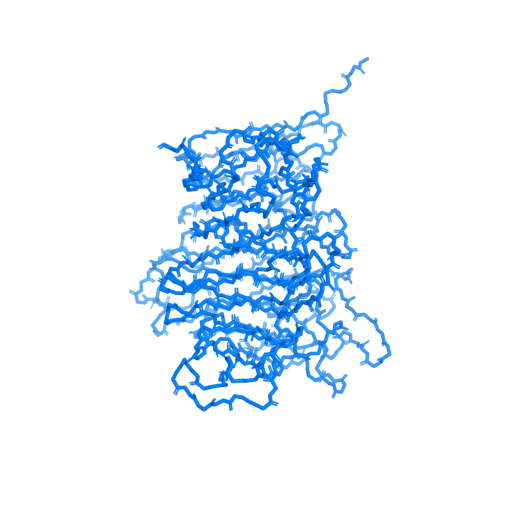0 97.88 332 SER A CA 1
ATOM 2433 C C . SER A 1 332 ? 5.404 -7.534 -9.866 1.00 97.88 332 SER A C 1
ATOM 2435 O O . SER A 1 332 ? 6.185 -8.252 -9.240 1.00 97.88 332 SER A O 1
ATOM 2437 N N . PHE A 1 333 ? 5.191 -6.265 -9.532 1.00 98.19 333 PHE A N 1
ATOM 2438 C CA . PHE A 1 333 ? 5.818 -5.591 -8.391 1.00 98.19 3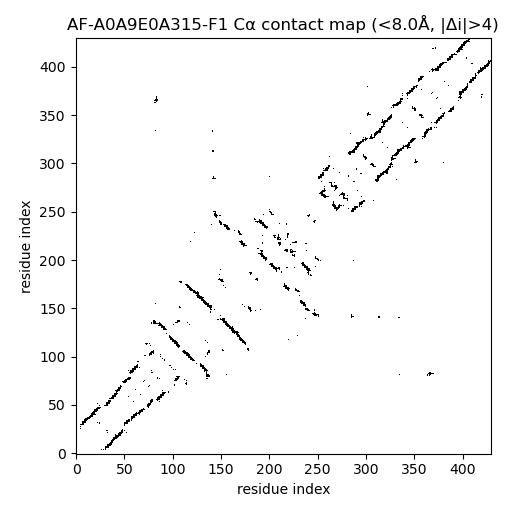33 PHE A CA 1
ATOM 2439 C C . PHE A 1 333 ? 4.767 -5.388 -7.304 1.00 98.19 333 PHE A C 1
ATOM 2441 O O . PHE A 1 333 ? 4.268 -4.286 -7.099 1.00 98.19 333 PHE A O 1
ATOM 2448 N N . SER A 1 334 ? 4.395 -6.498 -6.665 1.00 97.62 334 SER A N 1
ATOM 2449 C CA . SER A 1 334 ? 3.155 -6.680 -5.900 1.00 97.62 334 SER A CA 1
ATOM 2450 C C . SER A 1 334 ? 2.777 -5.493 -5.006 1.00 97.62 334 SER A C 1
ATOM 2452 O O . SER A 1 334 ? 1.632 -5.055 -5.048 1.00 97.62 334 SER A O 1
ATOM 2454 N N . LEU A 1 335 ? 3.733 -4.934 -4.258 1.00 98.19 335 LEU A N 1
ATOM 2455 C CA . LEU A 1 335 ? 3.564 -3.693 -3.503 1.00 98.19 335 LEU A CA 1
ATOM 2456 C C . LEU A 1 335 ? 4.74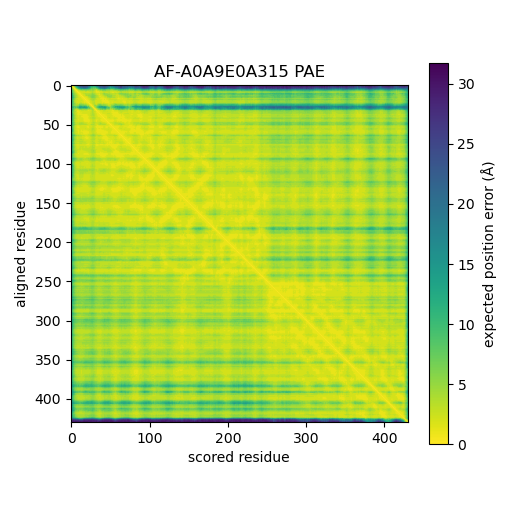0 -2.738 -3.756 1.00 98.19 335 LEU A C 1
ATOM 2458 O O . LEU A 1 335 ? 5.892 -3.057 -3.452 1.00 98.19 335 LEU A O 1
ATOM 2462 N N . VAL A 1 336 ? 4.457 -1.545 -4.282 1.00 98.38 336 VAL A N 1
ATOM 2463 C CA . VAL A 1 336 ? 5.466 -0.510 -4.548 1.00 98.38 336 VAL A CA 1
ATOM 2464 C C . VAL A 1 336 ? 5.348 0.593 -3.506 1.00 98.38 336 VAL A C 1
ATOM 2466 O O . VAL A 1 336 ? 4.345 1.306 -3.423 1.00 98.38 336 VAL A O 1
ATOM 2469 N N . LEU A 1 337 ? 6.387 0.717 -2.684 1.00 97.00 337 LEU A N 1
ATOM 2470 C CA . LEU A 1 337 ? 6.392 1.562 -1.494 1.00 97.00 337 LEU A CA 1
ATOM 2471 C C . LEU A 1 337 ? 7.313 2.760 -1.643 1.00 97.00 337 LEU A C 1
ATOM 2473 O O . LEU A 1 337 ? 8.229 2.782 -2.469 1.00 97.00 337 LEU A O 1
ATOM 2477 N N . ASN A 1 338 ? 7.097 3.734 -0.761 1.00 95.19 338 ASN A N 1
ATOM 2478 C CA . ASN A 1 338 ? 8.018 4.839 -0.602 1.00 95.19 338 ASN A CA 1
ATOM 2479 C C . ASN A 1 338 ? 9.386 4.353 -0.093 1.00 95.19 338 ASN A C 1
ATOM 2481 O O . ASN A 1 338 ? 9.476 3.518 0.816 1.00 95.19 338 ASN A O 1
ATOM 2485 N N . HIS A 1 339 ? 10.459 4.925 -0.631 1.00 95.62 339 HIS A N 1
ATOM 2486 C CA . HIS A 1 339 ? 11.792 4.782 -0.061 1.00 95.62 339 HIS A CA 1
ATOM 2487 C C . HIS A 1 339 ? 12.057 5.893 0.983 1.00 95.62 339 HIS A C 1
ATOM 2489 O O . HIS A 1 339 ? 11.722 7.054 0.733 1.00 95.62 339 HIS A O 1
ATOM 2495 N N . PRO A 1 340 ? 12.689 5.603 2.142 1.00 92.81 340 PRO A N 1
ATOM 2496 C CA . PRO A 1 340 ? 12.932 6.605 3.191 1.00 92.81 340 PRO A CA 1
ATOM 2497 C C . PRO A 1 340 ? 13.697 7.854 2.727 1.00 92.81 340 PRO A C 1
ATOM 2499 O O . PRO A 1 340 ? 13.466 8.945 3.238 1.00 92.81 340 PRO A O 1
ATOM 2502 N N . ASN A 1 341 ? 14.565 7.705 1.723 1.00 95.06 341 ASN A N 1
ATOM 2503 C CA . ASN A 1 341 ? 15.347 8.801 1.134 1.00 95.06 341 ASN A CA 1
ATOM 2504 C C . ASN A 1 341 ? 14.659 9.461 -0.084 1.00 95.06 341 ASN A C 1
ATOM 2506 O O . ASN A 1 341 ? 15.314 10.106 -0.904 1.00 95.06 341 ASN A O 1
ATOM 2510 N N . GLY A 1 342 ? 13.341 9.293 -0.221 1.00 95.56 342 GLY A N 1
ATOM 2511 C CA . GLY A 1 342 ? 12.551 9.769 -1.357 1.00 95.56 342 GLY A CA 1
ATOM 2512 C C . GLY A 1 342 ? 12.548 8.794 -2.533 1.00 95.56 342 GLY A C 1
ATOM 2513 O O . GLY A 1 342 ? 13.356 7.868 -2.582 1.00 95.56 342 GLY A O 1
ATOM 2514 N N . ASN A 1 343 ? 11.638 9.019 -3.483 1.00 97.12 343 ASN A N 1
ATOM 2515 C CA . ASN A 1 343 ? 11.327 8.068 -4.551 1.00 97.12 343 ASN A CA 1
ATOM 2516 C C . ASN A 1 343 ? 12.052 8.353 -5.871 1.00 97.12 343 ASN A C 1
ATOM 2518 O O . ASN A 1 343 ? 12.115 9.495 -6.330 1.00 97.12 343 ASN A O 1
ATOM 2522 N N . GLY A 1 344 ? 12.562 7.289 -6.492 1.00 96.56 344 GLY A N 1
ATOM 2523 C CA . GLY A 1 344 ? 13.190 7.290 -7.814 1.00 96.56 344 GLY A CA 1
ATOM 2524 C C . GLY A 1 344 ? 12.194 7.114 -8.958 1.00 96.56 344 GLY A C 1
ATOM 2525 O O . GLY A 1 344 ? 11.009 7.405 -8.798 1.00 96.56 344 GLY A O 1
ATOM 2526 N N . ASN A 1 345 ? 12.681 6.655 -10.114 1.00 97.88 345 ASN A N 1
ATOM 2527 C CA . ASN A 1 345 ? 11.922 6.583 -11.369 1.00 97.88 345 ASN A CA 1
ATOM 2528 C C . ASN A 1 345 ? 11.553 5.137 -11.759 1.00 97.88 345 ASN A C 1
ATOM 2530 O O . ASN A 1 345 ? 12.433 4.285 -11.884 1.00 97.88 345 ASN A O 1
ATOM 2534 N N . LEU A 1 346 ? 10.272 4.874 -12.007 1.00 98.50 346 LEU A N 1
ATOM 2535 C CA . LEU A 1 346 ? 9.784 3.673 -12.681 1.00 98.50 346 LEU A CA 1
ATOM 2536 C C . LEU A 1 346 ? 9.540 3.995 -14.159 1.00 98.50 346 LEU A C 1
ATOM 2538 O O . LEU A 1 346 ? 8.661 4.790 -14.484 1.00 98.50 346 LEU A O 1
ATOM 2542 N N . ARG A 1 347 ? 10.290 3.364 -15.060 1.00 98.25 347 ARG A N 1
ATOM 2543 C CA . ARG A 1 347 ? 10.230 3.627 -16.503 1.00 98.25 347 ARG A CA 1
ATOM 2544 C C . ARG A 1 347 ? 9.553 2.465 -17.215 1.00 98.25 347 ARG A C 1
ATOM 2546 O O . ARG A 1 347 ? 9.906 1.311 -16.980 1.00 98.25 347 ARG A O 1
ATOM 2553 N N . ILE A 1 348 ? 8.593 2.766 -18.079 1.00 97.56 348 ILE A N 1
ATOM 2554 C CA . ILE A 1 348 ? 7.798 1.778 -18.813 1.00 97.56 348 ILE A CA 1
ATOM 2555 C C . ILE A 1 348 ? 7.790 2.160 -20.292 1.00 97.56 348 ILE A C 1
ATOM 2557 O O . ILE A 1 348 ? 7.484 3.303 -20.646 1.00 97.56 348 ILE A O 1
ATOM 2561 N N . ALA A 1 349 ? 8.101 1.183 -21.144 1.00 96.19 349 ALA A N 1
ATOM 2562 C CA . ALA A 1 349 ? 7.898 1.285 -22.582 1.00 96.19 349 ALA A CA 1
ATOM 2563 C C . ALA A 1 349 ? 6.609 0.569 -22.992 1.00 96.19 349 ALA A C 1
ATOM 2565 O O . ALA A 1 349 ? 6.090 -0.296 -22.285 1.00 96.19 349 ALA A O 1
ATOM 2566 N N . CYS A 1 350 ? 6.107 0.920 -24.165 1.00 95.25 350 CYS A N 1
ATOM 2567 C CA . CYS A 1 350 ? 5.056 0.190 -24.861 1.00 95.25 350 CYS A CA 1
ATOM 2568 C C . CYS A 1 350 ? 5.625 -0.495 -26.109 1.00 95.25 350 CYS A C 1
ATOM 2570 O O . CYS A 1 350 ? 6.827 -0.411 -26.385 1.00 95.25 350 CYS A O 1
ATOM 2572 N N . ASP A 1 351 ? 4.742 -1.167 -26.844 1.00 95.75 351 ASP A N 1
ATOM 2573 C CA . ASP A 1 351 ? 5.040 -1.673 -28.178 1.00 95.75 351 ASP A CA 1
ATOM 2574 C C . ASP A 1 351 ? 5.570 -0.547 -29.082 1.00 95.75 351 ASP A C 1
ATOM 2576 O O . ASP A 1 351 ? 5.100 0.596 -29.041 1.00 95.75 351 ASP A O 1
ATOM 2580 N N . TYR A 1 352 ? 6.575 -0.885 -29.879 1.00 94.44 352 TYR A N 1
ATOM 2581 C CA . TYR A 1 352 ? 7.187 -0.028 -30.880 1.00 94.44 352 TYR A CA 1
ATOM 2582 C C . TYR A 1 352 ? 6.227 0.335 -32.009 1.00 94.44 352 TYR A C 1
ATOM 2584 O O . TYR A 1 352 ? 6.366 1.415 -32.580 1.00 94.44 352 TYR A O 1
ATOM 2592 N N . ASP A 1 353 ? 5.291 -0.539 -32.367 1.00 94.31 353 ASP A N 1
ATOM 2593 C CA . ASP A 1 353 ? 4.412 -0.297 -33.508 1.00 94.31 353 ASP A CA 1
ATOM 2594 C C . ASP A 1 353 ? 3.475 0.906 -33.281 1.00 94.31 353 ASP A C 1
ATOM 2596 O O . ASP A 1 353 ? 3.121 1.258 -32.154 1.00 94.31 353 ASP A O 1
ATOM 2600 N N . ASP A 1 354 ? 3.104 1.582 -34.377 1.00 90.56 354 ASP A N 1
ATOM 2601 C CA . ASP A 1 354 ? 2.179 2.717 -34.316 1.00 90.56 354 ASP A CA 1
ATOM 2602 C C . ASP A 1 354 ? 0.783 2.259 -33.888 1.00 90.56 354 ASP A C 1
ATOM 2604 O O . ASP A 1 354 ? 0.298 1.206 -34.304 1.00 90.56 354 ASP A O 1
ATOM 2608 N N . LEU A 1 355 ? 0.131 3.102 -33.090 1.00 92.75 355 LEU A N 1
ATOM 2609 C CA . LEU A 1 355 ? -0.980 2.756 -32.214 1.00 92.75 355 LEU A CA 1
ATOM 2610 C C . LEU A 1 355 ? -0.582 1.694 -31.190 1.00 92.75 355 LEU A C 1
ATOM 2612 O O . LEU A 1 355 ? -0.944 0.524 -31.301 1.00 92.75 355 LEU A O 1
ATOM 2616 N N . SER A 1 356 ? 0.067 2.136 -30.115 1.00 94.81 356 SER A N 1
ATOM 2617 C CA . SER A 1 356 ? 0.369 1.272 -28.976 1.00 94.81 356 SER A CA 1
ATOM 2618 C C . SER A 1 356 ? -0.104 1.856 -27.650 1.00 94.81 356 SER A C 1
ATOM 2620 O O . SER A 1 356 ? -0.313 3.057 -27.484 1.00 94.81 356 SER A O 1
ATOM 2622 N N . THR A 1 357 ? -0.365 0.973 -26.690 1.00 95.31 357 THR A N 1
ATOM 2623 C CA . THR A 1 357 ? -0.855 1.339 -25.356 1.00 95.31 357 THR A CA 1
ATOM 2624 C C . THR A 1 357 ? 0.206 0.985 -24.329 1.00 95.31 357 THR A C 1
ATOM 2626 O O . THR A 1 357 ? 0.739 -0.124 -24.346 1.00 95.31 357 THR A O 1
ATOM 2629 N N . PHE A 1 358 ? 0.508 1.907 -23.416 1.00 96.44 358 PHE A N 1
ATOM 2630 C CA . PHE A 1 358 ? 1.328 1.593 -22.250 1.00 96.44 358 PHE A CA 1
ATOM 2631 C C . PHE A 1 358 ? 0.602 0.588 -21.360 1.00 96.44 358 PHE A C 1
ATOM 2633 O O . PHE A 1 358 ? -0.584 0.734 -21.074 1.00 96.44 358 PHE A O 1
ATOM 2640 N N . GLN A 1 359 ? 1.322 -0.427 -20.897 1.00 95.19 359 GLN A N 1
ATOM 2641 C CA . GLN A 1 359 ? 0.783 -1.466 -20.029 1.00 95.19 359 GLN A CA 1
ATOM 2642 C C . GLN A 1 359 ? 1.666 -1.574 -18.789 1.00 95.19 359 GLN A C 1
ATOM 2644 O O . GLN A 1 359 ? 2.878 -1.754 -18.896 1.00 95.19 359 GLN A O 1
ATOM 2649 N N . PHE A 1 360 ? 1.057 -1.427 -17.615 1.00 93.94 360 PHE A N 1
ATOM 2650 C CA . PHE A 1 360 ? 1.773 -1.509 -16.346 1.00 93.94 360 PHE A CA 1
ATOM 2651 C C . PHE A 1 360 ? 1.958 -2.969 -15.933 1.00 93.94 360 PHE A C 1
ATOM 2653 O O . PHE A 1 360 ? 1.026 -3.759 -16.104 1.00 93.94 360 PHE A O 1
ATOM 2660 N N . PRO A 1 361 ? 3.112 -3.314 -15.338 1.00 96.38 361 PRO A N 1
ATOM 2661 C CA . PRO A 1 361 ? 3.219 -4.494 -14.491 1.00 96.38 361 PRO A CA 1
ATOM 2662 C C . PRO A 1 361 ? 2.116 -4.508 -13.429 1.00 96.38 361 PRO A C 1
ATOM 2664 O O . PRO A 1 361 ? 1.671 -3.452 -12.970 1.00 96.38 361 PRO A O 1
ATOM 2667 N N . SER A 1 362 ? 1.684 -5.695 -13.009 1.00 96.44 362 SER A N 1
ATOM 2668 C CA . SER A 1 362 ? 0.732 -5.795 -11.903 1.00 96.44 362 SER A CA 1
ATOM 2669 C C . SER A 1 362 ? 1.375 -5.348 -10.590 1.00 96.44 362 SER A C 1
ATOM 2671 O O . SER A 1 362 ? 2.556 -5.595 -10.344 1.00 96.44 362 SER A O 1
ATOM 2673 N N . GLY A 1 363 ? 0.591 -4.720 -9.720 1.00 96.31 363 GLY A N 1
ATOM 2674 C CA . GLY A 1 363 ? 1.048 -4.307 -8.399 1.00 96.31 363 GLY A CA 1
ATOM 2675 C C . GLY A 1 363 ? 0.189 -3.200 -7.809 1.00 96.31 363 GLY A C 1
ATOM 2676 O O . GLY A 1 363 ? -0.597 -2.554 -8.505 1.00 96.31 363 GLY A O 1
ATOM 2677 N N . ASP A 1 364 ? 0.359 -2.979 -6.513 1.00 97.50 364 ASP A N 1
ATOM 2678 C CA . ASP A 1 364 ? -0.182 -1.825 -5.817 1.00 97.50 364 ASP A CA 1
ATOM 2679 C C . ASP A 1 364 ? 0.846 -0.683 -5.811 1.00 97.50 364 ASP A C 1
ATOM 2681 O O . ASP A 1 364 ? 1.832 -0.706 -5.074 1.00 97.50 364 ASP A O 1
ATOM 2685 N N . TYR A 1 365 ? 0.594 0.329 -6.645 1.00 97.69 365 TYR A N 1
ATOM 2686 C CA . TYR A 1 365 ? 1.409 1.544 -6.771 1.00 97.69 365 TYR A CA 1
ATOM 2687 C C . TYR A 1 365 ? 0.859 2.722 -5.963 1.00 97.69 365 TYR A C 1
ATOM 2689 O O . TYR A 1 365 ? 1.400 3.827 -6.036 1.00 97.69 365 TYR A O 1
ATOM 2697 N N . SER A 1 366 ? -0.235 2.527 -5.222 1.00 97.19 366 SER A N 1
ATOM 2698 C CA . SER A 1 366 ? -0.955 3.629 -4.580 1.00 97.19 366 SER A CA 1
ATOM 2699 C C . SER A 1 366 ? -0.062 4.403 -3.606 1.00 97.19 366 SER A C 1
ATOM 2701 O O . SER A 1 366 ? -0.069 5.633 -3.635 1.00 97.19 366 SER A O 1
ATOM 2703 N N . GLU A 1 367 ? 0.770 3.722 -2.803 1.00 96.75 367 GLU A N 1
ATOM 2704 C CA . GLU A 1 367 ? 1.683 4.400 -1.871 1.00 96.75 367 GLU A CA 1
ATOM 2705 C C . GLU A 1 367 ? 2.788 5.171 -2.599 1.00 96.75 367 GLU A C 1
ATOM 2707 O O . GLU A 1 367 ? 3.088 6.315 -2.249 1.00 96.75 367 GLU A O 1
ATOM 2712 N N . TYR A 1 368 ? 3.380 4.556 -3.620 1.00 97.69 368 TYR A N 1
ATOM 2713 C CA . TYR A 1 368 ? 4.376 5.202 -4.464 1.00 97.69 368 TYR A CA 1
ATOM 2714 C C . TYR A 1 368 ? 3.820 6.483 -5.103 1.00 97.69 368 TYR A C 1
ATOM 2716 O O . TYR A 1 368 ? 4.480 7.522 -5.081 1.00 97.69 368 TYR A O 1
ATOM 2724 N N . ASN A 1 369 ? 2.574 6.447 -5.582 1.00 97.38 369 ASN A N 1
ATOM 2725 C CA . ASN A 1 369 ? 1.906 7.594 -6.190 1.00 97.38 369 ASN A CA 1
ATOM 2726 C C . ASN A 1 369 ? 1.638 8.726 -5.190 1.00 97.38 369 ASN A C 1
ATOM 2728 O O . ASN A 1 369 ? 2.060 9.857 -5.436 1.00 97.38 369 ASN A O 1
ATOM 2732 N N . VAL A 1 370 ? 0.998 8.449 -4.045 1.00 95.69 370 VAL A N 1
ATOM 2733 C CA . VAL A 1 370 ? 0.731 9.495 -3.030 1.00 95.69 370 VAL A CA 1
ATOM 2734 C C . VAL A 1 370 ? 2.021 10.072 -2.440 1.00 95.69 370 VAL A C 1
ATOM 2736 O O . VAL A 1 370 ? 2.041 11.219 -1.999 1.00 95.69 370 VAL A O 1
ATOM 2739 N N . SER A 1 371 ? 3.114 9.304 -2.478 1.00 95.69 371 SER A N 1
ATOM 2740 C CA . SER A 1 371 ? 4.450 9.719 -2.032 1.00 95.69 371 SER A CA 1
ATOM 2741 C C . SER A 1 371 ? 5.285 10.363 -3.148 1.00 95.69 371 SER A C 1
ATOM 2743 O O . SER A 1 371 ? 6.509 10.455 -3.034 1.00 95.69 371 SER A O 1
ATOM 2745 N N . ILE A 1 372 ? 4.645 10.812 -4.235 1.00 96.06 372 ILE A N 1
ATOM 2746 C CA . ILE A 1 372 ? 5.270 11.580 -5.325 1.00 96.06 372 ILE A CA 1
ATOM 2747 C C . ILE A 1 372 ? 6.396 10.779 -6.024 1.00 96.06 372 ILE A C 1
ATOM 2749 O O . ILE A 1 372 ? 7.401 11.318 -6.486 1.00 96.06 372 ILE A O 1
ATOM 2753 N N . GLY A 1 373 ? 6.234 9.457 -6.125 1.00 97.31 373 GLY A N 1
ATOM 2754 C CA . GLY A 1 373 ? 7.063 8.598 -6.968 1.00 97.31 373 GLY A CA 1
ATOM 2755 C C . GLY A 1 373 ? 6.944 8.964 -8.445 1.00 97.31 373 GLY A C 1
ATOM 2756 O O . GLY A 1 373 ? 5.898 9.429 -8.893 1.00 97.31 373 GLY A O 1
ATOM 2757 N N . THR A 1 374 ? 8.023 8.811 -9.211 1.00 98.19 374 THR A N 1
ATOM 2758 C CA . THR A 1 374 ? 8.060 9.242 -10.614 1.00 98.19 374 THR A CA 1
ATOM 2759 C C . THR A 1 374 ? 7.829 8.072 -11.548 1.00 98.19 374 THR A C 1
ATOM 2761 O O . THR A 1 374 ? 8.625 7.144 -11.577 1.00 98.19 374 THR A O 1
ATOM 2764 N N . THR A 1 375 ? 6.778 8.142 -12.358 1.00 98.25 375 THR A N 1
ATOM 2765 C CA . THR A 1 375 ? 6.591 7.201 -13.462 1.00 98.25 375 THR A CA 1
ATOM 2766 C C . THR A 1 375 ? 6.930 7.868 -14.784 1.00 98.25 375 THR A C 1
ATOM 2768 O O . THR A 1 375 ? 6.388 8.926 -15.096 1.00 98.25 375 THR A O 1
ATOM 2771 N N . GLU A 1 376 ? 7.798 7.251 -15.575 1.00 97.62 376 GLU A N 1
ATOM 2772 C CA . GLU A 1 376 ? 8.105 7.666 -16.938 1.00 97.62 376 GLU A CA 1
ATOM 2773 C C . GLU A 1 376 ? 7.509 6.693 -17.955 1.00 97.62 376 GLU A C 1
ATOM 2775 O O . GLU A 1 376 ? 7.825 5.504 -17.960 1.00 97.62 376 GLU A O 1
ATOM 2780 N N . LEU A 1 377 ? 6.691 7.225 -18.859 1.00 96.81 377 LEU A N 1
ATOM 2781 C CA . LEU A 1 377 ? 6.187 6.526 -20.033 1.00 96.81 377 LEU A CA 1
ATOM 2782 C C . LEU A 1 377 ? 6.978 7.007 -21.248 1.00 96.81 377 LEU A C 1
ATOM 2784 O O . LEU A 1 377 ? 6.869 8.172 -21.646 1.00 96.81 377 LEU A O 1
ATOM 2788 N N . TYR A 1 378 ? 7.802 6.129 -21.816 1.00 95.00 378 TYR A N 1
ATOM 2789 C CA . TYR A 1 378 ? 8.697 6.472 -22.922 1.00 95.00 378 TYR A CA 1
ATOM 2790 C C . TYR A 1 378 ? 8.463 5.587 -24.145 1.00 95.00 378 TYR A C 1
ATOM 2792 O O . TYR A 1 378 ? 8.031 4.441 -24.041 1.00 95.00 378 TYR A O 1
ATOM 2800 N N . THR A 1 379 ? 8.755 6.123 -25.326 1.00 93.06 379 THR A N 1
ATOM 2801 C CA . THR A 1 379 ? 8.533 5.420 -26.596 1.00 93.06 379 THR A CA 1
ATOM 2802 C C . THR A 1 379 ? 9.859 5.052 -27.237 1.00 93.06 379 THR A C 1
ATOM 2804 O O . THR A 1 379 ? 10.838 5.790 -27.123 1.00 93.06 379 THR A O 1
ATOM 2807 N N . THR A 1 380 ? 9.889 3.943 -27.967 1.00 92.94 380 THR A N 1
ATOM 2808 C CA . THR A 1 380 ? 11.094 3.461 -28.660 1.00 92.94 380 THR A CA 1
ATOM 2809 C C . THR A 1 380 ? 11.013 3.611 -30.180 1.00 92.94 380 THR A C 1
ATOM 2811 O O . THR A 1 380 ? 12.028 3.450 -30.859 1.00 92.94 380 THR A O 1
ATOM 2814 N N . ASN A 1 381 ? 9.841 3.962 -30.723 1.00 92.06 381 ASN A N 1
ATOM 2815 C CA . ASN A 1 381 ? 9.667 4.226 -32.145 1.00 92.06 381 ASN A CA 1
ATOM 2816 C C . ASN A 1 381 ? 10.305 5.575 -32.544 1.00 92.06 381 ASN A C 1
ATOM 2818 O O . ASN A 1 381 ? 9.927 6.615 -31.999 1.00 92.06 381 ASN A O 1
ATOM 2822 N N . PRO A 1 382 ? 11.254 5.596 -33.500 1.00 90.50 382 PRO A N 1
ATOM 2823 C CA . PRO A 1 382 ? 11.902 6.812 -33.981 1.00 90.50 382 PRO A CA 1
ATOM 2824 C C . PRO A 1 382 ? 11.107 7.544 -35.082 1.00 90.50 382 PRO A C 1
ATOM 2826 O O . PRO A 1 382 ? 11.644 8.467 -35.697 1.00 90.50 382 PRO A O 1
ATOM 2829 N N . ILE A 1 383 ? 9.858 7.158 -35.361 1.00 89.62 383 ILE A N 1
ATOM 2830 C CA . ILE A 1 383 ? 8.994 7.782 -36.372 1.00 89.62 383 ILE A CA 1
ATOM 2831 C C . ILE A 1 383 ? 8.076 8.828 -35.719 1.00 89.62 383 ILE A C 1
ATOM 2833 O O . ILE A 1 383 ? 7.312 8.539 -34.796 1.00 89.62 383 ILE A O 1
ATOM 2837 N N . ALA A 1 384 ? 8.134 10.060 -36.231 1.00 87.75 384 ALA A N 1
ATOM 2838 C CA . ALA A 1 384 ? 7.241 11.147 -35.830 1.00 87.75 384 ALA A CA 1
ATOM 2839 C C . ALA A 1 384 ? 5.801 10.904 -36.311 1.00 87.75 384 ALA A C 1
ATOM 2841 O O . ALA A 1 384 ? 5.581 10.318 -37.369 1.00 87.75 384 ALA A O 1
ATOM 2842 N N . GLY A 1 385 ? 4.820 11.409 -35.559 1.00 88.38 385 GLY A N 1
ATOM 2843 C CA . GLY A 1 385 ? 3.395 11.241 -35.863 1.00 88.38 385 GLY A CA 1
ATOM 2844 C C . GLY A 1 385 ? 2.775 9.957 -35.312 1.00 88.38 385 GLY A C 1
ATOM 2845 O O . GLY A 1 385 ? 1.581 9.742 -35.509 1.00 88.38 385 GLY A O 1
ATOM 2846 N N . THR A 1 386 ? 3.553 9.136 -34.602 1.00 92.75 386 THR A N 1
ATOM 2847 C CA . THR A 1 386 ? 3.049 7.933 -33.932 1.00 92.75 386 THR A CA 1
ATOM 2848 C C . THR A 1 386 ? 2.106 8.292 -32.790 1.00 92.75 386 THR A C 1
ATOM 2850 O O . THR A 1 386 ? 2.212 9.363 -32.185 1.00 92.75 386 THR A O 1
ATOM 2853 N N . THR A 1 387 ? 1.141 7.425 -32.515 1.00 95.12 387 THR A N 1
ATOM 2854 C CA . THR A 1 387 ? 0.105 7.668 -31.507 1.00 95.12 387 THR A CA 1
ATOM 2855 C C . THR A 1 387 ? 0.156 6.615 -30.410 1.00 95.12 387 THR A C 1
ATOM 2857 O O . THR A 1 387 ? 0.106 5.420 -30.688 1.00 95.12 387 THR A O 1
ATOM 2860 N N . TYR A 1 388 ? 0.192 7.072 -29.158 1.00 95.50 388 TYR A N 1
ATOM 2861 C CA . TYR A 1 388 ? 0.263 6.222 -27.974 1.00 95.50 388 TYR A CA 1
ATOM 2862 C C . TYR A 1 388 ? -0.881 6.508 -27.015 1.00 95.50 388 TYR A C 1
ATOM 2864 O O . TYR A 1 388 ? -1.307 7.653 -26.861 1.00 95.50 388 TYR A O 1
ATOM 2872 N N . TYR A 1 389 ? -1.324 5.477 -26.309 1.00 96.19 389 TYR A N 1
ATOM 2873 C CA . TYR A 1 389 ? -2.371 5.568 -25.301 1.00 96.19 389 TYR A CA 1
ATOM 2874 C C . TYR A 1 389 ? -1.779 5.328 -23.916 1.00 96.19 389 TYR A C 1
ATOM 2876 O O . TYR A 1 389 ? -1.039 4.363 -23.704 1.00 96.19 389 TYR A O 1
ATOM 2884 N N . LEU A 1 390 ? -2.126 6.184 -22.957 1.00 95.38 390 LEU A N 1
ATOM 2885 C CA . LEU A 1 390 ? -1.923 5.869 -21.546 1.00 95.38 390 LEU A CA 1
ATOM 2886 C C . LEU A 1 390 ? -2.710 4.597 -21.180 1.00 95.38 390 LEU A C 1
ATOM 2888 O O . LEU A 1 390 ? -3.731 4.299 -21.808 1.00 95.38 390 LEU A O 1
ATOM 2892 N N . PRO A 1 391 ? -2.265 3.850 -20.158 1.00 91.31 391 PRO A N 1
ATOM 2893 C CA . PRO A 1 391 ? -2.926 2.618 -19.761 1.00 91.31 391 PRO A CA 1
ATOM 2894 C C . PRO A 1 391 ? -4.353 2.893 -19.286 1.00 91.31 391 PRO A C 1
ATOM 2896 O O . PRO A 1 391 ? -4.595 3.807 -18.495 1.00 91.31 391 PRO A O 1
ATOM 2899 N N . ASN A 1 392 ? -5.295 2.056 -19.715 1.00 86.62 392 ASN A N 1
ATOM 2900 C CA . ASN A 1 392 ? -6.648 2.087 -19.176 1.00 86.62 392 ASN A CA 1
ATOM 2901 C C . ASN A 1 392 ? -6.668 1.508 -17.749 1.00 86.62 392 ASN A C 1
ATOM 2903 O O . ASN A 1 392 ? -5.958 0.545 -17.461 1.00 86.62 392 ASN A O 1
ATOM 2907 N N . GLY A 1 393 ? -7.484 2.080 -16.862 1.00 85.31 393 GLY A N 1
ATOM 2908 C CA . GLY A 1 393 ? -7.627 1.625 -15.475 1.00 85.31 393 GLY A CA 1
ATOM 2909 C C . GLY A 1 393 ? -6.575 2.164 -14.501 1.00 85.31 393 GLY A C 1
ATOM 2910 O O . GLY A 1 393 ? -6.719 1.970 -13.296 1.00 85.31 393 GLY A O 1
ATOM 2911 N N . ILE A 1 394 ? -5.562 2.893 -14.981 1.00 92.19 394 ILE A N 1
ATOM 2912 C CA . ILE A 1 394 ? -4.672 3.658 -14.104 1.00 92.19 394 ILE A CA 1
ATOM 2913 C C . ILE A 1 394 ? -5.334 4.999 -13.793 1.00 92.19 394 ILE A C 1
ATOM 2915 O O . ILE A 1 394 ? -5.601 5.817 -14.674 1.00 92.19 394 ILE A O 1
ATOM 2919 N N . THR A 1 395 ? -5.631 5.207 -12.514 1.00 93.06 395 THR A N 1
ATOM 2920 C CA . THR A 1 395 ? -6.387 6.369 -12.024 1.00 93.06 395 THR A CA 1
ATOM 2921 C C . THR A 1 395 ? -5.511 7.403 -11.331 1.00 93.06 395 THR A C 1
ATOM 2923 O O . THR A 1 395 ? -5.973 8.517 -11.080 1.00 93.06 395 THR A O 1
ATOM 2926 N N . SER A 1 396 ? -4.244 7.082 -11.044 1.00 95.31 396 SER A N 1
ATOM 2927 C CA . SER A 1 396 ? -3.318 8.043 -10.452 1.00 95.31 396 SER A CA 1
ATOM 2928 C C . SER A 1 396 ? -1.849 7.834 -10.816 1.00 95.31 396 SER A C 1
ATOM 2930 O O . SER A 1 396 ? -1.425 6.722 -11.132 1.00 95.31 396 SER A O 1
ATOM 2932 N N . TYR A 1 397 ? -1.081 8.919 -10.703 1.00 97.75 397 TYR A N 1
ATOM 2933 C CA . TYR A 1 397 ? 0.381 8.957 -10.718 1.00 97.75 397 TYR A CA 1
ATOM 2934 C C . TYR A 1 397 ? 0.893 9.873 -9.606 1.00 97.75 397 TYR A C 1
ATOM 2936 O O . TYR A 1 397 ? 0.219 10.837 -9.240 1.00 97.75 397 TYR A O 1
ATOM 2944 N N . GLY A 1 398 ? 2.106 9.614 -9.112 1.00 97.50 398 GLY A N 1
ATOM 2945 C CA . GLY A 1 398 ? 2.867 10.602 -8.345 1.00 97.50 398 GLY A CA 1
ATOM 2946 C C . GLY A 1 398 ? 3.307 11.754 -9.248 1.00 97.50 398 GLY A C 1
ATOM 2947 O O . GLY A 1 398 ? 2.517 12.641 -9.560 1.00 97.50 398 GLY A O 1
ATOM 2948 N N . ASN A 1 399 ? 4.550 11.728 -9.721 1.00 97.94 399 ASN A N 1
ATOM 2949 C CA . ASN A 1 399 ? 4.941 12.475 -10.917 1.00 97.94 399 ASN A CA 1
ATOM 2950 C C . ASN A 1 399 ? 4.738 11.602 -12.159 1.00 97.94 399 ASN A C 1
ATOM 2952 O O . ASN A 1 399 ? 4.988 10.395 -12.120 1.00 97.94 399 ASN A O 1
ATOM 2956 N N . LEU A 1 400 ? 4.368 12.227 -13.274 1.00 97.81 400 LEU A N 1
ATOM 2957 C CA . LEU A 1 400 ? 4.274 11.582 -14.579 1.00 97.81 400 LEU A CA 1
ATOM 2958 C C . LEU A 1 400 ? 5.226 12.268 -15.561 1.00 97.81 400 LEU A C 1
ATOM 2960 O O . LEU A 1 400 ? 5.109 13.466 -15.815 1.00 97.81 400 LEU A O 1
ATOM 2964 N N . ILE A 1 401 ? 6.150 11.504 -16.134 1.00 96.88 401 ILE A N 1
ATOM 2965 C CA . ILE A 1 401 ? 6.987 11.924 -17.255 1.00 96.88 401 ILE A CA 1
ATOM 2966 C C . ILE A 1 401 ? 6.467 11.240 -18.518 1.00 96.88 401 ILE A C 1
ATOM 2968 O O . ILE A 1 401 ? 6.332 10.021 -18.563 1.00 96.88 401 ILE A O 1
ATOM 2972 N N . LEU A 1 402 ? 6.199 12.029 -19.552 1.00 95.56 402 LEU A N 1
ATOM 2973 C CA . LEU A 1 402 ? 5.902 11.553 -20.896 1.00 95.56 402 LEU A CA 1
ATOM 2974 C C . LEU A 1 402 ? 7.100 11.872 -21.792 1.00 95.56 402 LEU A C 1
ATOM 2976 O O . LEU A 1 402 ? 7.406 13.046 -22.026 1.00 95.56 402 LEU A O 1
ATOM 2980 N N . SER A 1 403 ? 7.750 10.829 -22.305 1.00 93.56 403 SER A N 1
ATOM 2981 C CA . SER A 1 403 ? 8.950 10.922 -23.145 1.00 93.56 403 SER A CA 1
ATOM 2982 C C . SER A 1 403 ? 8.734 10.313 -24.544 1.00 93.56 403 SER A C 1
ATOM 2984 O O . SER A 1 403 ? 9.501 9.429 -24.942 1.00 93.56 403 SER A O 1
ATOM 2986 N N . PRO A 1 404 ? 7.689 10.707 -25.306 1.00 90.06 404 PRO A N 1
ATOM 2987 C CA . PRO A 1 404 ? 7.544 10.248 -26.679 1.00 90.06 404 PRO A CA 1
ATOM 2988 C C . PRO A 1 404 ? 8.527 10.959 -27.617 1.00 90.06 404 PRO A C 1
ATOM 2990 O O . PRO A 1 404 ? 9.003 12.057 -27.321 1.00 90.06 404 PRO A O 1
ATOM 2993 N N . LEU A 1 405 ? 8.781 10.404 -28.802 1.00 87.75 405 LEU A N 1
ATOM 2994 C CA . LEU A 1 405 ? 9.476 11.154 -29.853 1.00 87.75 405 LEU A CA 1
ATOM 2995 C C . LEU A 1 405 ? 8.701 12.440 -30.208 1.00 87.75 405 LEU A C 1
ATOM 2997 O O . LEU A 1 405 ? 7.468 12.447 -30.235 1.00 87.75 405 LEU A O 1
ATOM 3001 N N . GLY A 1 406 ? 9.411 13.529 -30.522 1.00 84.44 406 GLY A N 1
ATOM 3002 C CA . GLY A 1 406 ? 8.786 14.777 -30.962 1.00 84.44 406 GLY A CA 1
ATOM 3003 C C . GLY A 1 406 ? 7.860 14.593 -32.168 1.00 84.44 406 GLY A C 1
ATOM 3004 O O . GLY A 1 406 ? 8.186 13.886 -33.120 1.00 84.44 406 GLY A O 1
ATOM 3005 N N . GLY A 1 407 ? 6.694 15.240 -32.120 1.00 85.25 407 GLY A N 1
ATOM 3006 C CA . GLY A 1 407 ? 5.648 15.110 -33.139 1.00 85.25 407 GLY A CA 1
ATOM 3007 C C . GLY A 1 407 ? 4.726 13.898 -32.968 1.00 85.25 407 GLY A C 1
ATOM 3008 O O . GLY A 1 407 ? 3.839 13.715 -33.795 1.00 85.25 407 GLY A O 1
ATOM 3009 N N . SER A 1 408 ? 4.914 13.078 -31.931 1.00 91.38 408 SER A N 1
ATOM 3010 C CA . SER A 1 408 ? 3.989 11.991 -31.574 1.00 91.38 408 SER A CA 1
ATOM 3011 C C . SER A 1 408 ? 2.791 12.500 -30.768 1.00 91.38 408 SER A C 1
ATOM 3013 O O . SER A 1 408 ? 2.849 13.564 -30.148 1.00 91.38 408 SER A O 1
ATOM 3015 N N . ASN A 1 409 ? 1.724 11.706 -30.723 1.00 92.00 409 ASN A N 1
ATOM 3016 C CA . ASN A 1 409 ? 0.511 11.983 -29.960 1.00 92.00 409 ASN A CA 1
ATOM 3017 C C . ASN A 1 409 ? 0.435 11.081 -28.723 1.00 92.00 409 ASN A C 1
ATOM 3019 O O . ASN A 1 409 ? 0.669 9.878 -28.818 1.00 92.00 409 ASN A O 1
ATOM 3023 N N . ILE A 1 410 ? 0.056 11.652 -27.578 1.00 93.31 410 ILE A N 1
ATOM 3024 C CA . ILE A 1 410 ? -0.292 10.905 -26.366 1.00 93.31 410 ILE A CA 1
ATOM 3025 C C . ILE A 1 410 ? -1.781 11.101 -26.082 1.00 93.31 410 ILE A C 1
ATOM 3027 O O . ILE A 1 410 ? -2.243 12.231 -25.923 1.00 93.31 410 ILE A O 1
ATOM 3031 N N . ILE A 1 411 ? -2.519 10.001 -25.987 1.00 95.19 411 ILE A N 1
ATOM 3032 C CA . ILE A 1 411 ? -3.945 9.976 -25.670 1.00 95.19 411 ILE A CA 1
ATOM 3033 C C . ILE A 1 411 ? -4.105 9.542 -24.212 1.00 95.19 411 ILE A C 1
ATOM 3035 O O . ILE A 1 411 ? -3.656 8.470 -23.810 1.00 95.19 411 ILE A O 1
ATOM 3039 N N . PHE A 1 412 ? -4.735 10.400 -23.411 1.00 93.88 412 PHE A N 1
ATOM 3040 C CA . PHE A 1 412 ? -5.052 10.125 -22.008 1.00 93.88 412 PHE A CA 1
ATOM 3041 C C . PHE A 1 412 ? -6.187 9.094 -21.893 1.00 93.88 412 PHE A C 1
ATOM 3043 O O . PHE A 1 412 ? -6.981 8.955 -22.828 1.00 93.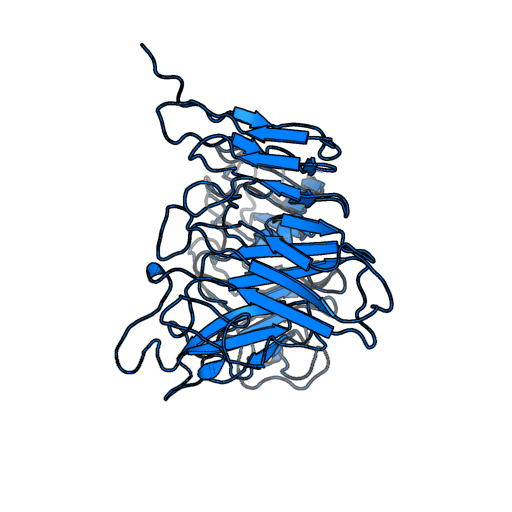88 412 PHE A O 1
ATOM 3050 N N . PRO A 1 413 ? -6.276 8.354 -20.774 1.00 90.94 413 PRO A N 1
ATOM 3051 C CA . PRO A 1 413 ? -7.259 7.292 -20.645 1.00 90.94 413 PRO A CA 1
ATOM 3052 C C . PRO A 1 413 ? -8.668 7.871 -20.460 1.00 90.94 413 PRO A C 1
ATOM 3054 O O . PRO A 1 413 ? -8.845 9.002 -20.008 1.00 90.94 413 PRO A O 1
ATOM 3057 N N . ASN A 1 414 ? -9.691 7.078 -20.784 1.00 89.81 414 ASN A N 1
ATOM 3058 C CA . ASN A 1 414 ? -11.096 7.464 -20.624 1.00 89.81 414 ASN A CA 1
ATOM 3059 C C . ASN A 1 414 ? -11.584 7.258 -19.173 1.00 89.81 414 ASN A C 1
ATOM 3061 O O . ASN A 1 414 ? -12.569 6.562 -18.927 1.00 89.81 414 ASN A O 1
ATOM 3065 N N . ASN A 1 415 ? -10.857 7.823 -18.207 1.00 89.94 415 ASN A N 1
ATOM 3066 C CA . ASN A 1 415 ? -11.213 7.887 -16.791 1.00 89.94 415 ASN A CA 1
ATOM 3067 C C . ASN A 1 415 ? -10.647 9.163 -16.159 1.00 89.94 415 ASN A C 1
ATOM 3069 O O . ASN A 1 415 ? -9.737 9.790 -16.698 1.00 89.94 415 ASN A O 1
ATOM 3073 N N . ASN A 1 416 ? -11.148 9.522 -14.976 1.00 89.12 416 ASN A N 1
ATOM 3074 C CA . ASN A 1 416 ? -10.522 10.570 -14.176 1.00 89.12 416 ASN A CA 1
ATOM 3075 C C . ASN A 1 416 ? -9.102 10.131 -13.795 1.00 89.12 416 ASN A C 1
ATOM 3077 O O . ASN A 1 416 ? -8.920 9.034 -13.259 1.00 89.12 416 ASN A O 1
ATOM 3081 N N . LEU A 1 417 ? -8.116 10.980 -14.082 1.00 93.31 417 LEU A N 1
ATOM 3082 C CA . LEU A 1 417 ? -6.709 10.741 -13.782 1.00 93.31 417 LEU A CA 1
ATOM 3083 C C . LEU A 1 417 ? -6.197 11.813 -12.819 1.00 93.31 417 LEU A C 1
ATOM 3085 O O . LEU A 1 417 ? -6.231 13.001 -13.139 1.00 93.31 417 LEU A O 1
ATOM 3089 N N . LEU A 1 418 ? -5.691 11.385 -11.664 1.00 93.56 418 LEU A N 1
ATOM 3090 C CA . LEU A 1 418 ? -5.061 12.256 -10.676 1.00 93.56 418 LEU A CA 1
ATOM 3091 C C . LEU A 1 418 ? -3.534 12.188 -10.786 1.00 93.56 418 LEU A C 1
ATOM 3093 O O . LEU A 1 418 ? -2.944 11.120 -10.676 1.00 93.56 418 LEU A O 1
ATOM 3097 N N . ILE A 1 419 ? -2.876 13.331 -10.946 1.00 96.75 419 ILE A N 1
ATOM 3098 C CA . ILE A 1 419 ? -1.416 13.434 -10.847 1.00 96.75 419 ILE A CA 1
ATOM 3099 C C . ILE A 1 419 ? -1.120 14.233 -9.579 1.00 96.75 419 ILE A C 1
ATOM 3101 O O . ILE A 1 419 ? -1.461 15.411 -9.511 1.00 96.75 419 ILE A O 1
ATOM 3105 N N . TYR A 1 420 ? -0.549 13.584 -8.560 1.00 95.50 420 TYR A N 1
ATOM 3106 C CA . TYR A 1 420 ? -0.268 14.227 -7.268 1.00 95.50 420 TYR A CA 1
ATOM 3107 C C . TYR A 1 420 ? 0.853 15.269 -7.370 1.00 95.50 420 TYR A C 1
ATOM 3109 O O . TYR A 1 420 ? 0.830 16.283 -6.675 1.00 95.50 420 TYR A O 1
ATOM 3117 N N . GLY A 1 421 ? 1.851 14.988 -8.204 1.00 96.81 421 GLY A N 1
ATOM 3118 C CA . GLY A 1 421 ? 3.019 15.823 -8.439 1.00 96.81 421 GLY A CA 1
ATOM 3119 C C . GLY A 1 421 ? 2.991 16.485 -9.814 1.00 96.81 421 GLY A C 1
ATOM 3120 O O . GLY A 1 421 ? 1.974 17.003 -10.269 1.00 96.81 421 GLY A O 1
ATOM 3121 N N . ASN A 1 422 ? 4.139 16.486 -10.485 1.00 96.94 422 ASN A N 1
ATOM 3122 C CA . ASN A 1 422 ? 4.301 17.161 -11.769 1.00 96.94 422 ASN A CA 1
ATOM 3123 C C . ASN A 1 422 ? 3.962 16.246 -12.949 1.00 96.94 422 ASN A C 1
ATOM 3125 O O . ASN A 1 422 ? 4.388 15.090 -12.990 1.00 96.94 422 ASN A O 1
ATOM 3129 N N . LEU A 1 423 ? 3.303 16.817 -13.959 1.00 96.69 423 LEU A N 1
ATOM 3130 C CA . LEU A 1 423 ? 3.294 16.292 -15.321 1.00 96.69 423 LEU A CA 1
ATOM 3131 C C . LEU A 1 423 ? 4.425 16.954 -16.117 1.00 96.69 423 LEU A C 1
ATOM 3133 O O . LEU A 1 423 ? 4.441 18.173 -16.287 1.00 96.69 423 LEU A O 1
ATOM 3137 N N . ILE A 1 424 ? 5.370 16.156 -16.607 1.00 95.00 424 ILE A N 1
ATOM 3138 C CA . ILE A 1 424 ? 6.529 16.609 -17.378 1.00 95.00 424 ILE A CA 1
ATOM 3139 C C . ILE A 1 424 ? 6.473 15.980 -18.770 1.00 95.00 424 ILE A C 1
ATOM 3141 O O . ILE A 1 424 ? 6.444 14.762 -18.902 1.00 95.00 424 ILE A O 1
ATOM 3145 N N . THR A 1 425 ? 6.542 16.794 -19.819 1.00 90.62 425 THR A N 1
ATOM 3146 C CA . THR A 1 425 ? 6.618 16.327 -21.211 1.00 90.62 425 THR A CA 1
ATOM 3147 C C . THR A 1 425 ? 8.011 16.605 -21.775 1.00 90.62 425 THR A C 1
ATOM 3149 O O . THR A 1 425 ? 8.412 17.766 -21.869 1.00 90.62 425 THR A O 1
ATOM 3152 N N . ARG A 1 426 ? 8.769 15.563 -22.134 1.00 80.62 426 ARG A N 1
ATOM 3153 C CA . ARG A 1 426 ? 10.136 15.662 -22.682 1.00 80.62 426 ARG A CA 1
ATOM 3154 C C . ARG A 1 426 ? 10.259 14.837 -23.963 1.00 80.62 426 ARG A C 1
ATOM 3156 O O . ARG A 1 426 ? 10.937 13.817 -23.989 1.00 80.62 426 ARG A O 1
ATOM 3163 N N . GLY A 1 427 ? 9.597 15.285 -25.027 1.00 62.69 427 GLY A N 1
ATOM 3164 C CA . GLY A 1 427 ? 9.885 14.796 -26.376 1.00 62.69 427 GLY A CA 1
ATOM 3165 C C . GLY A 1 427 ? 11.032 15.571 -27.023 1.00 62.69 427 GLY A C 1
ATOM 3166 O O . GLY A 1 427 ? 11.317 16.696 -26.616 1.00 62.69 427 GLY A O 1
ATOM 3167 N N . GLN A 1 428 ? 11.707 14.991 -28.025 1.00 54.78 428 GLN A N 1
ATOM 3168 C CA . GLN A 1 428 ? 12.675 15.714 -28.871 1.00 54.78 428 GLN A CA 1
ATOM 3169 C C . GLN A 1 428 ? 11.953 16.792 -29.700 1.00 54.78 428 GLN A C 1
ATOM 3171 O O . GLN A 1 428 ? 11.595 16.559 -30.848 1.00 54.78 428 GLN A O 1
ATOM 3176 N N . ASN A 1 429 ? 11.664 17.914 -29.035 1.00 40.53 429 ASN A N 1
ATOM 3177 C CA . ASN A 1 429 ? 11.293 19.272 -29.460 1.00 40.53 429 ASN A CA 1
ATOM 3178 C C . ASN A 1 429 ? 10.479 19.911 -28.310 1.00 40.53 429 ASN A C 1
ATOM 3180 O O . ASN A 1 429 ? 9.323 20.282 -28.507 1.00 40.53 429 ASN A O 1
ATOM 3184 N N . ALA A 1 430 ? 11.050 19.953 -27.098 1.00 40.66 430 ALA A N 1
ATOM 3185 C CA . ALA A 1 430 ? 10.522 20.752 -25.988 1.00 40.66 430 ALA A CA 1
ATOM 3186 C C . ALA A 1 430 ? 11.024 22.196 -26.084 1.00 40.66 430 ALA A C 1
ATOM 3188 O O . ALA A 1 430 ? 12.228 22.364 -26.401 1.00 40.66 430 ALA A O 1
#